Protein AF-A0A3B9N7H6-F1 (afdb_monomer)

Sequence (443 aa):
MNQEIIEIVDQIIQEKGKSVDLVIPILQAIQDKFNYLPEEALERVCETTDITPSRIYGVSTFYSQFRHKPVGEHIIKVCVGTACHVKGAMLVYDAFKRELEIEGNEDTDVNKLFTVEKIACLGCCTLAPVVQIDDTTYGHVTTEKISEIIEDFLENKDNPKSKQSSTLAVDVESQGEIRIGLGSCCVASGSSDVKNELENTLTKNHIHVNVKQVGCVGVCNQVPMLEIHKPNETPSYYTKINSDEVRSIVLKHFQPLNPFDKFKSRFNNFIEGFVYENIPNFAKKYAKDEVNTPISDFLEGQINIATEYRGEIKPSDIEEYKRLGGFQALKKCLNQMTPQNVIDEIKESGLKGRGGGGFLSGNKWQMVKDNQSDVKYIICNGDEGDPGAFMDRMLLESYPFRIIEGLIIAGYAVGASEGILYIRAEYPLAVTRIKEGIEICER

pLDDT: mean 87.27, std 14.23, range [27.84, 98.81]

Structure (mmCIF, N/CA/C/O backbone):
data_AF-A0A3B9N7H6-F1
#
_entry.id   AF-A0A3B9N7H6-F1
#
loop_
_atom_site.group_PDB
_atom_site.id
_atom_site.type_symbol
_atom_site.label_atom_id
_atom_site.label_alt_id
_atom_site.label_comp_id
_atom_site.label_asym_id
_atom_site.label_entity_id
_atom_site.label_seq_id
_atom_site.pdbx_PDB_ins_code
_atom_site.Cartn_x
_atom_site.Cartn_y
_atom_site.Cartn_z
_atom_site.occupancy
_atom_site.B_iso_or_equiv
_atom_site.auth_seq_id
_atom_site.auth_comp_id
_atom_site.auth_asym_id
_atom_site.auth_atom_id
_atom_site.pdbx_PDB_model_num
ATOM 1 N N . MET A 1 1 ? -27.323 -29.884 -7.225 1.00 60.38 1 MET A N 1
ATOM 2 C CA . MET A 1 1 ? -26.056 -29.281 -6.781 1.00 60.38 1 MET A CA 1
ATOM 3 C C . MET A 1 1 ? -24.915 -30.232 -7.077 1.00 60.38 1 MET A C 1
ATOM 5 O O . MET A 1 1 ? -25.044 -31.423 -6.804 1.00 60.38 1 MET A O 1
ATOM 9 N N . ASN A 1 2 ? -23.832 -29.716 -7.653 1.00 82.38 2 ASN A N 1
ATOM 10 C CA . ASN A 1 2 ? -22.575 -30.443 -7.793 1.00 82.38 2 ASN A CA 1
ATOM 11 C C . ASN A 1 2 ? -22.012 -30.764 -6.392 1.00 82.38 2 ASN A C 1
ATOM 13 O O . ASN A 1 2 ? -21.819 -29.853 -5.589 1.00 82.38 2 ASN A O 1
ATOM 17 N N . GLN A 1 3 ? -21.784 -32.046 -6.098 1.00 84.44 3 GLN A N 1
ATOM 18 C CA . GLN A 1 3 ? -21.335 -32.530 -4.786 1.00 84.44 3 GLN A CA 1
ATOM 19 C C . GLN A 1 3 ? -20.026 -31.855 -4.336 1.00 84.44 3 GLN A C 1
ATOM 21 O O . GLN A 1 3 ? -19.876 -31.521 -3.166 1.00 84.44 3 GLN A O 1
ATOM 26 N N . GLU A 1 4 ? -19.132 -31.570 -5.283 1.00 89.62 4 GLU A N 1
ATOM 27 C CA . GLU A 1 4 ? -17.858 -30.889 -5.037 1.00 89.62 4 GLU A CA 1
ATOM 28 C C . GLU A 1 4 ? -18.048 -29.444 -4.544 1.00 89.62 4 GLU A C 1
ATOM 30 O O . GLU A 1 4 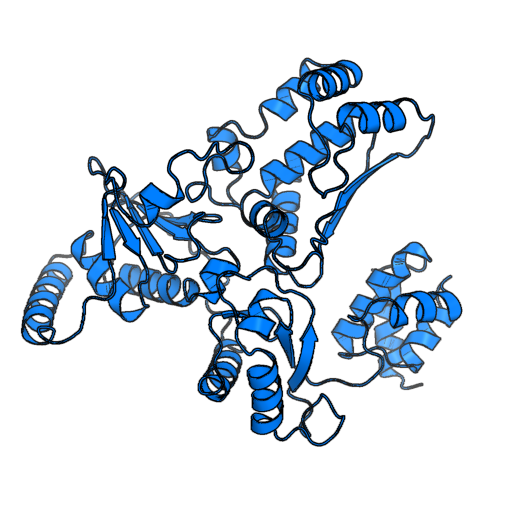? -17.369 -29.005 -3.618 1.00 89.62 4 GLU A O 1
ATOM 35 N N . ILE A 1 5 ? -19.018 -28.709 -5.107 1.00 90.38 5 ILE A N 1
ATOM 36 C CA . ILE A 1 5 ? -19.303 -27.324 -4.698 1.00 90.38 5 ILE A CA 1
ATOM 37 C C . ILE A 1 5 ? -19.814 -27.291 -3.257 1.00 90.38 5 ILE A C 1
ATOM 39 O O . ILE A 1 5 ? -19.378 -26.450 -2.473 1.00 90.38 5 ILE A O 1
ATOM 43 N N . ILE A 1 6 ? -20.708 -28.218 -2.899 1.00 91.19 6 ILE A N 1
ATOM 44 C CA . ILE A 1 6 ? -21.254 -28.315 -1.539 1.00 91.19 6 ILE A CA 1
ATOM 45 C C . ILE A 1 6 ? -20.127 -28.542 -0.529 1.00 91.19 6 ILE A C 1
ATOM 47 O O . ILE A 1 6 ? -20.058 -27.832 0.470 1.00 91.19 6 ILE A O 1
ATOM 51 N N . GLU A 1 7 ? -19.244 -29.508 -0.794 1.00 92.69 7 GLU A N 1
ATOM 52 C CA . GLU A 1 7 ? -18.157 -29.876 0.120 1.00 92.69 7 GLU A CA 1
ATOM 53 C C . GLU A 1 7 ? -17.189 -28.709 0.358 1.00 92.69 7 GLU A C 1
ATOM 55 O O . GLU A 1 7 ? -16.825 -28.428 1.502 1.00 92.69 7 GLU A O 1
ATOM 60 N N . ILE A 1 8 ? -16.836 -27.974 -0.701 1.00 93.94 8 ILE A N 1
ATOM 61 C CA . ILE A 1 8 ? -15.976 -26.787 -0.604 1.00 93.94 8 ILE A CA 1
ATOM 62 C C . ILE A 1 8 ? -16.654 -25.676 0.208 1.00 93.94 8 ILE A C 1
ATOM 64 O O . ILE A 1 8 ? -16.022 -25.071 1.076 1.00 93.94 8 ILE A O 1
ATOM 68 N N . VAL A 1 9 ? -17.933 -25.392 -0.053 1.00 94.44 9 VAL A N 1
ATOM 69 C CA . VAL A 1 9 ? -18.670 -24.333 0.656 1.00 94.44 9 VAL A CA 1
ATOM 70 C C . VAL A 1 9 ? -18.844 -24.680 2.133 1.00 94.44 9 VAL A C 1
ATOM 72 O O . VAL A 1 9 ? -18.623 -23.823 2.988 1.00 94.44 9 VAL A O 1
ATOM 75 N N . ASP A 1 10 ? -19.165 -25.933 2.453 1.00 94.38 10 ASP A N 1
ATOM 76 C CA . ASP A 1 10 ? -19.292 -26.394 3.836 1.00 94.38 10 ASP A CA 1
ATOM 77 C C . ASP A 1 10 ? -17.965 -26.258 4.598 1.00 94.38 10 ASP A C 1
ATOM 79 O O . ASP A 1 10 ? -17.963 -25.805 5.747 1.00 94.38 10 ASP A O 1
ATOM 83 N N . GLN A 1 11 ? -16.833 -26.562 3.951 1.00 95.00 11 GLN A N 1
ATOM 84 C CA . GLN A 1 11 ? -15.508 -26.338 4.530 1.00 95.00 11 GLN A CA 1
ATOM 85 C C . GLN A 1 11 ? -15.249 -24.845 4.793 1.00 95.00 11 GLN A C 1
ATOM 87 O O . GLN A 1 11 ? -14.832 -24.479 5.893 1.00 95.00 11 GLN A O 1
ATOM 92 N N . ILE A 1 12 ? -15.534 -23.969 3.823 1.00 94.69 12 ILE A N 1
ATOM 93 C CA . ILE A 1 12 ? -15.366 -22.514 3.979 1.00 94.69 12 ILE A CA 1
ATOM 94 C C . ILE A 1 12 ? -16.189 -21.997 5.164 1.00 94.69 12 ILE A C 1
ATOM 96 O O . ILE A 1 12 ? -15.695 -21.215 5.978 1.00 94.69 12 ILE A O 1
ATOM 100 N N . ILE A 1 13 ? -17.439 -22.440 5.289 1.00 94.44 13 ILE A N 1
ATOM 101 C CA . ILE A 1 13 ? -18.337 -22.027 6.371 1.00 94.44 13 ILE A CA 1
ATOM 102 C C . ILE A 1 13 ? -17.850 -22.557 7.722 1.00 94.44 13 ILE A C 1
ATOM 104 O O . ILE A 1 13 ? -17.944 -21.852 8.727 1.00 94.44 13 ILE A O 1
ATOM 108 N N . GLN A 1 14 ? -17.296 -23.771 7.763 1.00 93.75 14 GLN A N 1
ATOM 109 C CA . GLN A 1 14 ? -16.687 -24.320 8.973 1.00 93.75 14 GLN A CA 1
ATOM 110 C C . GLN A 1 14 ? -15.469 -23.501 9.425 1.00 93.75 14 GLN A C 1
ATOM 112 O O . GLN A 1 14 ? -15.289 -23.293 10.623 1.00 93.75 14 GLN A O 1
ATOM 117 N N . GLU A 1 15 ? -14.650 -23.028 8.486 1.00 92.94 15 GLU A N 1
ATOM 118 C CA . GLU A 1 15 ? -13.457 -22.227 8.775 1.00 92.94 15 GLU A CA 1
ATOM 119 C C . GLU A 1 15 ? -13.784 -20.779 9.163 1.00 92.94 15 GLU A C 1
ATOM 121 O O . GLU A 1 15 ? -13.138 -20.217 10.048 1.00 92.94 15 GLU A O 1
ATOM 126 N N . LYS A 1 16 ? -14.759 -20.150 8.495 1.00 91.62 16 LYS A N 1
ATOM 127 C CA . LYS A 1 16 ? -15.074 -18.724 8.680 1.00 91.62 16 LYS A CA 1
ATOM 128 C C . LYS A 1 16 ? -16.120 -18.473 9.758 1.00 91.62 16 LYS A C 1
ATOM 130 O O . LYS A 1 16 ? -15.989 -17.501 10.494 1.00 91.62 16 LYS A O 1
ATOM 135 N N . GLY A 1 17 ? -17.140 -19.323 9.848 1.00 92.25 17 GLY A N 1
ATOM 136 C CA . GLY A 1 17 ? -18.314 -19.127 10.694 1.00 92.25 17 GLY A CA 1
ATOM 137 C C . GLY A 1 17 ? -19.601 -18.908 9.894 1.00 92.25 17 GLY A C 1
ATOM 138 O O . GLY A 1 17 ? -19.629 -18.996 8.669 1.00 92.25 17 GLY A O 1
ATOM 139 N N . LYS A 1 18 ? -20.699 -18.657 10.618 1.00 93.44 18 LYS A N 1
ATOM 140 C CA . LYS A 1 18 ? -22.076 -18.663 10.080 1.00 93.44 18 LYS A CA 1
ATOM 141 C C . LYS A 1 18 ? -22.837 -17.347 10.247 1.00 93.44 18 LYS A C 1
ATOM 143 O O . LYS A 1 18 ? -23.994 -17.258 9.840 1.00 93.44 18 LYS A O 1
ATOM 148 N N . SER A 1 19 ? -22.228 -16.356 10.886 1.00 90.31 19 SER A N 1
ATOM 149 C CA . SER A 1 19 ? -22.898 -15.112 11.246 1.00 90.31 19 SER A CA 1
ATOM 150 C C . SER A 1 19 ? -22.985 -14.132 10.071 1.00 90.31 19 SER A C 1
ATOM 152 O O . SER A 1 19 ? -22.223 -14.192 9.105 1.00 90.31 19 SER A O 1
ATOM 154 N N . VAL A 1 20 ? -23.945 -13.208 10.149 1.00 88.31 20 VAL A N 1
ATOM 155 C CA . VAL A 1 20 ? -24.278 -12.282 9.051 1.00 88.31 20 VAL A CA 1
ATOM 156 C C . VAL A 1 20 ? -23.147 -11.300 8.728 1.00 88.31 20 VAL A C 1
ATOM 158 O O . VAL A 1 20 ? -22.979 -10.899 7.577 1.00 88.31 20 VAL A O 1
ATOM 161 N N . ASP A 1 21 ? -22.357 -10.922 9.727 1.00 87.69 21 ASP A N 1
ATOM 162 C CA . ASP A 1 21 ? -21.187 -10.048 9.602 1.00 87.69 21 ASP A CA 1
ATOM 163 C C . ASP A 1 21 ? -20.042 -10.676 8.785 1.00 87.69 21 ASP A C 1
ATOM 165 O O . ASP A 1 21 ? -19.190 -9.955 8.266 1.00 87.69 21 ASP A O 1
ATOM 169 N N . LEU A 1 22 ? -20.073 -11.996 8.570 1.00 91.19 22 LEU A N 1
ATOM 170 C CA . LEU A 1 22 ? -19.066 -12.740 7.811 1.00 91.19 22 LEU A CA 1
ATOM 171 C C . LEU A 1 22 ? -19.396 -12.893 6.321 1.00 91.19 22 LEU A C 1
ATOM 173 O O . LEU A 1 22 ? -18.665 -13.572 5.600 1.00 91.19 22 LEU A O 1
ATOM 177 N N . VAL A 1 23 ? -20.458 -12.245 5.830 1.00 94.00 23 VAL A N 1
ATOM 178 C CA . VAL A 1 23 ? -20.884 -12.362 4.426 1.00 94.00 23 VAL A CA 1
ATOM 179 C C . VAL A 1 23 ? -19.759 -12.027 3.439 1.00 94.00 23 VAL A C 1
ATOM 181 O O . VAL A 1 23 ? -19.502 -12.811 2.534 1.00 94.00 23 VAL A O 1
ATOM 184 N N . ILE A 1 24 ? -19.029 -10.921 3.625 1.00 92.38 24 ILE A N 1
ATOM 185 C CA . ILE A 1 24 ? -17.928 -10.539 2.722 1.00 92.38 24 ILE A CA 1
ATOM 186 C C . ILE A 1 24 ? -16.789 -11.581 2.759 1.00 92.38 24 ILE A C 1
ATOM 188 O O . ILE A 1 24 ? -16.443 -12.077 1.687 1.00 92.38 24 ILE A O 1
ATOM 192 N N . PRO A 1 25 ? -16.240 -11.969 3.933 1.00 91.94 25 PRO A N 1
ATOM 193 C CA . PRO A 1 25 ? -15.222 -13.019 4.019 1.00 91.94 25 PRO A CA 1
ATOM 194 C C . PRO A 1 25 ? -15.622 -14.358 3.388 1.00 91.94 25 PRO A C 1
ATOM 196 O O . PRO A 1 25 ? -14.785 -15.007 2.761 1.00 91.94 25 PRO A O 1
ATOM 199 N N . ILE A 1 26 ? -16.880 -14.782 3.549 1.00 94.88 26 ILE A N 1
ATOM 200 C CA . ILE A 1 26 ? -17.387 -16.033 2.966 1.00 94.88 26 ILE A CA 1
ATOM 201 C C . ILE A 1 26 ? -17.436 -15.921 1.441 1.00 94.88 26 ILE A C 1
ATOM 203 O O . ILE A 1 26 ? -16.927 -16.798 0.747 1.00 94.88 26 ILE A O 1
ATOM 207 N N . LEU A 1 27 ? -17.992 -14.827 0.910 1.00 95.25 27 LEU A N 1
ATOM 208 C CA . LEU A 1 27 ? -18.049 -14.599 -0.535 1.00 95.25 27 LEU A CA 1
ATOM 209 C C . LEU A 1 27 ? -16.648 -14.504 -1.153 1.00 95.25 27 LEU A C 1
ATOM 211 O O . LEU A 1 27 ? -16.423 -15.052 -2.227 1.00 95.25 27 LEU A O 1
ATOM 215 N N . GLN A 1 28 ? -15.695 -13.863 -0.470 1.00 93.25 28 GLN A N 1
ATOM 216 C CA . GLN A 1 28 ? -14.296 -13.825 -0.909 1.00 93.25 28 GLN A CA 1
ATOM 217 C C . GLN A 1 28 ? -13.704 -15.236 -0.989 1.00 93.25 28 GLN A C 1
ATOM 219 O O . GLN A 1 28 ? -13.191 -15.612 -2.034 1.00 93.25 28 GLN A O 1
ATOM 224 N N . ALA A 1 29 ? -13.869 -16.053 0.055 1.00 93.25 29 ALA A N 1
ATOM 225 C CA . ALA A 1 29 ? -13.341 -17.416 0.077 1.00 93.25 29 ALA A CA 1
ATOM 226 C C . ALA A 1 29 ? -13.957 -18.330 -0.999 1.00 93.25 29 ALA A C 1
ATOM 228 O O . ALA A 1 29 ? -13.253 -19.154 -1.578 1.00 93.25 29 ALA A O 1
ATOM 229 N N . ILE A 1 30 ? -15.255 -18.185 -1.292 1.00 94.31 30 ILE A N 1
ATOM 230 C CA . ILE A 1 30 ? -15.911 -18.910 -2.394 1.00 94.31 30 ILE A CA 1
ATOM 231 C C . ILE A 1 30 ? -15.313 -18.465 -3.730 1.00 94.31 30 ILE A C 1
ATOM 233 O O . ILE A 1 30 ? -14.925 -19.299 -4.548 1.00 94.31 30 ILE A O 1
ATOM 237 N N . GLN A 1 31 ? -15.194 -17.154 -3.938 1.00 93.12 31 GLN A N 1
ATOM 238 C CA . GLN A 1 31 ? -14.633 -16.605 -5.164 1.00 93.12 31 GLN A CA 1
ATOM 239 C C . GLN A 1 31 ? -13.167 -17.003 -5.372 1.00 93.12 31 GLN A C 1
ATOM 241 O O . GLN A 1 31 ? -12.792 -17.276 -6.505 1.00 93.12 31 GLN A O 1
ATOM 246 N N . ASP A 1 32 ? -12.361 -17.107 -4.318 1.00 89.75 32 ASP A N 1
ATOM 247 C CA . ASP A 1 32 ? -10.968 -17.567 -4.407 1.00 89.75 32 ASP A CA 1
ATOM 248 C C . ASP A 1 32 ? -10.862 -19.036 -4.858 1.00 89.75 32 ASP A C 1
ATOM 250 O O . ASP A 1 32 ? -9.847 -19.448 -5.415 1.00 89.75 32 ASP A O 1
ATOM 254 N N . LYS A 1 33 ? -11.899 -19.851 -4.614 1.00 90.31 33 LYS A N 1
ATOM 255 C CA . LYS A 1 33 ? -11.939 -21.264 -5.027 1.00 90.31 33 LYS A CA 1
ATOM 256 C C . LYS A 1 33 ? -12.474 -21.463 -6.434 1.00 90.31 33 LYS A C 1
ATOM 258 O O . LYS A 1 33 ? -11.968 -22.316 -7.155 1.00 90.31 33 LYS A O 1
ATOM 263 N N . PHE A 1 34 ? -13.505 -20.712 -6.807 1.00 89.31 34 PHE A N 1
ATOM 264 C CA . PHE A 1 34 ? -14.209 -20.918 -8.073 1.00 89.31 34 PHE A CA 1
ATOM 265 C C . PHE A 1 34 ? -13.893 -19.857 -9.129 1.00 89.31 34 PHE A C 1
ATOM 267 O O . PHE A 1 34 ? -14.366 -19.978 -10.252 1.00 89.31 34 PHE A O 1
ATOM 274 N N . ASN A 1 35 ? -13.136 -18.814 -8.788 1.00 87.00 35 ASN A N 1
ATOM 275 C CA . ASN A 1 35 ? -12.915 -17.585 -9.561 1.00 87.00 35 ASN A CA 1
ATOM 276 C C . ASN A 1 35 ? -14.169 -16.734 -9.823 1.00 87.00 35 ASN A C 1
ATOM 278 O O . ASN A 1 35 ? -14.053 -15.617 -10.324 1.00 87.00 35 ASN A O 1
ATOM 282 N N . TYR A 1 36 ? -15.352 -17.179 -9.407 1.00 92.25 36 TYR A N 1
ATOM 283 C CA . TYR A 1 36 ? -16.609 -16.430 -9.404 1.00 92.25 36 TYR A CA 1
ATOM 284 C C . TYR A 1 36 ? -17.490 -16.925 -8.247 1.00 92.25 36 TYR A C 1
ATOM 286 O O . TYR A 1 36 ? -17.049 -17.727 -7.427 1.00 92.25 36 TYR A O 1
ATOM 294 N N . LEU A 1 37 ? -18.727 -16.448 -8.162 1.00 94.38 37 LEU A N 1
ATOM 295 C CA . LEU A 1 37 ? -19.736 -16.890 -7.205 1.00 94.38 37 LEU A CA 1
ATOM 296 C C . LEU A 1 37 ? -20.780 -17.772 -7.914 1.00 94.38 37 LEU A C 1
ATOM 298 O O . LEU A 1 37 ? -21.737 -17.224 -8.475 1.00 94.38 37 LEU A O 1
ATOM 302 N N . PRO A 1 38 ? -20.625 -19.114 -7.912 1.00 94.38 38 PRO A N 1
ATOM 303 C CA . PRO A 1 38 ? -21.649 -20.020 -8.423 1.00 94.38 38 PRO A CA 1
ATOM 304 C C . PRO A 1 38 ? -22.964 -19.845 -7.662 1.00 94.38 38 PRO A C 1
ATOM 306 O O . PRO A 1 38 ? -22.962 -19.787 -6.434 1.00 94.38 38 PRO A O 1
ATOM 309 N N . GLU A 1 39 ? -24.090 -19.818 -8.375 1.00 93.06 39 GLU A N 1
ATOM 310 C CA . GLU A 1 39 ? -25.422 -19.684 -7.766 1.00 93.06 39 GLU A CA 1
ATOM 311 C C . GLU A 1 39 ? -25.671 -20.782 -6.721 1.00 93.06 39 GLU A C 1
ATOM 313 O O . GLU A 1 39 ? -26.061 -20.494 -5.594 1.00 93.06 39 GLU A O 1
ATOM 318 N N . GLU A 1 40 ? -25.285 -22.016 -7.042 1.00 93.19 40 GLU A N 1
ATOM 319 C CA . GLU A 1 40 ? -25.387 -23.186 -6.161 1.00 93.19 40 GLU A CA 1
ATOM 320 C C . GLU A 1 40 ? -24.562 -23.029 -4.871 1.00 93.19 40 GLU A C 1
ATOM 322 O O . GLU A 1 40 ? -24.962 -23.497 -3.805 1.00 93.19 40 GLU A O 1
ATOM 327 N N . ALA A 1 41 ? -23.412 -22.346 -4.944 1.00 94.44 41 ALA A N 1
ATOM 328 C CA . ALA A 1 41 ? -22.596 -22.056 -3.770 1.00 94.44 41 ALA A CA 1
ATOM 329 C C . ALA A 1 41 ? -23.281 -21.021 -2.863 1.00 94.44 41 ALA A C 1
ATOM 331 O O . ALA A 1 41 ? -23.276 -21.163 -1.641 1.00 94.44 41 ALA A O 1
ATOM 332 N N . LEU A 1 42 ? -23.908 -19.998 -3.453 1.00 94.75 42 LEU A N 1
ATOM 333 C CA . LEU A 1 42 ? -24.643 -18.963 -2.719 1.00 94.75 42 LEU A CA 1
ATOM 334 C C . LEU A 1 42 ? -25.916 -19.511 -2.064 1.00 94.75 42 LEU A C 1
ATOM 336 O O . LEU A 1 42 ? -26.222 -19.152 -0.924 1.00 94.75 42 LEU A O 1
ATOM 340 N N . GLU A 1 43 ? -26.629 -20.404 -2.753 1.00 94.31 43 GLU A N 1
ATOM 341 C CA . GLU A 1 43 ? -27.758 -21.148 -2.189 1.00 94.31 43 GLU A CA 1
ATOM 342 C C . GLU A 1 43 ? -27.311 -21.945 -0.964 1.00 94.31 43 GLU A C 1
ATOM 344 O O . GLU A 1 43 ? -27.909 -21.821 0.108 1.00 94.31 43 GLU A O 1
ATOM 349 N N . ARG A 1 44 ? -26.192 -22.675 -1.075 1.00 94.50 44 ARG A N 1
ATOM 350 C CA . ARG A 1 44 ? -25.658 -23.467 0.035 1.00 94.50 44 ARG A CA 1
ATOM 351 C C . ARG A 1 44 ? -25.284 -22.616 1.251 1.00 94.50 44 ARG A C 1
ATOM 353 O O . ARG A 1 44 ? -25.553 -23.026 2.383 1.00 94.50 44 ARG A O 1
ATOM 360 N N . VAL A 1 45 ? -24.715 -21.425 1.043 1.00 94.94 45 VAL A N 1
ATOM 361 C CA . VAL A 1 45 ? -24.458 -20.466 2.136 1.00 94.94 45 VAL A CA 1
ATOM 362 C C . VAL A 1 45 ? -25.764 -20.089 2.833 1.00 94.94 45 VAL A C 1
ATOM 364 O O . VAL A 1 45 ? -25.822 -20.107 4.062 1.00 94.94 45 VAL A O 1
ATOM 367 N N . CYS A 1 46 ? -26.828 -19.807 2.080 1.00 94.44 46 CYS A N 1
ATOM 368 C CA . CYS A 1 46 ? -28.123 -19.442 2.658 1.00 94.44 46 CYS A CA 1
ATOM 369 C C . CYS A 1 46 ? -28.775 -20.585 3.449 1.00 94.44 46 CYS A C 1
ATOM 371 O O . CYS A 1 46 ? -29.472 -20.335 4.427 1.00 94.44 46 CYS A O 1
ATOM 373 N N . GLU A 1 47 ? -28.563 -21.838 3.042 1.00 94.00 47 GLU A N 1
ATOM 374 C CA . GLU A 1 47 ? -29.110 -23.012 3.733 1.00 94.00 47 GLU A CA 1
ATOM 375 C C . GLU A 1 47 ? -28.415 -23.321 5.064 1.00 94.00 47 GLU A C 1
ATOM 377 O O . GLU A 1 47 ? -29.004 -23.949 5.945 1.00 94.00 47 GLU A O 1
ATOM 382 N N . THR A 1 48 ? -27.143 -22.945 5.203 1.00 92.75 48 THR A N 1
ATOM 383 C CA . THR A 1 48 ? -26.273 -23.445 6.282 1.00 92.75 48 THR A CA 1
ATOM 384 C C . THR A 1 48 ? -25.798 -22.373 7.259 1.00 92.75 48 THR A C 1
ATOM 386 O O . THR A 1 48 ? -25.177 -22.716 8.279 1.00 92.75 48 THR A O 1
ATOM 389 N N . THR A 1 49 ? -26.111 -21.107 6.976 1.00 93.88 49 THR A N 1
ATOM 390 C CA . THR A 1 49 ? -25.735 -19.924 7.760 1.00 93.88 49 THR A CA 1
ATOM 391 C C . THR A 1 49 ? -26.953 -19.058 8.086 1.00 93.88 49 THR A C 1
ATOM 393 O O . THR A 1 49 ? -28.045 -19.283 7.573 1.00 93.88 49 THR A O 1
ATOM 396 N N . ASP A 1 50 ? -26.757 -18.025 8.908 1.00 92.62 50 ASP A N 1
ATOM 397 C CA . ASP A 1 50 ? -27.798 -17.031 9.200 1.00 92.62 50 ASP A CA 1
ATOM 398 C C . ASP A 1 50 ? -27.931 -15.966 8.083 1.00 92.62 50 ASP A C 1
ATOM 400 O O . ASP A 1 50 ? -28.671 -14.985 8.219 1.00 92.62 50 ASP A O 1
ATOM 404 N N . ILE A 1 51 ? -27.193 -16.116 6.975 1.00 94.19 51 ILE A N 1
ATOM 405 C CA . ILE A 1 51 ? -27.141 -15.158 5.869 1.00 94.19 51 ILE A CA 1
ATOM 406 C C . ILE A 1 51 ? -28.286 -15.433 4.894 1.00 94.19 51 ILE A C 1
ATOM 408 O O . ILE A 1 51 ? -28.415 -16.511 4.329 1.00 94.19 51 ILE A O 1
ATOM 412 N N . THR A 1 52 ? -29.106 -14.417 4.640 1.00 94.94 52 THR A N 1
ATOM 413 C CA . THR A 1 52 ? -30.240 -14.527 3.718 1.00 94.94 52 THR A CA 1
ATOM 414 C C . THR A 1 52 ? -29.840 -14.255 2.263 1.00 94.94 52 THR A C 1
ATOM 416 O O . THR A 1 52 ? -28.904 -13.485 2.018 1.00 94.94 52 THR A O 1
ATOM 419 N N . PRO A 1 53 ? -30.609 -14.754 1.272 1.00 94.38 53 PRO A N 1
ATOM 420 C CA . PRO A 1 53 ? -30.361 -14.450 -0.138 1.00 94.38 53 PRO A CA 1
ATOM 421 C C . PRO A 1 53 ? -30.329 -12.944 -0.424 1.00 94.38 53 PRO A C 1
ATOM 423 O O . PRO A 1 53 ? -29.455 -12.461 -1.136 1.00 94.38 53 PRO A O 1
ATOM 426 N N . SER A 1 54 ? -31.231 -12.166 0.187 1.00 93.56 54 SER A N 1
ATOM 427 C CA . SER A 1 54 ? -31.262 -10.707 0.015 1.00 93.56 54 SER A CA 1
ATOM 428 C C . SER A 1 54 ? -29.999 -10.026 0.538 1.00 93.56 54 SER A C 1
ATOM 430 O O . SER A 1 54 ? -29.552 -9.041 -0.049 1.00 93.56 54 SER A O 1
ATOM 432 N N . ARG A 1 55 ? -29.401 -10.554 1.614 1.00 92.69 55 ARG A N 1
ATOM 433 C CA . ARG A 1 55 ? -28.125 -10.062 2.132 1.00 92.69 55 ARG A CA 1
ATOM 434 C C . ARG A 1 55 ? -26.979 -10.402 1.187 1.00 92.69 55 ARG A C 1
ATOM 436 O O . ARG A 1 55 ? -26.175 -9.514 0.927 1.00 92.69 55 ARG A O 1
ATOM 443 N N . ILE A 1 56 ? -26.923 -11.636 0.678 1.00 93.12 56 ILE A N 1
ATOM 444 C CA . ILE A 1 56 ? -25.912 -12.041 -0.308 1.00 93.12 56 ILE A CA 1
ATOM 445 C C . ILE A 1 56 ? -25.998 -11.139 -1.530 1.00 93.12 56 ILE A C 1
ATOM 447 O O . ILE A 1 56 ? -25.029 -10.443 -1.804 1.00 93.12 56 ILE A O 1
ATOM 451 N N . TYR A 1 57 ? -27.154 -11.076 -2.197 1.00 92.31 57 TYR A N 1
ATOM 452 C CA . TYR A 1 57 ? -27.321 -10.256 -3.398 1.00 92.31 57 TYR A CA 1
ATOM 453 C C . TYR A 1 57 ? -27.028 -8.782 -3.120 1.00 92.31 57 TYR A C 1
ATOM 455 O O . TYR A 1 57 ? -26.289 -8.159 -3.870 1.00 92.31 57 TYR A O 1
ATOM 463 N N . GLY A 1 58 ? -27.526 -8.229 -2.009 1.00 92.31 58 GLY A N 1
ATOM 464 C CA . GLY A 1 58 ? -27.266 -6.835 -1.648 1.00 92.31 58 GLY A CA 1
ATOM 465 C C . GLY A 1 58 ? -25.780 -6.505 -1.482 1.00 92.31 58 GLY A C 1
ATOM 466 O O . GLY A 1 58 ? -25.381 -5.382 -1.767 1.00 92.31 58 GLY A O 1
ATOM 467 N N . VAL A 1 59 ? -24.958 -7.466 -1.052 1.00 91.75 59 VAL A N 1
ATOM 468 C CA . VAL A 1 59 ? -23.501 -7.306 -0.931 1.00 91.75 59 VAL A CA 1
ATOM 469 C C . VAL A 1 59 ? -22.808 -7.608 -2.259 1.00 91.75 59 VAL A C 1
ATOM 471 O O . VAL A 1 59 ? -22.038 -6.786 -2.754 1.00 91.75 59 VAL A O 1
ATOM 474 N N . SER A 1 60 ? -23.087 -8.764 -2.857 1.00 92.81 60 SER A N 1
ATOM 475 C CA . SER A 1 60 ? -22.384 -9.268 -4.036 1.00 92.81 60 SER A CA 1
ATOM 476 C C . SER A 1 60 ? -22.634 -8.426 -5.285 1.00 92.81 60 SER A C 1
ATOM 478 O O . SER A 1 60 ? -21.739 -8.292 -6.107 1.00 92.81 60 SER A O 1
ATOM 480 N N . THR A 1 61 ? -23.804 -7.792 -5.418 1.00 90.19 61 THR A N 1
ATOM 481 C CA . THR A 1 61 ? -24.069 -6.877 -6.540 1.00 90.19 61 THR A CA 1
ATOM 482 C C . THR A 1 61 ? -23.635 -5.440 -6.262 1.00 90.19 61 THR A C 1
ATOM 484 O O . THR A 1 61 ? -23.585 -4.635 -7.188 1.00 90.19 61 THR A O 1
ATOM 487 N N . PHE A 1 62 ? -23.373 -5.083 -5.000 1.00 89.50 62 PHE A N 1
ATOM 488 C CA . PHE A 1 62 ? -22.915 -3.741 -4.629 1.00 89.50 62 PHE A CA 1
ATOM 489 C C . PHE A 1 62 ? -21.409 -3.577 -4.849 1.00 89.50 62 PHE A C 1
ATOM 491 O O . PHE A 1 62 ? -20.974 -2.564 -5.394 1.00 89.50 62 PHE A O 1
ATOM 498 N N . TYR A 1 63 ? -20.611 -4.572 -4.450 1.00 85.06 63 TYR A N 1
ATOM 499 C CA . TYR A 1 63 ? -19.168 -4.549 -4.670 1.00 85.06 63 TYR A CA 1
ATOM 500 C C . TYR A 1 63 ? -18.824 -5.125 -6.043 1.00 85.06 63 TYR A C 1
ATOM 502 O O . TYR A 1 63 ? -18.995 -6.317 -6.280 1.00 85.06 63 TYR A O 1
ATOM 510 N N . SER A 1 64 ? -18.240 -4.303 -6.916 1.00 81.25 64 SER A N 1
ATOM 511 C CA . SER A 1 64 ? -17.834 -4.706 -8.272 1.00 81.25 64 SER A CA 1
ATOM 512 C C . SER A 1 64 ? -16.811 -5.847 -8.312 1.00 81.25 64 SER A C 1
ATOM 514 O O . SER A 1 64 ? -16.661 -6.491 -9.341 1.00 81.25 64 SER A O 1
ATOM 516 N N . GLN A 1 65 ? -16.113 -6.108 -7.203 1.00 83.44 65 GLN A N 1
ATOM 517 C CA . GLN A 1 65 ? -15.136 -7.193 -7.091 1.00 83.44 65 GLN A CA 1
ATOM 518 C C . GLN A 1 65 ? -15.767 -8.595 -7.098 1.00 83.44 65 GLN A C 1
ATOM 520 O O . GLN A 1 65 ? -15.056 -9.573 -7.335 1.00 83.44 65 GLN A O 1
ATOM 525 N N . PHE A 1 66 ? -17.056 -8.710 -6.755 1.00 90.75 66 PHE A N 1
ATOM 526 C CA . PHE A 1 66 ? -17.751 -9.990 -6.695 1.00 90.75 66 PHE A CA 1
ATOM 527 C C . PHE A 1 66 ? -18.333 -10.332 -8.060 1.00 90.75 66 PHE A C 1
ATOM 529 O O . PHE A 1 66 ? -19.113 -9.584 -8.648 1.00 90.75 66 PHE A O 1
ATOM 536 N N . ARG A 1 67 ? -17.934 -11.492 -8.571 1.00 90.12 67 ARG A N 1
ATOM 537 C CA . ARG A 1 67 ? -18.204 -11.903 -9.943 1.00 90.12 67 ARG A CA 1
ATOM 538 C C . ARG A 1 67 ? -19.298 -12.950 -9.953 1.00 90.12 67 ARG A C 1
ATOM 540 O O . ARG A 1 67 ? -19.163 -14.006 -9.355 1.00 90.12 67 ARG A O 1
ATOM 547 N N . HIS A 1 68 ? -20.372 -12.670 -10.677 1.00 90.00 68 HIS A N 1
ATOM 548 C CA . HIS A 1 68 ? -21.492 -13.603 -10.852 1.00 90.00 68 HIS A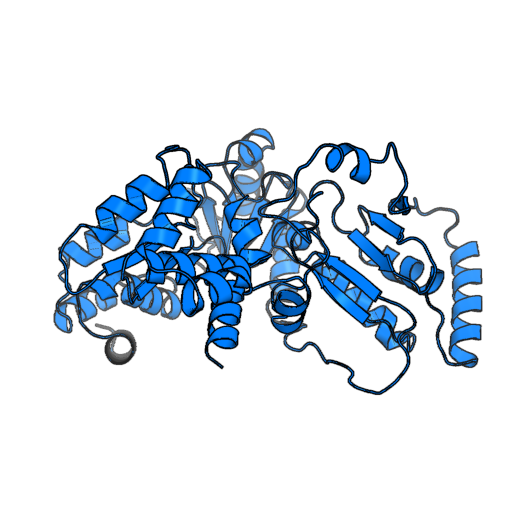 CA 1
ATOM 549 C C . HIS A 1 68 ? -21.397 -14.433 -12.136 1.00 90.00 68 HIS A C 1
ATOM 551 O O . HIS A 1 68 ? -22.247 -15.279 -12.396 1.00 90.00 68 HIS A O 1
ATOM 557 N N . LYS A 1 69 ? -20.373 -14.185 -12.954 1.00 89.00 69 LYS A N 1
ATOM 558 C CA . LYS A 1 69 ? -20.089 -14.938 -14.172 1.00 89.00 69 LYS A CA 1
ATOM 559 C C . LYS A 1 69 ? -18.701 -15.561 -14.067 1.00 89.00 69 LYS A C 1
ATOM 561 O O . LYS A 1 69 ? -17.833 -14.937 -13.453 1.00 89.00 69 LYS A O 1
ATOM 566 N N . PRO A 1 70 ? -18.480 -16.736 -14.676 1.00 87.44 70 PRO A N 1
ATOM 567 C CA . PRO A 1 70 ? -17.141 -17.282 -14.824 1.00 87.44 70 PRO A CA 1
ATOM 568 C C . PRO A 1 70 ? -16.227 -16.261 -15.502 1.00 87.44 70 PRO A C 1
ATOM 570 O O . PRO A 1 70 ? -16.607 -15.672 -16.514 1.00 87.44 70 PRO A O 1
ATOM 573 N N . VAL A 1 71 ? -15.041 -16.078 -14.940 1.00 89.94 71 VAL A N 1
ATOM 574 C CA . VAL A 1 71 ? -13.964 -15.263 -15.506 1.00 89.94 71 VAL A CA 1
ATOM 575 C C . VAL A 1 71 ? -12.756 -16.143 -15.791 1.00 89.94 71 VAL A C 1
ATOM 577 O O . VAL A 1 71 ? -12.742 -17.321 -15.419 1.00 89.94 71 VAL A O 1
ATOM 580 N N . GLY A 1 72 ? -11.778 -15.580 -16.488 1.00 88.75 72 GLY A N 1
ATOM 581 C CA . GLY A 1 72 ? -10.517 -16.235 -16.765 1.00 88.75 72 GLY A CA 1
ATOM 582 C C . GLY A 1 72 ? -9.708 -16.485 -15.495 1.00 88.75 72 GLY A C 1
ATOM 583 O O . GLY A 1 72 ? -10.007 -15.945 -14.428 1.00 88.75 72 GLY A O 1
ATOM 584 N N . GLU A 1 73 ? -8.681 -17.319 -15.620 1.00 88.81 73 GLU A N 1
ATOM 585 C CA . GLU A 1 73 ? -7.725 -17.594 -14.543 1.00 88.81 73 GLU A CA 1
ATOM 586 C C . GLU A 1 73 ? -7.030 -16.320 -14.029 1.00 88.81 73 GLU A C 1
ATOM 588 O O . GLU A 1 73 ? -6.732 -16.227 -12.840 1.00 88.81 73 GLU A O 1
ATOM 593 N N . HIS A 1 74 ? -6.842 -15.331 -14.905 1.00 91.31 74 HIS A N 1
ATOM 594 C CA . HIS A 1 74 ? -6.174 -14.061 -14.635 1.00 91.31 74 HIS A CA 1
ATOM 595 C C . HIS A 1 74 ? -7.054 -12.864 -14.953 1.00 91.31 74 HIS A C 1
ATOM 597 O O . HIS A 1 74 ? -7.785 -12.850 -15.947 1.00 91.31 74 HIS A O 1
ATOM 603 N N . ILE A 1 75 ? -6.932 -11.811 -14.148 1.00 91.31 75 ILE A N 1
ATOM 604 C CA . ILE A 1 75 ? -7.707 -10.584 -14.322 1.00 91.31 75 ILE A CA 1
ATOM 605 C C . ILE A 1 75 ? -6.775 -9.424 -14.658 1.00 91.31 75 ILE A C 1
ATOM 607 O O . ILE A 1 75 ? -5.949 -9.004 -13.850 1.00 91.31 75 ILE A O 1
ATOM 611 N N . ILE A 1 76 ? -6.970 -8.862 -15.847 1.00 95.00 76 ILE A N 1
ATOM 612 C CA . ILE A 1 76 ? -6.325 -7.652 -16.341 1.00 95.00 76 ILE A CA 1
ATOM 613 C C . ILE A 1 76 ? -7.219 -6.455 -16.017 1.00 95.00 76 ILE A C 1
ATOM 615 O O . ILE A 1 76 ? -8.259 -6.233 -16.634 1.00 95.00 76 ILE A O 1
ATOM 619 N N . LYS A 1 77 ? -6.785 -5.638 -15.066 1.00 94.44 77 LYS A N 1
ATOM 620 C CA . LYS A 1 77 ? -7.439 -4.400 -14.644 1.00 94.44 77 LYS A CA 1
ATOM 621 C C . LYS A 1 77 ? -6.790 -3.207 -15.323 1.00 94.44 77 LYS A C 1
ATOM 623 O O . LYS A 1 77 ? -5.674 -2.809 -14.984 1.00 94.44 77 LYS A O 1
ATOM 628 N N . VAL A 1 78 ? -7.506 -2.581 -16.248 1.00 95.88 78 VAL A N 1
ATOM 629 C CA . VAL A 1 78 ? -7.054 -1.363 -16.924 1.00 95.88 78 VAL A CA 1
ATOM 630 C C . VAL A 1 78 ? -7.581 -0.139 -16.181 1.00 95.88 78 VAL A C 1
ATOM 632 O O . VAL A 1 78 ? -8.791 0.079 -16.074 1.00 95.88 78 VAL A O 1
ATOM 635 N N . CYS A 1 79 ? -6.671 0.690 -15.664 1.00 94.00 79 CYS A N 1
ATOM 636 C CA . CYS A 1 79 ? -7.038 1.924 -14.979 1.00 94.00 79 CYS A CA 1
ATOM 637 C C . CYS A 1 79 ? -7.577 2.955 -15.975 1.00 94.00 79 CYS A C 1
ATOM 639 O O . CYS A 1 79 ? -6.854 3.416 -16.855 1.00 94.00 79 CYS A O 1
ATOM 641 N N . VAL A 1 80 ? -8.830 3.374 -15.796 1.00 94.12 80 VAL A N 1
ATOM 642 C CA . VAL A 1 80 ? -9.485 4.412 -16.612 1.00 94.12 80 VAL A CA 1
ATOM 643 C C . VAL A 1 80 ? -9.726 5.712 -15.841 1.00 94.12 80 VAL A C 1
ATOM 645 O O . VAL A 1 80 ? -10.472 6.580 -16.292 1.00 94.12 80 VAL A O 1
ATOM 648 N N . GLY A 1 81 ? -9.070 5.880 -14.691 1.00 90.75 81 GLY A N 1
ATOM 649 C CA . GLY A 1 81 ? -9.103 7.119 -13.914 1.00 90.75 81 GLY A CA 1
ATOM 650 C C . GLY A 1 81 ? -8.516 8.301 -14.670 1.00 90.75 81 GLY A C 1
ATOM 651 O O . GLY A 1 81 ? -7.771 8.124 -15.630 1.00 90.75 81 GLY A O 1
ATOM 652 N N . THR A 1 82 ? -8.796 9.521 -14.210 1.00 91.06 82 THR A N 1
ATOM 653 C CA . THR A 1 82 ? -8.537 10.775 -14.942 1.00 91.06 82 THR A CA 1
ATOM 654 C C . THR A 1 82 ? -7.150 10.854 -15.588 1.00 91.06 82 THR A C 1
ATOM 656 O O . THR A 1 82 ? -7.045 11.126 -16.781 1.00 91.06 82 THR A O 1
ATOM 659 N N . ALA A 1 83 ? -6.079 10.561 -14.839 1.00 90.81 83 ALA A N 1
ATOM 660 C CA . ALA A 1 83 ? -4.714 10.599 -15.370 1.00 90.81 83 ALA A CA 1
ATOM 661 C C . ALA A 1 83 ? -4.475 9.560 -16.484 1.00 90.81 83 ALA A C 1
ATOM 663 O O . ALA A 1 83 ? -3.853 9.871 -17.497 1.00 90.81 83 ALA A O 1
ATOM 664 N N . CYS A 1 84 ? -4.995 8.341 -16.316 1.00 92.75 84 CYS A N 1
ATOM 665 C CA . CYS A 1 84 ? -4.875 7.266 -17.301 1.00 92.75 84 CYS A CA 1
ATOM 666 C C . CYS A 1 84 ? -5.768 7.520 -18.520 1.00 92.75 84 CYS A C 1
ATOM 668 O O . CYS A 1 84 ? -5.322 7.340 -19.650 1.00 92.75 84 CYS A O 1
ATOM 670 N N . HIS A 1 85 ? -6.981 8.035 -18.311 1.00 93.50 85 HIS A N 1
ATOM 671 C CA . HIS A 1 85 ? -7.886 8.442 -19.380 1.00 93.50 85 HIS A CA 1
ATOM 672 C C . HIS A 1 85 ? -7.244 9.491 -20.296 1.00 93.50 85 HIS A C 1
ATOM 674 O O . HIS A 1 85 ? -7.181 9.289 -21.506 1.00 93.50 85 HIS A O 1
ATOM 680 N N . VAL A 1 86 ? -6.677 10.562 -19.723 1.00 92.94 86 VAL A N 1
ATOM 681 C CA . VAL A 1 86 ? -5.966 11.613 -20.479 1.00 92.94 86 VAL A CA 1
ATOM 682 C C . VAL A 1 86 ? -4.756 11.056 -21.241 1.00 92.94 86 VAL A C 1
ATOM 684 O O . VAL A 1 86 ? -4.391 11.577 -22.291 1.00 92.94 86 VAL A O 1
ATOM 687 N N . LYS A 1 87 ? -4.142 9.980 -20.737 1.00 92.56 87 LYS A N 1
ATOM 688 C CA . LYS A 1 87 ? -3.016 9.282 -21.372 1.00 92.56 87 LYS A CA 1
ATOM 689 C C . LYS A 1 87 ? -3.434 8.189 -22.365 1.00 92.56 87 LYS A C 1
ATOM 691 O O . LYS A 1 87 ? -2.564 7.494 -22.876 1.00 92.56 87 LYS A O 1
ATOM 696 N N . GLY A 1 88 ? -4.726 8.051 -22.667 1.00 94.69 88 GLY A N 1
ATOM 697 C CA . GLY A 1 88 ? -5.215 7.119 -23.685 1.00 94.69 88 GLY A CA 1
ATOM 698 C C . GLY A 1 88 ? -5.493 5.700 -23.184 1.00 94.69 88 GLY A C 1
ATOM 699 O O . GLY A 1 88 ? -5.480 4.773 -23.985 1.00 94.69 88 GLY A O 1
ATOM 700 N N . ALA A 1 89 ? -5.786 5.501 -21.895 1.00 95.56 89 ALA A N 1
ATOM 701 C CA . ALA A 1 89 ? -6.045 4.167 -21.334 1.00 95.56 89 ALA A CA 1
ATOM 702 C C . ALA A 1 89 ? -7.185 3.383 -22.010 1.00 95.56 89 ALA A C 1
ATOM 704 O O . ALA A 1 89 ? -7.175 2.158 -21.985 1.00 95.56 89 ALA A O 1
ATOM 705 N N . MET A 1 90 ? -8.141 4.061 -22.653 1.00 96.62 90 MET A N 1
ATOM 706 C CA . MET A 1 90 ? -9.171 3.379 -23.448 1.00 96.62 90 MET A CA 1
ATOM 707 C C . MET A 1 90 ? -8.574 2.634 -24.647 1.00 96.62 90 MET A C 1
ATOM 709 O O . MET A 1 90 ? -8.982 1.515 -24.923 1.00 96.62 90 MET A O 1
ATOM 713 N N . LEU A 1 91 ? -7.554 3.205 -25.297 1.00 96.50 91 LEU A N 1
ATOM 714 C CA . LEU A 1 91 ? -6.846 2.543 -26.396 1.00 96.50 91 LEU A CA 1
ATOM 715 C C . LEU A 1 91 ? -6.078 1.318 -25.898 1.00 96.50 91 LEU A C 1
ATOM 717 O O . LEU A 1 91 ? -6.023 0.308 -26.589 1.00 96.50 91 LEU A O 1
ATOM 721 N N . VAL A 1 92 ? -5.510 1.406 -24.691 1.00 96.62 92 VAL A N 1
ATOM 722 C CA . VAL A 1 92 ? -4.850 0.273 -24.030 1.00 96.62 92 VAL A CA 1
ATOM 723 C C . VAL A 1 92 ? -5.862 -0.840 -23.755 1.00 96.62 92 VAL A C 1
ATOM 725 O O . VAL A 1 92 ? -5.608 -1.980 -24.124 1.00 96.62 92 VAL A O 1
ATOM 728 N N . TYR A 1 93 ? -7.027 -0.516 -23.183 1.00 96.94 93 TYR A N 1
ATOM 729 C CA . TYR A 1 93 ? -8.105 -1.484 -22.948 1.00 96.94 93 TYR A CA 1
ATOM 730 C C . TYR A 1 93 ? -8.556 -2.178 -24.242 1.00 96.94 93 TYR A C 1
ATOM 732 O O . TYR A 1 93 ? -8.584 -3.406 -24.303 1.00 96.94 93 TYR A O 1
ATOM 740 N N . ASP A 1 94 ? -8.840 -1.406 -25.294 1.00 95.56 94 ASP A N 1
ATOM 741 C CA . ASP A 1 94 ? -9.276 -1.954 -26.584 1.00 95.56 94 ASP A CA 1
ATOM 742 C C . ASP A 1 94 ? -8.193 -2.836 -27.224 1.00 95.56 94 ASP A C 1
ATOM 744 O O . ASP A 1 94 ? -8.491 -3.856 -27.849 1.00 95.56 94 ASP A O 1
ATOM 748 N N . ALA A 1 95 ? -6.921 -2.470 -27.055 1.00 96.00 95 ALA A N 1
ATOM 749 C CA . ALA A 1 95 ? -5.811 -3.245 -27.581 1.00 96.00 95 ALA A CA 1
ATOM 750 C C . ALA A 1 95 ? -5.578 -4.552 -26.799 1.00 96.00 95 ALA A C 1
ATOM 752 O O . ALA A 1 95 ? -5.284 -5.554 -27.444 1.00 96.00 95 ALA A O 1
ATOM 753 N N . PHE A 1 96 ? -5.814 -4.596 -25.479 1.00 96.75 96 PHE A N 1
ATOM 754 C CA . PHE A 1 96 ? -5.837 -5.857 -24.717 1.00 96.75 96 PHE A CA 1
ATOM 755 C C . PHE A 1 96 ? -6.940 -6.791 -25.217 1.00 96.75 96 PHE A C 1
ATOM 757 O O . PHE A 1 96 ? -6.678 -7.967 -25.457 1.00 96.75 96 PHE A O 1
ATOM 764 N N . LYS A 1 97 ? -8.159 -6.274 -25.434 1.00 95.94 97 LYS A N 1
ATOM 765 C CA . LYS A 1 97 ? -9.255 -7.087 -25.987 1.00 95.94 97 LYS A CA 1
ATOM 766 C C . LYS A 1 97 ? -8.905 -7.665 -27.355 1.00 95.94 97 LYS A C 1
ATOM 768 O O . LYS A 1 97 ? -9.224 -8.816 -27.623 1.00 95.94 97 LYS A O 1
ATOM 773 N N . ARG A 1 98 ? -8.256 -6.875 -28.214 1.00 94.88 98 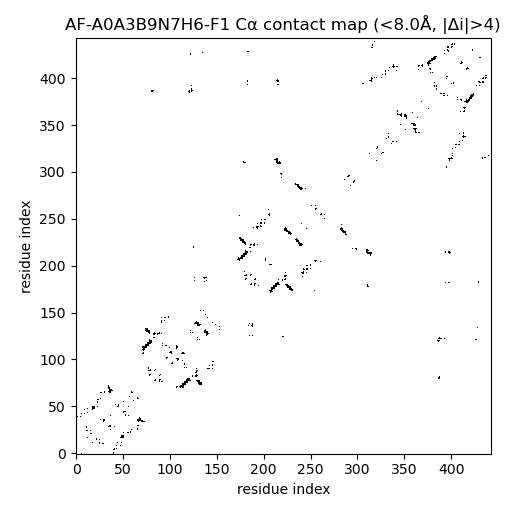ARG A N 1
ATOM 774 C CA . ARG A 1 98 ? -7.836 -7.323 -29.546 1.00 94.88 98 ARG A CA 1
ATOM 775 C C . ARG A 1 98 ? -6.740 -8.384 -29.481 1.00 94.88 98 ARG A C 1
ATOM 777 O O . ARG A 1 98 ? -6.832 -9.351 -30.223 1.00 94.88 98 ARG A O 1
ATOM 784 N N . GLU A 1 99 ? -5.736 -8.194 -28.628 1.00 94.44 99 GLU A N 1
ATOM 785 C CA . GLU A 1 99 ? -4.631 -9.149 -28.466 1.00 94.44 99 GLU A CA 1
ATOM 786 C C . GLU A 1 99 ? -5.122 -10.504 -27.944 1.00 94.44 99 GLU A C 1
ATOM 788 O O . GLU A 1 99 ? -4.666 -11.548 -28.389 1.00 94.44 99 GLU A O 1
ATOM 793 N N . LEU A 1 100 ? -6.099 -10.481 -27.035 1.00 94.94 100 LEU A N 1
ATOM 794 C CA . LEU A 1 100 ? -6.695 -11.675 -26.433 1.00 94.94 100 LEU A CA 1
ATOM 795 C C . LEU A 1 100 ? -7.881 -12.242 -27.231 1.00 94.94 100 LEU A C 1
ATOM 797 O O . LEU A 1 100 ? -8.578 -13.125 -26.736 1.00 94.94 100 LEU A O 1
ATOM 801 N N . GLU A 1 101 ? -8.146 -11.716 -28.431 1.00 94.69 101 GLU A N 1
ATOM 802 C CA . GLU A 1 101 ? -9.250 -12.140 -29.305 1.00 94.69 101 GLU A CA 1
ATOM 803 C C . GLU A 1 101 ? -10.633 -12.132 -28.607 1.00 94.69 101 GLU A C 1
ATOM 805 O O . GLU A 1 101 ? -11.504 -12.961 -28.873 1.00 94.69 101 GLU A O 1
ATOM 810 N N . ILE A 1 102 ? -10.862 -11.173 -27.700 1.00 93.62 102 ILE A N 1
ATOM 811 C CA . ILE A 1 102 ? -12.119 -11.033 -26.952 1.00 93.62 102 ILE A CA 1
ATOM 812 C C . ILE A 1 102 ? -13.140 -10.268 -27.801 1.00 93.62 102 ILE A C 1
ATOM 814 O O . ILE A 1 102 ? -13.046 -9.048 -27.981 1.00 93.62 102 ILE A O 1
ATOM 818 N N . GLU A 1 103 ? -14.157 -10.975 -28.291 1.00 87.12 103 GLU A N 1
ATOM 819 C CA . GLU A 1 103 ? -15.175 -10.419 -29.183 1.00 87.12 103 GLU A CA 1
ATOM 820 C C . GLU A 1 103 ? -16.376 -9.785 -28.456 1.00 87.12 103 GLU A C 1
ATOM 822 O O . GLU A 1 103 ? -16.815 -10.200 -27.382 1.00 87.12 103 GLU A O 1
ATOM 827 N N . GLY A 1 104 ? -16.969 -8.774 -29.098 1.00 85.56 104 GLY A N 1
ATOM 828 C CA . GLY A 1 104 ? -18.235 -8.177 -28.674 1.00 85.56 104 GLY A CA 1
ATOM 829 C C . GLY A 1 104 ? -18.217 -7.603 -27.252 1.00 85.56 104 GLY A C 1
ATOM 830 O O . GLY A 1 104 ? -17.324 -6.838 -26.873 1.00 85.56 104 GLY A O 1
ATOM 831 N N . ASN A 1 105 ? -19.255 -7.952 -26.486 1.00 83.88 105 ASN A N 1
ATOM 832 C CA . ASN A 1 105 ? -19.470 -7.500 -25.108 1.00 83.88 105 ASN A CA 1
ATOM 833 C C . ASN A 1 105 ? -18.934 -8.486 -24.061 1.00 83.88 105 ASN A C 1
ATOM 835 O O . ASN A 1 105 ? -19.230 -8.318 -22.881 1.00 83.88 105 ASN A O 1
ATOM 839 N N . GLU A 1 106 ? -18.199 -9.516 -24.479 1.00 88.62 106 GLU A N 1
ATOM 840 C CA . GLU A 1 106 ? -17.512 -10.389 -23.534 1.00 88.62 106 GLU A CA 1
ATOM 841 C C . GLU A 1 106 ? -16.285 -9.677 -22.969 1.00 88.62 106 GLU A C 1
ATOM 843 O O . GLU A 1 106 ? -15.689 -8.814 -23.620 1.00 88.62 106 GLU A O 1
ATOM 848 N N . ASP A 1 107 ? -15.915 -10.052 -21.751 1.00 90.94 107 ASP A N 1
ATOM 849 C CA . ASP A 1 107 ? -14.730 -9.534 -21.064 1.00 90.94 107 ASP A CA 1
ATOM 850 C C . ASP A 1 107 ? -13.659 -10.617 -20.882 1.00 90.94 107 ASP A C 1
ATOM 852 O O . ASP A 1 107 ? -12.559 -10.304 -20.448 1.00 90.94 107 ASP A O 1
ATOM 856 N N . THR A 1 108 ? -13.962 -11.879 -21.202 1.00 92.56 108 THR A N 1
ATOM 857 C CA . THR A 1 108 ? -13.078 -13.039 -20.996 1.00 92.56 108 THR A CA 1
ATOM 858 C C . THR A 1 108 ? -12.741 -13.698 -22.325 1.00 92.56 108 THR A C 1
ATOM 860 O O . THR A 1 108 ? -13.616 -13.817 -23.184 1.00 92.56 108 THR A O 1
ATOM 863 N N . ASP A 1 109 ? -11.493 -14.127 -22.492 1.00 92.69 109 ASP A N 1
ATOM 864 C CA . ASP A 1 109 ? -11.048 -14.833 -23.693 1.00 92.69 109 ASP A CA 1
ATOM 865 C C . ASP A 1 109 ? -11.649 -16.246 -23.802 1.00 92.69 109 ASP A C 1
ATOM 867 O O . ASP A 1 109 ? -12.136 -16.838 -22.832 1.00 92.69 109 ASP A O 1
ATOM 871 N N . VAL A 1 110 ? -11.599 -16.816 -25.007 1.00 89.19 110 VAL A N 1
ATOM 872 C CA . VAL A 1 110 ? -12.205 -18.123 -25.317 1.00 89.19 110 VAL A CA 1
ATOM 873 C C . VAL A 1 110 ? -11.595 -19.258 -24.485 1.00 89.19 110 VAL A C 1
ATOM 875 O O . VAL A 1 110 ? -12.302 -20.211 -24.144 1.00 89.19 110 VAL A O 1
ATOM 878 N N . ASN A 1 111 ? -10.314 -19.156 -24.114 1.00 88.31 111 ASN A N 1
ATOM 879 C CA . ASN A 1 111 ? -9.632 -20.176 -23.317 1.00 88.31 111 ASN A CA 1
ATOM 880 C C . ASN A 1 111 ? -9.877 -20.019 -21.812 1.00 88.31 111 ASN A C 1
ATOM 882 O O . ASN A 1 111 ? -9.434 -20.873 -21.045 1.00 88.31 111 ASN A O 1
ATOM 886 N N . LYS A 1 112 ? -10.594 -18.969 -21.381 1.00 89.06 112 LYS A N 1
ATOM 887 C CA . LYS A 1 112 ? -10.783 -18.607 -19.968 1.00 89.06 112 LYS A CA 1
ATOM 888 C C . LYS A 1 112 ? -9.454 -18.468 -19.224 1.00 89.06 112 LYS A C 1
ATOM 890 O O . LYS A 1 112 ? -9.342 -18.852 -18.061 1.00 89.06 112 LYS A O 1
ATOM 895 N N . LEU A 1 113 ? -8.454 -17.912 -19.894 1.00 91.62 113 LEU A N 1
ATOM 896 C CA . LEU A 1 113 ? -7.167 -17.594 -19.301 1.00 91.62 113 LEU A CA 1
ATOM 897 C C . LEU A 1 113 ? -7.150 -16.164 -18.756 1.00 91.62 113 LEU A C 1
ATOM 899 O O . LEU A 1 113 ? -6.672 -15.952 -17.650 1.00 91.62 113 LEU A O 1
ATOM 903 N N . PHE A 1 114 ? -7.717 -15.200 -19.481 1.00 94.50 114 PHE A N 1
ATOM 904 C CA . PHE A 1 114 ? -7.696 -13.782 -19.141 1.00 94.50 114 PHE A CA 1
ATOM 905 C C . PHE A 1 114 ? -9.084 -13.144 -19.205 1.00 94.50 114 PHE A C 1
ATOM 907 O O . PHE A 1 114 ? -9.848 -13.339 -20.150 1.00 94.50 114 PHE A O 1
ATOM 914 N N . THR A 1 115 ? -9.370 -12.288 -18.227 1.00 94.38 115 THR A N 1
ATOM 915 C CA . THR A 1 115 ? -10.493 -11.347 -18.240 1.00 94.38 115 THR A CA 1
ATOM 916 C C . THR A 1 115 ? -9.975 -9.919 -18.205 1.00 94.38 115 THR A C 1
ATOM 918 O O . THR A 1 115 ? -9.142 -9.596 -17.367 1.00 94.38 115 THR A O 1
ATOM 921 N N . VAL A 1 116 ? -10.478 -9.045 -19.077 1.00 95.31 116 VAL A N 1
ATOM 922 C CA . VAL A 1 116 ? -10.075 -7.636 -19.155 1.00 95.31 116 VAL A CA 1
ATOM 923 C C . VAL A 1 116 ? -11.191 -6.740 -18.633 1.00 95.31 116 VAL A C 1
ATOM 925 O O . VAL A 1 116 ? -12.245 -6.610 -19.253 1.00 95.31 116 VAL A O 1
ATOM 928 N N . GLU A 1 117 ? -10.941 -6.049 -17.524 1.00 93.38 117 GLU A N 1
ATOM 929 C CA . GLU A 1 117 ? -11.893 -5.133 -16.899 1.00 93.38 117 GLU A CA 1
ATOM 930 C C . GLU A 1 117 ? -11.353 -3.704 -16.785 1.00 93.38 117 GLU A C 1
ATOM 932 O O . GLU A 1 117 ? -10.148 -3.447 -16.736 1.00 93.38 117 GLU A O 1
ATOM 937 N N . LYS A 1 118 ? -12.273 -2.739 -16.736 1.00 93.81 118 LYS A N 1
ATOM 938 C CA . LYS A 1 118 ? -11.952 -1.332 -16.476 1.00 93.81 118 LYS A CA 1
ATOM 939 C C . LYS A 1 118 ? -12.147 -1.039 -15.001 1.00 93.81 118 LYS A C 1
ATOM 941 O O . LYS A 1 118 ? -13.204 -1.335 -14.452 1.00 93.81 118 LYS A O 1
ATOM 946 N N . ILE A 1 119 ? -11.186 -0.348 -14.403 1.00 91.00 119 ILE A N 1
ATOM 947 C CA . ILE A 1 119 ? -11.271 0.090 -13.008 1.00 91.00 119 ILE A CA 1
ATOM 948 C C . ILE A 1 119 ? -11.051 1.594 -12.875 1.00 91.00 119 ILE A C 1
ATOM 950 O O . ILE A 1 119 ? -10.356 2.220 -13.678 1.00 91.00 119 ILE A O 1
ATOM 954 N N . ALA A 1 120 ? -11.629 2.190 -11.834 1.00 88.75 120 ALA A N 1
ATOM 955 C CA . ALA A 1 120 ? -11.592 3.636 -11.652 1.00 88.75 120 ALA A CA 1
ATOM 956 C C . ALA A 1 120 ? -10.183 4.168 -11.345 1.00 88.75 120 ALA A C 1
ATOM 958 O O . ALA A 1 120 ? -9.767 5.154 -11.941 1.00 88.75 120 ALA A O 1
ATOM 959 N N . CYS A 1 121 ? -9.434 3.558 -10.421 1.00 89.81 121 CYS A N 1
ATOM 960 C CA . CYS A 1 121 ? -8.103 4.042 -10.047 1.00 89.81 121 CYS A CA 1
ATOM 961 C C . CYS A 1 121 ? -7.267 2.946 -9.372 1.00 89.81 121 CYS A C 1
ATOM 963 O O . CYS A 1 121 ? -7.763 2.297 -8.456 1.00 89.81 121 CYS A O 1
ATOM 965 N N . LEU A 1 122 ? -5.994 2.815 -9.777 1.00 8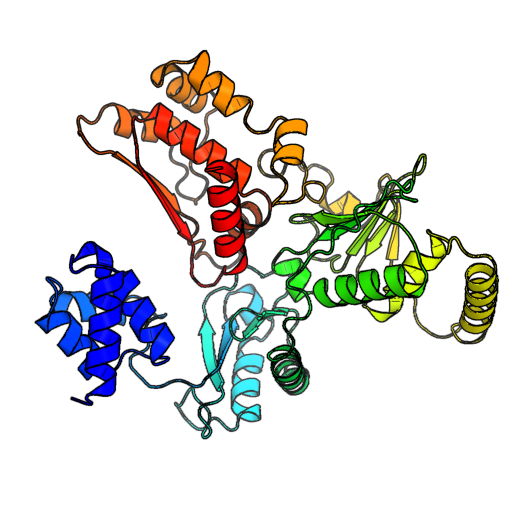7.62 122 LEU A N 1
ATOM 966 C CA . LEU A 1 122 ? -4.963 1.969 -9.136 1.00 87.62 122 LEU A CA 1
ATOM 967 C C . LEU A 1 122 ? -4.043 2.735 -8.166 1.00 87.62 122 LEU A C 1
ATOM 969 O O . LEU A 1 122 ? -3.072 2.184 -7.656 1.00 87.62 122 LEU A O 1
ATOM 973 N N . GLY A 1 123 ? -4.252 4.040 -7.974 1.00 84.00 123 GLY A N 1
ATOM 974 C CA . GLY A 1 123 ? -3.397 4.852 -7.097 1.00 84.00 123 GLY A CA 1
ATOM 975 C C . GLY A 1 123 ? -1.939 4.973 -7.573 1.00 84.00 123 GLY A C 1
ATOM 976 O O . GLY A 1 123 ? -1.034 5.163 -6.765 1.00 84.00 123 GLY A O 1
ATOM 977 N N . CYS A 1 124 ? -1.674 4.843 -8.878 1.00 82.81 124 CYS A N 1
ATOM 978 C CA . CYS A 1 124 ? -0.330 4.932 -9.475 1.00 82.81 124 CYS A CA 1
ATOM 979 C C . CYS A 1 124 ? -0.258 6.007 -10.574 1.00 82.81 124 CYS A C 1
ATOM 981 O O . CYS A 1 124 ? 0.370 5.830 -11.614 1.00 82.81 124 CYS A O 1
ATOM 983 N N . CYS A 1 125 ? -0.938 7.139 -10.373 1.00 84.56 125 CYS A N 1
ATOM 984 C CA . CYS A 1 125 ? -1.204 8.118 -11.432 1.00 84.56 125 CYS A CA 1
ATOM 985 C C . CYS A 1 125 ? 0.043 8.743 -12.080 1.00 84.56 125 CYS A C 1
ATOM 987 O O . CYS A 1 125 ? -0.038 9.181 -13.226 1.00 84.56 125 CYS A O 1
ATOM 989 N N . THR A 1 126 ? 1.197 8.753 -11.406 1.00 82.00 126 THR A N 1
ATOM 990 C CA . THR A 1 126 ? 2.466 9.217 -11.996 1.00 82.00 126 THR A CA 1
ATOM 991 C C . THR A 1 126 ? 2.969 8.319 -13.127 1.00 82.00 126 THR A C 1
ATOM 993 O O . THR A 1 126 ? 3.777 8.764 -13.936 1.00 82.00 126 THR A O 1
ATOM 996 N N . LEU A 1 127 ? 2.482 7.077 -13.195 1.00 83.31 127 LEU A N 1
ATOM 997 C CA . LEU A 1 127 ? 2.891 6.056 -14.158 1.00 83.31 127 LEU A CA 1
ATOM 998 C C . LEU A 1 127 ? 1.838 5.813 -15.243 1.00 83.31 127 LEU A C 1
ATOM 1000 O O . LEU A 1 127 ? 1.900 4.819 -15.945 1.00 83.31 127 LEU A O 1
ATOM 1004 N N . ALA A 1 128 ? 0.845 6.689 -15.378 1.00 86.75 128 ALA A N 1
ATOM 1005 C CA . ALA A 1 128 ? -0.242 6.511 -16.335 1.00 86.75 128 ALA A CA 1
ATOM 1006 C C . ALA A 1 128 ? 0.235 6.366 -17.809 1.00 86.75 128 ALA A C 1
ATOM 1008 O O . ALA A 1 128 ? 1.133 7.118 -18.216 1.00 86.75 128 ALA A O 1
ATOM 1009 N N . PRO A 1 129 ? -0.416 5.508 -18.633 1.00 94.12 129 PRO A N 1
ATOM 1010 C CA . PRO A 1 129 ? -1.470 4.543 -18.276 1.00 94.12 129 PRO A CA 1
ATOM 1011 C C . PRO A 1 129 ? -0.952 3.374 -17.429 1.00 94.12 129 PRO A C 1
ATOM 1013 O O . PRO A 1 129 ? 0.177 2.926 -17.614 1.00 94.12 129 PRO A O 1
ATOM 1016 N N . VAL A 1 130 ? -1.792 2.889 -16.510 1.00 90.94 130 VAL A N 1
ATOM 1017 C CA . VAL A 1 130 ? -1.451 1.795 -15.585 1.00 90.94 130 VAL A CA 1
ATOM 1018 C C . VAL A 1 130 ? -2.399 0.621 -15.793 1.00 90.94 130 VAL A C 1
ATOM 1020 O O . VAL A 1 130 ? -3.615 0.815 -15.887 1.00 90.94 130 VAL A O 1
ATOM 1023 N N . VAL A 1 131 ? -1.837 -0.582 -15.817 1.00 93.81 131 VAL A N 1
ATOM 1024 C CA . VAL A 1 131 ? -2.566 -1.853 -15.863 1.00 93.81 131 VAL A CA 1
ATOM 1025 C C . VAL A 1 131 ? -2.099 -2.723 -14.707 1.00 93.81 131 VAL A C 1
ATOM 1027 O O . VAL A 1 131 ? -0.932 -2.678 -14.336 1.00 93.81 131 VAL A O 1
ATOM 1030 N N . GLN A 1 132 ? -3.000 -3.496 -14.119 1.00 91.56 132 GLN A N 1
ATOM 1031 C CA . GLN A 1 132 ? -2.661 -4.512 -13.130 1.00 91.56 132 GLN A CA 1
ATOM 1032 C C . GLN A 1 132 ? -3.135 -5.871 -13.645 1.00 91.56 132 GLN A C 1
ATOM 1034 O O . GLN A 1 132 ? -4.292 -5.984 -14.027 1.00 91.56 132 GLN A O 1
ATOM 1039 N N . ILE A 1 133 ? -2.259 -6.873 -13.671 1.00 91.81 133 ILE A N 1
ATOM 1040 C CA . ILE A 1 133 ? -2.620 -8.269 -13.939 1.00 91.81 133 ILE A CA 1
ATOM 1041 C C . ILE A 1 133 ? -2.463 -9.025 -12.624 1.00 91.81 133 ILE A C 1
ATOM 1043 O O . ILE A 1 133 ? -1.354 -9.117 -12.096 1.00 91.81 133 ILE A O 1
ATOM 1047 N N . ASP A 1 134 ? -3.579 -9.492 -12.070 1.00 87.75 134 ASP A N 1
ATOM 1048 C CA . ASP A 1 134 ? -3.680 -10.023 -10.708 1.00 87.75 134 ASP A CA 1
ATOM 1049 C C . ASP A 1 134 ? -3.052 -9.072 -9.669 1.00 87.75 134 ASP A C 1
ATOM 1051 O O . ASP A 1 134 ? -3.593 -7.992 -9.417 1.00 87.75 134 ASP A O 1
ATOM 1055 N N . ASP A 1 135 ? -1.907 -9.434 -9.086 1.00 82.44 135 ASP A N 1
ATOM 1056 C CA . ASP A 1 135 ? -1.180 -8.613 -8.109 1.00 82.44 135 ASP A CA 1
ATOM 1057 C C . ASP A 1 135 ? -0.068 -7.752 -8.744 1.00 82.44 135 ASP A C 1
ATOM 1059 O O . ASP A 1 135 ? 0.476 -6.848 -8.099 1.00 82.44 135 ASP A O 1
ATOM 1063 N N . THR A 1 136 ? 0.270 -7.988 -10.014 1.00 83.62 136 THR A N 1
ATOM 1064 C CA . THR A 1 136 ? 1.390 -7.334 -10.703 1.00 83.62 136 THR A CA 1
ATOM 1065 C C . THR A 1 136 ? 0.932 -6.049 -11.376 1.00 83.62 136 THR A C 1
ATOM 1067 O O . THR A 1 136 ? -0.004 -6.044 -12.169 1.00 83.62 136 THR A O 1
ATOM 1070 N N . THR A 1 137 ? 1.596 -4.931 -11.076 1.00 86.12 137 THR A N 1
ATOM 1071 C CA . THR A 1 137 ? 1.249 -3.616 -11.637 1.00 86.12 137 THR A CA 1
ATOM 1072 C C . THR A 1 137 ? 2.266 -3.187 -12.686 1.00 86.12 137 THR A C 1
ATOM 1074 O O . THR A 1 137 ? 3.457 -3.139 -12.398 1.00 86.12 137 THR A O 1
ATOM 1077 N N . TYR A 1 138 ? 1.781 -2.785 -13.857 1.00 86.56 138 TYR A N 1
ATOM 1078 C CA . TYR A 1 138 ? 2.551 -2.296 -14.995 1.00 86.56 138 TYR A CA 1
ATOM 1079 C C . TYR A 1 138 ? 2.276 -0.806 -15.224 1.00 86.56 138 TYR A C 1
ATOM 1081 O O . TYR A 1 138 ? 1.126 -0.384 -15.386 1.00 86.56 138 TYR A O 1
ATOM 1089 N N . GLY A 1 139 ? 3.333 0.007 -15.222 1.00 86.81 139 GLY A N 1
ATOM 1090 C CA . GLY A 1 139 ? 3.281 1.438 -15.519 1.00 86.81 139 GLY A CA 1
ATOM 1091 C C . GLY A 1 139 ? 3.678 1.767 -16.960 1.00 86.81 139 GLY A C 1
ATOM 1092 O O . GLY A 1 139 ? 4.309 0.975 -17.651 1.00 86.81 139 GLY A O 1
ATOM 1093 N N . HIS A 1 140 ? 3.337 2.977 -17.405 1.00 88.44 140 HIS A N 1
ATOM 1094 C CA . HIS A 1 140 ? 3.659 3.522 -18.727 1.00 88.44 140 HIS A CA 1
ATOM 1095 C C . HIS A 1 140 ? 3.239 2.600 -19.879 1.00 88.44 140 HIS A C 1
ATOM 1097 O O . HIS A 1 140 ? 3.946 2.480 -20.884 1.00 88.44 140 HIS A O 1
ATOM 1103 N N . VAL A 1 141 ? 2.086 1.949 -19.717 1.00 89.88 141 VAL A N 1
ATOM 1104 C CA . VAL A 1 141 ? 1.576 0.972 -20.676 1.00 89.88 141 VAL A CA 1
ATOM 1105 C C . VAL A 1 141 ? 1.142 1.687 -21.948 1.00 89.88 141 VAL A C 1
ATOM 1107 O O . VAL A 1 141 ? 0.373 2.651 -21.907 1.00 89.88 141 VAL A O 1
ATOM 1110 N N . THR A 1 142 ? 1.632 1.198 -23.081 1.00 93.19 142 THR A N 1
ATOM 1111 C CA . THR A 1 142 ? 1.243 1.653 -24.416 1.00 93.19 142 THR A CA 1
ATOM 1112 C C . THR A 1 142 ? 0.674 0.487 -25.212 1.00 93.19 142 THR A C 1
ATOM 1114 O O . THR A 1 142 ? 0.840 -0.673 -24.839 1.00 93.19 142 THR A O 1
ATOM 1117 N N . THR A 1 143 ? -0.009 0.789 -26.314 1.00 93.31 143 THR A N 1
ATOM 1118 C CA . THR A 1 143 ? -0.639 -0.220 -27.173 1.00 93.31 143 THR A CA 1
ATOM 1119 C C . THR A 1 143 ? 0.350 -1.211 -27.782 1.00 93.31 143 THR A C 1
ATOM 1121 O O . THR A 1 143 ? -0.037 -2.327 -28.097 1.00 93.31 143 THR A O 1
ATOM 1124 N N . GLU A 1 144 ? 1.618 -0.825 -27.930 1.00 91.25 144 GLU A N 1
ATOM 1125 C CA . GLU A 1 144 ? 2.671 -1.650 -28.534 1.00 91.25 144 GLU A CA 1
ATOM 1126 C C . GLU A 1 144 ? 3.289 -2.645 -27.544 1.00 91.25 144 GLU A C 1
ATOM 1128 O O . GLU A 1 144 ? 3.887 -3.625 -27.968 1.00 91.25 144 GLU A O 1
ATOM 1133 N N . LYS A 1 145 ? 3.158 -2.393 -26.236 1.00 88.81 145 LYS A N 1
ATOM 1134 C CA . LYS A 1 145 ? 3.776 -3.201 -25.172 1.00 88.81 145 LYS A CA 1
ATOM 1135 C C . LYS A 1 145 ? 2.880 -4.324 -24.653 1.00 88.81 145 LYS A C 1
ATOM 1137 O O . LYS A 1 145 ? 3.245 -5.010 -23.710 1.00 88.81 145 LYS A O 1
ATOM 1142 N N . ILE A 1 146 ? 1.678 -4.480 -25.201 1.00 91.69 146 ILE A N 1
ATOM 1143 C CA . ILE A 1 146 ? 0.668 -5.377 -24.629 1.00 91.69 146 ILE A CA 1
ATOM 1144 C C . ILE A 1 146 ? 1.104 -6.840 -24.705 1.00 91.69 146 ILE A C 1
ATOM 1146 O O . ILE A 1 146 ? 1.041 -7.524 -23.688 1.00 91.69 146 ILE A O 1
ATOM 1150 N N . SER A 1 147 ? 1.594 -7.292 -25.862 1.00 91.75 147 SER A N 1
ATOM 1151 C CA . SER A 1 147 ? 2.090 -8.664 -26.030 1.00 91.75 147 SER A CA 1
ATOM 1152 C C . SER A 1 147 ? 3.256 -8.948 -25.077 1.00 91.75 147 SER A C 1
ATOM 1154 O O . SER A 1 147 ? 3.224 -9.940 -24.360 1.00 91.75 147 SER A O 1
ATOM 1156 N N . GLU A 1 148 ? 4.212 -8.015 -24.972 1.00 89.38 148 GLU A N 1
ATOM 1157 C CA . GLU A 1 148 ? 5.347 -8.096 -24.036 1.00 89.38 148 GLU A CA 1
ATOM 1158 C C . GLU A 1 148 ? 4.879 -8.210 -22.577 1.00 89.38 148 GLU A C 1
ATOM 1160 O O . GLU A 1 148 ? 5.392 -9.033 -21.832 1.00 89.38 148 GLU A O 1
ATOM 1165 N N . ILE A 1 149 ? 3.875 -7.427 -22.167 1.00 89.88 149 ILE A N 1
ATOM 1166 C CA . ILE A 1 149 ? 3.330 -7.466 -20.800 1.00 89.88 149 ILE A CA 1
ATOM 1167 C C . ILE A 1 149 ? 2.653 -8.810 -20.500 1.00 89.88 149 ILE A C 1
ATOM 1169 O O . ILE A 1 149 ? 2.783 -9.325 -19.391 1.00 89.88 149 ILE A O 1
ATOM 1173 N N . ILE A 1 150 ? 1.909 -9.374 -21.457 1.00 91.94 150 ILE A N 1
ATOM 1174 C CA . ILE A 1 150 ? 1.245 -10.674 -21.279 1.00 91.94 150 ILE A CA 1
ATOM 1175 C C . ILE A 1 150 ? 2.291 -11.791 -21.181 1.00 91.94 150 ILE A C 1
ATOM 1177 O O . ILE A 1 150 ? 2.193 -12.638 -20.294 1.00 91.94 150 ILE A O 1
ATOM 1181 N N . GLU A 1 151 ? 3.294 -11.779 -22.062 1.00 90.00 151 GLU A N 1
ATOM 1182 C CA . GLU A 1 151 ? 4.408 -12.733 -22.041 1.00 90.00 151 GLU A CA 1
ATOM 1183 C C . GLU A 1 151 ? 5.190 -12.644 -20.725 1.00 90.00 151 GLU A C 1
ATOM 1185 O O . GLU A 1 151 ? 5.348 -13.655 -20.042 1.00 90.00 151 GLU A O 1
ATOM 1190 N N . ASP A 1 152 ? 5.581 -11.434 -20.312 1.00 86.00 152 ASP A N 1
ATOM 1191 C CA . ASP A 1 152 ? 6.271 -11.179 -19.044 1.00 86.00 152 ASP A CA 1
ATOM 1192 C C . ASP A 1 152 ? 5.482 -11.714 -17.841 1.00 86.00 152 ASP A C 1
ATOM 1194 O O . ASP A 1 152 ? 6.040 -12.386 -16.967 1.00 86.00 152 ASP A O 1
ATOM 1198 N N . PHE A 1 153 ? 4.171 -11.462 -17.801 1.00 88.50 153 PHE A N 1
ATOM 1199 C CA . PHE A 1 153 ? 3.319 -11.959 -16.728 1.00 88.50 153 PHE A CA 1
ATOM 1200 C C . PHE A 1 153 ? 3.310 -13.493 -16.679 1.00 88.50 153 PHE A C 1
ATOM 1202 O O . PHE A 1 153 ? 3.484 -14.078 -15.607 1.00 88.50 153 PHE A O 1
ATOM 1209 N N . LEU A 1 154 ? 3.139 -14.154 -17.827 1.00 88.56 154 LEU A N 1
ATOM 1210 C CA . LEU A 1 154 ? 3.094 -15.614 -17.911 1.00 88.56 154 LEU A CA 1
ATOM 1211 C C . LEU A 1 154 ? 4.444 -16.258 -17.556 1.00 88.56 154 LEU A C 1
ATOM 1213 O O . LEU A 1 154 ? 4.465 -17.265 -16.849 1.00 88.56 154 LEU A O 1
ATOM 1217 N N . GLU A 1 155 ? 5.566 -15.670 -17.977 1.00 84.62 155 GLU A N 1
ATOM 1218 C CA . GLU A 1 155 ? 6.910 -16.173 -17.659 1.00 84.62 155 GLU A CA 1
ATOM 1219 C C . GLU A 1 155 ? 7.252 -16.053 -16.166 1.00 84.62 155 GLU A C 1
ATOM 1221 O O . GLU A 1 155 ? 7.898 -16.936 -15.587 1.00 84.62 155 GLU A O 1
ATOM 1226 N N . ASN A 1 156 ? 6.808 -14.970 -15.523 1.00 74.44 156 ASN A N 1
ATOM 1227 C CA . ASN A 1 156 ? 7.101 -14.703 -14.116 1.00 74.44 156 ASN A CA 1
ATOM 1228 C C . ASN A 1 156 ? 6.087 -15.325 -13.141 1.00 74.44 156 ASN A C 1
ATOM 1230 O O . ASN A 1 156 ? 6.409 -15.493 -11.963 1.00 74.44 156 ASN A O 1
ATOM 1234 N N . LYS A 1 157 ? 4.902 -15.739 -13.608 1.00 65.88 157 LYS A N 1
ATOM 1235 C CA . LYS A 1 157 ? 3.869 -16.405 -12.792 1.00 65.88 157 LYS A CA 1
ATOM 1236 C C . LYS A 1 157 ? 4.377 -17.693 -12.126 1.00 65.88 157 LYS A C 1
ATOM 1238 O O . LYS A 1 157 ? 4.155 -17.899 -10.932 1.00 65.88 157 LYS A O 1
ATOM 1243 N N . ASP A 1 158 ? 5.105 -18.528 -12.870 1.00 48.75 158 ASP A N 1
ATOM 1244 C CA . ASP A 1 158 ? 5.622 -19.824 -12.393 1.00 48.75 158 ASP A CA 1
ATOM 1245 C C . ASP A 1 158 ? 6.970 -19.716 -11.658 1.00 48.75 158 ASP A C 1
ATOM 1247 O O . ASP A 1 158 ? 7.473 -20.684 -11.081 1.00 48.75 158 ASP A O 1
ATOM 1251 N N . ASN A 1 159 ? 7.562 -18.521 -11.640 1.00 43.53 159 ASN A N 1
ATOM 1252 C CA . ASN A 1 159 ? 8.787 -18.213 -10.920 1.00 43.53 159 ASN A CA 1
ATOM 1253 C C . ASN A 1 159 ? 8.509 -17.100 -9.904 1.00 43.53 159 ASN A C 1
ATOM 1255 O O . ASN A 1 159 ? 8.883 -15.950 -10.137 1.00 43.53 159 ASN A O 1
ATOM 1259 N N . PRO A 1 160 ? 7.980 -17.419 -8.706 1.00 38.84 160 PRO A N 1
ATOM 1260 C CA . PRO A 1 160 ? 8.056 -16.519 -7.563 1.00 38.84 160 PRO A CA 1
ATOM 1261 C C . PRO A 1 160 ? 9.522 -16.426 -7.090 1.00 38.84 160 PRO A C 1
ATOM 1263 O O . PRO A 1 160 ? 9.874 -16.814 -5.972 1.00 38.84 160 PRO A O 1
ATOM 1266 N N . LYS A 1 161 ? 10.424 -15.937 -7.950 1.00 35.47 161 LYS A N 1
ATOM 1267 C CA . LYS A 1 161 ? 11.827 -15.655 -7.653 1.00 35.47 161 LYS A CA 1
ATOM 1268 C C . LYS A 1 161 ? 11.887 -14.415 -6.768 1.00 35.47 161 LYS A C 1
ATOM 1270 O O . LYS A 1 161 ? 12.152 -13.307 -7.213 1.00 35.47 161 LYS A O 1
ATOM 1275 N N . SER A 1 162 ? 11.581 -14.634 -5.491 1.00 32.31 162 SER A N 1
ATOM 1276 C CA . SER A 1 162 ? 12.272 -14.094 -4.309 1.00 32.31 162 SER A CA 1
ATOM 1277 C C . SER A 1 162 ? 11.397 -14.150 -3.047 1.00 32.31 162 SER A C 1
ATOM 1279 O O . SER A 1 162 ? 11.420 -13.245 -2.218 1.00 32.31 162 SER A O 1
ATOM 1281 N N . LYS A 1 163 ? 10.694 -15.265 -2.794 1.00 28.34 163 LYS A N 1
ATOM 1282 C CA . LYS A 1 163 ? 10.391 -15.649 -1.401 1.00 28.34 163 LYS A CA 1
ATOM 1283 C C . LYS A 1 163 ? 11.624 -16.296 -0.775 1.00 28.34 163 LYS A C 1
ATOM 1285 O O . LYS A 1 163 ? 11.702 -17.511 -0.669 1.00 28.34 163 LYS A O 1
ATOM 1290 N N . GLN A 1 164 ? 12.588 -15.454 -0.414 1.00 27.84 164 GLN A N 1
ATOM 1291 C CA . GLN A 1 164 ? 13.493 -15.580 0.733 1.00 27.84 164 GLN A CA 1
ATOM 1292 C C . GLN A 1 164 ? 14.593 -14.532 0.566 1.00 27.84 164 GLN A C 1
ATOM 1294 O O . GLN A 1 164 ? 15.504 -14.671 -0.244 1.00 27.84 164 GLN A O 1
ATOM 1299 N N . SER A 1 165 ? 14.512 -13.479 1.377 1.00 29.83 165 SER A N 1
ATOM 1300 C CA . SER A 1 165 ? 15.707 -12.759 1.791 1.00 29.83 165 SER A CA 1
ATOM 1301 C C . SER A 1 165 ? 16.602 -13.783 2.485 1.00 29.83 165 SER A C 1
ATOM 1303 O O . SER A 1 165 ? 16.362 -14.152 3.632 1.00 29.83 165 SER A O 1
ATOM 1305 N N . SER A 1 166 ? 17.612 -14.286 1.779 1.00 28.78 166 SER A N 1
ATOM 1306 C C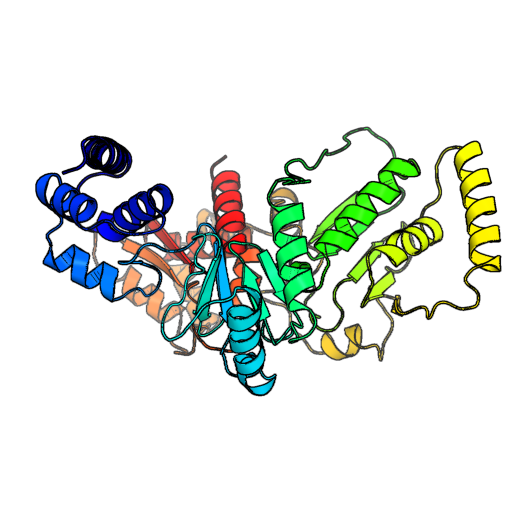A . SER A 1 166 ? 18.780 -14.822 2.452 1.00 28.78 166 SER A CA 1
ATOM 1307 C C . SER A 1 166 ? 19.483 -13.621 3.071 1.00 28.78 166 SER A C 1
ATOM 1309 O O . SER A 1 166 ? 20.277 -12.938 2.422 1.00 28.78 166 SER A O 1
ATOM 1311 N N . THR A 1 167 ? 19.157 -13.317 4.323 1.00 30.05 167 THR A N 1
ATOM 1312 C CA . THR A 1 167 ? 20.097 -12.648 5.211 1.00 30.05 167 THR A CA 1
ATOM 1313 C C . THR A 1 167 ? 21.349 -13.515 5.223 1.00 30.05 167 THR A C 1
ATOM 1315 O O . THR A 1 167 ? 21.418 -14.532 5.909 1.00 30.05 167 THR A O 1
ATOM 1318 N N . LEU A 1 168 ? 22.338 -13.143 4.411 1.00 32.62 168 LEU A N 1
ATOM 1319 C CA . LEU A 1 168 ? 23.705 -13.606 4.592 1.00 32.62 168 LEU A CA 1
ATOM 1320 C C . LEU A 1 168 ? 24.191 -12.995 5.907 1.00 32.62 168 LEU A C 1
ATOM 1322 O O . LEU A 1 168 ? 24.805 -11.935 5.938 1.00 32.62 168 LEU A O 1
ATOM 1326 N N . ALA A 1 169 ? 23.838 -13.650 7.008 1.00 31.86 169 ALA A N 1
ATOM 1327 C CA . ALA A 1 169 ? 24.478 -13.455 8.287 1.00 31.86 169 ALA A 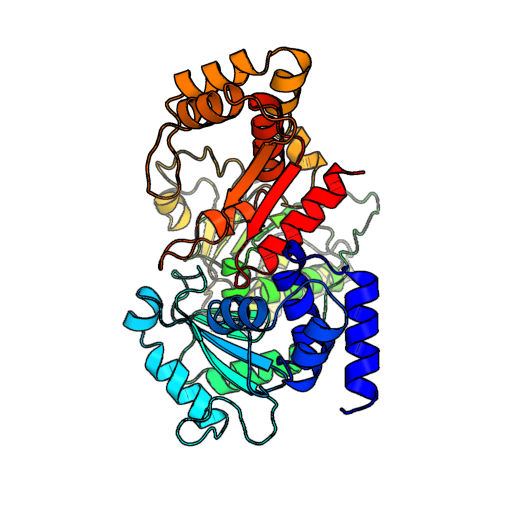CA 1
ATOM 1328 C C . ALA A 1 169 ? 25.838 -14.151 8.221 1.00 31.86 169 ALA A C 1
ATOM 1330 O O . ALA A 1 169 ? 25.911 -15.367 8.363 1.00 31.86 169 ALA A O 1
ATOM 1331 N N . VAL A 1 170 ? 26.897 -13.376 7.990 1.00 33.62 170 VAL A N 1
ATOM 1332 C CA . VAL A 1 170 ? 28.253 -13.683 8.457 1.00 33.62 170 VAL A CA 1
ATOM 1333 C C . VAL A 1 170 ? 28.941 -12.352 8.754 1.00 33.62 170 VAL A C 1
ATOM 1335 O O . VAL A 1 170 ? 28.833 -11.426 7.952 1.00 33.62 170 VAL A O 1
ATOM 1338 N N . ASP A 1 171 ? 29.630 -12.288 9.895 1.00 38.06 171 ASP A N 1
ATOM 1339 C CA . ASP A 1 171 ? 30.507 -11.223 10.403 1.00 38.06 171 ASP A CA 1
ATOM 1340 C C . ASP A 1 171 ? 31.608 -10.797 9.404 1.00 38.06 171 ASP A C 1
ATOM 1342 O O . ASP A 1 171 ? 32.802 -11.017 9.614 1.00 38.06 171 ASP A O 1
ATOM 1346 N N . VAL A 1 172 ? 31.215 -10.191 8.287 1.00 51.31 172 VAL A N 1
ATOM 1347 C CA . VAL A 1 172 ? 32.103 -9.550 7.317 1.00 51.31 172 VAL A CA 1
ATOM 1348 C C . VAL A 1 172 ? 31.687 -8.090 7.230 1.00 51.31 172 VAL A C 1
ATOM 1350 O O . VAL A 1 172 ? 30.520 -7.775 7.002 1.00 51.31 172 VAL A O 1
ATOM 1353 N N . GLU A 1 173 ? 32.645 -7.194 7.441 1.00 63.81 173 GLU A N 1
ATOM 1354 C CA . GLU A 1 173 ? 32.434 -5.751 7.388 1.00 63.81 173 GLU A CA 1
ATOM 1355 C C . GLU A 1 173 ? 31.871 -5.364 6.008 1.00 63.81 173 GLU A C 1
ATOM 1357 O O . GLU A 1 173 ? 32.515 -5.556 4.973 1.00 63.81 173 GLU A O 1
ATOM 1362 N N . SER A 1 174 ? 30.620 -4.894 5.987 1.00 77.44 174 SER A N 1
ATOM 1363 C CA . SER A 1 174 ? 29.937 -4.502 4.754 1.00 77.44 174 SER A CA 1
ATOM 1364 C C . SER A 1 174 ? 30.685 -3.350 4.085 1.00 77.44 174 SER A C 1
ATOM 1366 O O . SER A 1 174 ? 31.014 -2.362 4.740 1.00 77.44 174 SER A O 1
ATOM 1368 N N . GLN A 1 175 ? 30.895 -3.421 2.768 1.00 83.12 175 GLN A N 1
ATOM 1369 C CA . GLN A 1 175 ? 31.552 -2.337 2.023 1.00 83.12 175 GLN A CA 1
ATOM 1370 C C . GLN A 1 175 ? 30.684 -1.064 1.945 1.00 83.12 175 GLN A C 1
ATOM 1372 O O . GLN A 1 175 ? 31.183 0.007 1.599 1.00 83.12 175 GLN A O 1
ATOM 1377 N N . GLY A 1 176 ? 29.385 -1.172 2.243 1.00 90.31 176 GLY A N 1
ATOM 1378 C CA . GLY A 1 176 ? 28.431 -0.063 2.247 1.00 90.31 176 GLY A CA 1
ATOM 1379 C C . GLY A 1 176 ? 26.977 -0.522 2.364 1.00 90.31 176 GLY A C 1
ATOM 1380 O O . GLY A 1 176 ? 26.693 -1.645 2.782 1.00 90.31 176 GLY A O 1
ATOM 1381 N N . GLU A 1 177 ? 26.050 0.347 1.976 1.00 93.81 177 GLU A N 1
ATOM 1382 C CA . GLU A 1 177 ? 24.616 0.064 1.893 1.00 93.81 177 GLU A CA 1
ATOM 1383 C C . GLU A 1 177 ? 24.065 0.558 0.548 1.00 93.81 177 GLU A C 1
ATOM 1385 O O . GLU A 1 177 ? 24.422 1.635 0.076 1.00 93.81 177 GLU A O 1
ATOM 1390 N N . ILE A 1 178 ? 23.194 -0.227 -0.079 1.00 94.88 178 ILE A N 1
ATOM 1391 C CA . ILE A 1 178 ? 22.445 0.154 -1.277 1.00 94.88 178 ILE A CA 1
ATOM 1392 C C . ILE A 1 178 ? 20.969 0.142 -0.916 1.00 94.88 178 ILE A C 1
ATOM 1394 O O . ILE A 1 178 ? 20.448 -0.890 -0.494 1.00 94.88 178 ILE A O 1
ATOM 1398 N N . ARG A 1 179 ? 20.287 1.272 -1.101 1.00 95.50 179 ARG A N 1
ATOM 1399 C CA . ARG A 1 179 ? 18.845 1.379 -0.869 1.00 95.50 179 ARG A CA 1
ATOM 1400 C C . ARG A 1 179 ? 18.086 1.343 -2.180 1.00 95.50 179 ARG A C 1
ATOM 1402 O O . ARG A 1 179 ? 18.481 1.986 -3.154 1.00 95.50 179 ARG A O 1
ATOM 1409 N N . ILE A 1 180 ? 16.971 0.625 -2.168 1.00 94.94 180 ILE A N 1
ATOM 1410 C CA . ILE A 1 180 ? 16.043 0.527 -3.291 1.00 94.94 180 ILE A CA 1
ATOM 1411 C C . ILE A 1 180 ? 14.600 0.577 -2.793 1.00 94.94 180 ILE A C 1
ATOM 1413 O O . ILE A 1 180 ? 14.229 -0.116 -1.844 1.00 94.94 180 ILE A O 1
ATOM 1417 N N . GLY A 1 181 ? 13.784 1.418 -3.430 1.00 92.56 181 GLY A N 1
ATOM 1418 C CA . GLY A 1 181 ? 12.355 1.510 -3.148 1.00 92.56 181 GLY A CA 1
ATOM 1419 C C . GLY A 1 181 ? 11.585 0.385 -3.832 1.00 92.56 181 GLY A C 1
ATOM 1420 O O . GLY A 1 181 ? 11.718 0.192 -5.039 1.00 92.56 181 GLY A O 1
ATOM 1421 N N . LEU A 1 182 ? 10.748 -0.319 -3.068 1.00 89.12 182 LEU A N 1
ATOM 1422 C CA . LEU A 1 182 ? 9.896 -1.417 -3.556 1.00 89.12 182 LEU A CA 1
ATOM 1423 C C . LEU A 1 182 ? 8.431 -1.225 -3.138 1.00 89.12 182 LEU A C 1
ATOM 1425 O O . LEU A 1 182 ? 7.747 -2.175 -2.769 1.00 89.12 182 LEU A O 1
ATOM 1429 N N . GLY A 1 183 ? 7.953 0.021 -3.095 1.00 87.25 183 GLY A N 1
ATOM 1430 C CA . GLY A 1 183 ? 6.507 0.288 -3.079 1.00 87.25 183 GLY A CA 1
ATOM 1431 C C . GLY A 1 183 ? 5.895 0.050 -4.462 1.00 87.25 183 GLY A C 1
ATOM 1432 O O . GLY A 1 183 ? 6.633 0.013 -5.450 1.00 87.25 183 GLY A O 1
ATOM 1433 N N . SER A 1 184 ? 4.568 -0.038 -4.565 1.00 86.31 184 SER A N 1
ATOM 1434 C CA . SER A 1 184 ? 3.891 -0.454 -5.807 1.00 86.31 184 SER A CA 1
ATOM 1435 C C . SER A 1 184 ? 4.238 0.437 -7.008 1.00 86.31 184 SER A C 1
ATOM 1437 O O . SER A 1 184 ? 4.495 -0.078 -8.088 1.00 86.31 184 SER A O 1
ATOM 1439 N N . CYS A 1 185 ? 4.389 1.759 -6.825 1.00 84.38 185 CYS A N 1
ATOM 1440 C CA . CYS A 1 185 ? 4.882 2.647 -7.895 1.00 84.38 185 CYS A CA 1
ATOM 1441 C C . CYS A 1 185 ? 6.312 2.317 -8.347 1.00 84.38 185 CYS A C 1
ATOM 1443 O O . CYS A 1 185 ? 6.635 2.420 -9.524 1.00 84.38 185 CYS A O 1
ATOM 1445 N N . CYS A 1 186 ? 7.200 1.982 -7.412 1.00 85.31 186 CYS A N 1
ATOM 1446 C CA . CYS A 1 186 ? 8.589 1.686 -7.753 1.00 85.31 186 CYS A CA 1
ATOM 1447 C C . CYS A 1 186 ? 8.661 0.371 -8.535 1.00 85.31 186 CYS A C 1
ATOM 1449 O O . CYS A 1 186 ? 9.292 0.313 -9.585 1.00 85.31 186 CYS A O 1
ATOM 1451 N N . VAL A 1 187 ? 7.946 -0.652 -8.054 1.00 85.31 187 VAL A N 1
ATOM 1452 C CA . VAL A 1 187 ? 7.811 -1.949 -8.729 1.00 85.31 187 VAL A CA 1
ATOM 1453 C C . VAL A 1 187 ? 7.233 -1.770 -10.130 1.00 85.31 187 VAL A C 1
ATOM 1455 O O . VAL A 1 187 ? 7.859 -2.206 -11.087 1.00 85.31 187 VAL A O 1
ATOM 1458 N N . ALA A 1 188 ? 6.138 -1.019 -10.268 1.00 82.81 188 ALA A N 1
ATOM 1459 C CA . ALA A 1 188 ? 5.504 -0.750 -11.559 1.00 82.81 188 ALA A CA 1
ATOM 1460 C C . ALA A 1 188 ? 6.369 0.054 -12.543 1.00 82.81 188 ALA A C 1
ATOM 1462 O O . ALA A 1 188 ? 6.038 0.137 -13.723 1.00 82.81 188 ALA A O 1
ATOM 1463 N N . SER A 1 189 ? 7.457 0.663 -12.066 1.00 83.94 189 SER A N 1
ATOM 1464 C CA . SER A 1 189 ? 8.440 1.350 -12.909 1.00 83.94 189 SER A CA 1
ATOM 1465 C C . SER A 1 189 ? 9.629 0.459 -13.292 1.00 83.94 189 SER A C 1
ATOM 1467 O O . SER A 1 189 ? 10.486 0.925 -14.032 1.00 83.94 189 SER A O 1
ATOM 1469 N N . GLY A 1 190 ? 9.715 -0.777 -12.778 1.00 86.06 190 GLY A N 1
ATOM 1470 C CA . GLY A 1 190 ? 10.821 -1.714 -13.024 1.00 86.06 190 GLY A CA 1
ATOM 1471 C C . GLY A 1 190 ? 11.814 -1.882 -11.862 1.00 86.06 190 GLY A C 1
ATOM 1472 O O . GLY A 1 190 ? 12.874 -2.480 -12.033 1.00 86.06 190 GLY A O 1
ATOM 1473 N N . SER A 1 191 ? 11.526 -1.376 -10.650 1.00 89.00 191 SER A N 1
ATOM 1474 C CA . SER A 1 191 ? 12.456 -1.541 -9.512 1.00 89.00 191 SER A CA 1
ATOM 1475 C C . SER A 1 191 ? 12.671 -3.003 -9.098 1.00 89.00 191 SER A C 1
ATOM 1477 O O . SER A 1 191 ? 13.696 -3.310 -8.489 1.00 89.00 191 SER A O 1
ATOM 1479 N N . SER A 1 192 ? 11.734 -3.905 -9.402 1.00 87.94 192 SER A N 1
ATOM 1480 C CA . SER A 1 192 ? 11.897 -5.338 -9.125 1.00 87.94 192 SER A CA 1
ATOM 1481 C C . SER A 1 192 ? 13.023 -5.953 -9.957 1.00 87.94 192 SER A C 1
ATOM 1483 O O . SER A 1 192 ? 13.864 -6.664 -9.411 1.00 87.94 192 SER A O 1
ATOM 1485 N N . ASP A 1 193 ? 13.116 -5.608 -11.239 1.00 87.56 193 ASP A N 1
ATOM 1486 C CA . ASP A 1 193 ? 14.156 -6.131 -12.133 1.00 87.56 193 ASP A CA 1
ATOM 1487 C C . ASP A 1 193 ? 15.526 -5.577 -11.757 1.00 87.56 193 ASP A C 1
ATOM 1489 O O . ASP A 1 193 ? 16.513 -6.309 -11.674 1.00 87.56 193 ASP A O 1
ATOM 1493 N N . VAL A 1 194 ? 15.565 -4.289 -11.406 1.00 91.81 194 VAL A N 1
ATOM 1494 C CA . VAL A 1 194 ? 16.753 -3.630 -10.853 1.00 91.81 194 VAL A CA 1
ATOM 1495 C C . VAL A 1 194 ? 17.234 -4.334 -9.584 1.00 91.81 194 VAL A C 1
ATOM 1497 O O . VAL A 1 194 ? 18.432 -4.570 -9.433 1.00 91.81 194 VAL A O 1
ATOM 1500 N N . LYS A 1 195 ? 16.325 -4.689 -8.668 1.00 93.75 195 LYS A N 1
ATOM 1501 C CA . LYS A 1 195 ? 16.661 -5.441 -7.451 1.00 93.75 195 LYS A CA 1
ATOM 1502 C C . LYS A 1 195 ? 17.230 -6.819 -7.787 1.00 93.75 195 LYS A C 1
ATOM 1504 O O . LYS A 1 195 ? 18.239 -7.214 -7.206 1.00 93.75 195 LYS A O 1
ATOM 1509 N N . ASN A 1 196 ? 16.586 -7.547 -8.694 1.00 89.50 196 ASN A N 1
ATOM 1510 C CA . ASN A 1 196 ? 17.003 -8.894 -9.066 1.00 89.50 196 ASN A CA 1
ATOM 1511 C C . ASN A 1 196 ? 18.402 -8.874 -9.695 1.00 89.50 196 ASN A C 1
ATOM 1513 O O . ASN A 1 196 ? 19.269 -9.655 -9.299 1.00 89.50 196 ASN A O 1
ATOM 1517 N N . GLU A 1 197 ? 18.668 -7.939 -10.610 1.00 91.25 197 GLU A N 1
ATOM 1518 C CA . GLU A 1 197 ? 19.999 -7.800 -11.202 1.00 91.25 197 GLU A CA 1
ATOM 1519 C C . GLU A 1 197 ? 21.040 -7.286 -10.197 1.00 91.25 197 GLU A C 1
ATOM 1521 O 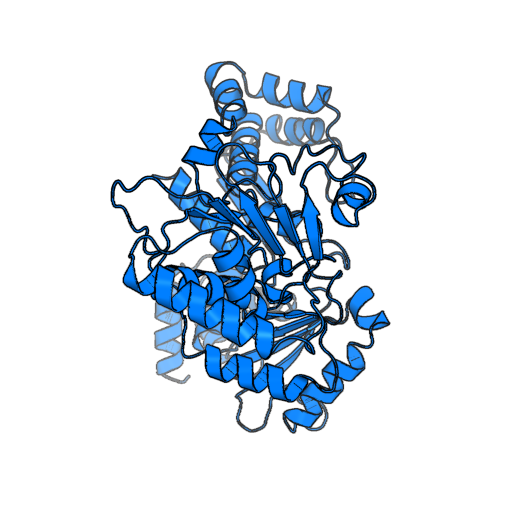O . GLU A 1 197 ? 22.199 -7.707 -10.239 1.00 91.25 197 GLU A O 1
ATOM 1526 N N . LEU A 1 198 ? 20.633 -6.456 -9.231 1.00 92.38 198 LEU A N 1
ATOM 1527 C CA . LEU A 1 198 ? 21.483 -6.042 -8.115 1.00 92.38 198 LEU A CA 1
ATOM 1528 C C . LEU A 1 198 ? 21.923 -7.253 -7.281 1.00 92.38 198 LEU A C 1
ATOM 1530 O O . LEU A 1 198 ? 23.120 -7.458 -7.085 1.00 92.38 198 LEU A O 1
ATOM 1534 N N . GLU A 1 199 ? 20.983 -8.081 -6.826 1.00 91.38 199 GLU A N 1
ATOM 1535 C CA . GLU A 1 199 ? 21.267 -9.287 -6.036 1.00 91.38 199 GLU A CA 1
ATOM 1536 C C . GLU A 1 199 ? 22.118 -10.297 -6.828 1.00 91.38 199 GLU A C 1
ATOM 1538 O O . GLU A 1 199 ? 23.099 -10.840 -6.301 1.00 91.38 199 GLU A O 1
ATOM 1543 N N . ASN A 1 200 ? 21.819 -10.486 -8.118 1.00 87.19 200 ASN A N 1
ATOM 1544 C CA . ASN A 1 200 ? 22.614 -11.315 -9.025 1.00 87.19 200 ASN A CA 1
ATOM 1545 C C . ASN A 1 200 ? 24.047 -10.796 -9.166 1.00 87.19 200 ASN A C 1
ATOM 1547 O O . ASN A 1 200 ? 25.000 -11.576 -9.087 1.00 87.19 200 ASN A O 1
ATOM 1551 N N . THR A 1 201 ? 24.215 -9.489 -9.371 1.00 86.69 201 THR A N 1
ATOM 1552 C CA . THR A 1 201 ? 25.528 -8.856 -9.513 1.00 86.69 201 THR A CA 1
ATOM 1553 C C . THR A 1 201 ? 26.344 -9.008 -8.235 1.00 86.69 201 THR A C 1
ATOM 1555 O O . THR A 1 201 ? 27.509 -9.405 -8.309 1.00 86.69 201 THR A O 1
ATOM 1558 N N . LEU A 1 202 ? 25.754 -8.736 -7.069 1.00 89.06 202 LEU A N 1
ATOM 1559 C CA . LEU A 1 202 ? 26.442 -8.862 -5.783 1.00 89.06 202 LEU A CA 1
ATOM 1560 C C . LEU A 1 202 ? 26.897 -10.305 -5.533 1.00 89.06 202 LEU A C 1
ATOM 1562 O O . LEU A 1 202 ? 28.057 -10.535 -5.186 1.00 89.06 202 LEU A O 1
ATOM 1566 N N . THR A 1 203 ? 26.023 -11.276 -5.811 1.00 87.12 203 THR A N 1
ATOM 1567 C CA . THR A 1 203 ? 26.311 -12.705 -5.633 1.00 87.12 203 THR A CA 1
ATOM 1568 C C . THR A 1 203 ? 27.398 -13.192 -6.594 1.00 87.12 203 THR A C 1
ATOM 1570 O O . THR A 1 203 ? 28.381 -13.788 -6.156 1.00 87.12 203 THR A O 1
ATOM 1573 N N . LYS A 1 204 ? 27.274 -12.903 -7.899 1.00 84.44 204 LYS A N 1
ATOM 1574 C CA . LYS A 1 204 ? 28.229 -13.346 -8.938 1.00 84.44 204 LYS A CA 1
ATOM 1575 C C . LYS A 1 204 ? 29.631 -12.770 -8.757 1.00 84.44 204 LYS A C 1
ATOM 1577 O O . LYS A 1 204 ? 30.597 -13.388 -9.189 1.00 84.44 204 LYS A O 1
ATOM 1582 N N . ASN A 1 205 ? 29.737 -11.576 -8.178 1.00 82.62 205 ASN A N 1
ATOM 1583 C CA . ASN A 1 205 ? 31.010 -10.883 -7.990 1.00 82.62 205 ASN A CA 1
ATOM 1584 C C . ASN A 1 205 ? 31.539 -10.985 -6.551 1.00 82.62 205 ASN A C 1
ATOM 1586 O O . ASN A 1 205 ? 32.549 -10.355 -6.242 1.00 82.62 205 ASN A O 1
ATOM 1590 N N . HIS A 1 206 ? 30.873 -11.751 -5.676 1.00 85.19 206 HIS A N 1
ATOM 1591 C CA . HIS A 1 206 ? 31.237 -11.899 -4.263 1.00 85.19 206 HIS A CA 1
ATOM 1592 C C . HIS A 1 206 ? 31.437 -10.541 -3.560 1.00 85.19 206 HIS A C 1
ATOM 1594 O O . HIS A 1 206 ? 32.440 -10.298 -2.881 1.00 85.19 206 HIS A O 1
ATOM 1600 N N . ILE A 1 207 ? 30.493 -9.622 -3.783 1.00 85.31 207 ILE A N 1
ATOM 1601 C CA . ILE A 1 207 ? 30.487 -8.282 -3.195 1.00 85.31 207 ILE A CA 1
ATOM 1602 C C . ILE A 1 207 ? 29.564 -8.286 -1.977 1.00 85.31 207 ILE A C 1
ATOM 1604 O O . ILE A 1 207 ? 28.376 -8.577 -2.085 1.00 85.31 207 ILE A O 1
ATOM 1608 N N . HIS A 1 208 ? 30.115 -7.920 -0.821 1.00 87.25 208 HIS A N 1
ATOM 1609 C CA . HIS A 1 208 ? 29.378 -7.835 0.439 1.00 87.25 208 HIS A CA 1
ATOM 1610 C C . HIS A 1 208 ? 28.932 -6.396 0.700 1.00 87.25 208 HIS A C 1
ATOM 1612 O O . HIS A 1 208 ? 29.741 -5.543 1.068 1.00 87.25 208 HIS A O 1
ATOM 1618 N N . VAL A 1 209 ? 27.643 -6.139 0.482 1.00 88.94 209 VAL A N 1
ATOM 1619 C CA . VAL A 1 209 ? 26.982 -4.844 0.677 1.00 88.94 209 VAL A CA 1
ATOM 1620 C C . VAL A 1 209 ? 25.596 -5.081 1.274 1.00 88.94 209 VAL A C 1
ATOM 1622 O O . VAL A 1 209 ? 24.910 -6.025 0.881 1.00 88.94 209 VAL A O 1
ATOM 1625 N N . ASN A 1 210 ? 25.165 -4.220 2.199 1.00 90.94 210 ASN A N 1
ATOM 1626 C CA . ASN A 1 210 ? 23.811 -4.280 2.744 1.00 90.94 210 ASN A CA 1
ATOM 1627 C C . ASN A 1 210 ? 22.805 -3.781 1.698 1.00 90.94 210 ASN A C 1
ATOM 1629 O O . ASN A 1 210 ? 22.819 -2.601 1.356 1.00 90.94 210 ASN A O 1
ATOM 1633 N N . VAL A 1 211 ? 21.926 -4.647 1.193 1.00 92.31 211 VAL A N 1
ATOM 1634 C CA . VAL A 1 211 ? 20.830 -4.227 0.309 1.00 92.31 211 VAL A CA 1
ATOM 1635 C C . VAL A 1 211 ? 19.591 -3.973 1.149 1.00 92.31 211 VAL A C 1
ATOM 1637 O O . VAL A 1 211 ? 18.972 -4.898 1.680 1.00 92.31 211 VAL A O 1
ATOM 1640 N N . LYS A 1 212 ? 19.209 -2.704 1.253 1.00 93.81 212 LYS A N 1
ATOM 1641 C CA . LYS A 1 212 ? 18.073 -2.275 2.053 1.00 93.81 212 LYS A CA 1
ATOM 1642 C C . LYS A 1 212 ? 16.876 -1.938 1.175 1.00 93.81 212 LYS A C 1
ATOM 1644 O O . LYS A 1 212 ? 16.898 -1.014 0.365 1.00 93.81 212 LYS A O 1
ATOM 1649 N N . GLN A 1 213 ? 15.798 -2.677 1.394 1.00 93.75 213 GLN A N 1
ATOM 1650 C CA . GLN A 1 213 ? 14.510 -2.431 0.760 1.00 93.75 213 GLN A CA 1
ATOM 1651 C C . GLN A 1 213 ? 13.760 -1.375 1.567 1.00 93.75 213 GLN A C 1
ATOM 1653 O O . GLN A 1 213 ? 13.283 -1.653 2.667 1.00 93.75 213 GLN A O 1
ATOM 1658 N N . VAL A 1 214 ? 13.705 -0.159 1.042 1.00 93.62 214 VAL A N 1
ATOM 1659 C CA . VAL A 1 214 ? 13.082 0.978 1.723 1.00 93.62 214 VAL A CA 1
ATOM 1660 C C . VAL A 1 214 ? 11.643 1.178 1.255 1.00 93.62 214 VAL A C 1
ATOM 1662 O O . VAL A 1 214 ? 11.209 0.636 0.231 1.00 93.62 214 VAL A O 1
ATOM 1665 N N . GLY A 1 215 ? 10.888 1.959 2.027 1.00 90.00 215 GLY A N 1
ATOM 1666 C CA . GLY A 1 215 ? 9.560 2.426 1.638 1.00 90.00 215 GLY A CA 1
ATOM 1667 C C . GLY A 1 215 ? 9.582 3.371 0.427 1.00 90.00 215 GLY A C 1
ATOM 1668 O O . GLY A 1 215 ? 10.522 3.412 -0.368 1.00 90.00 215 GLY A O 1
ATOM 1669 N N . CYS A 1 216 ? 8.526 4.166 0.277 1.00 89.75 216 CYS A N 1
ATOM 1670 C CA . CYS A 1 216 ? 8.431 5.153 -0.791 1.00 89.75 216 CYS A CA 1
ATOM 1671 C C . CYS A 1 216 ? 9.610 6.139 -0.760 1.00 89.75 216 CYS A C 1
ATOM 1673 O O . CYS A 1 216 ? 9.907 6.744 0.270 1.00 89.75 216 CYS A O 1
ATOM 1675 N N . VAL A 1 217 ? 10.240 6.340 -1.919 1.00 90.12 217 VAL A N 1
ATOM 1676 C CA . VAL A 1 217 ? 11.351 7.287 -2.115 1.00 90.12 217 VAL A CA 1
ATOM 1677 C C . VAL A 1 217 ? 10.883 8.716 -2.402 1.00 90.12 217 VAL A C 1
ATOM 1679 O O . VAL A 1 217 ? 11.702 9.628 -2.472 1.00 90.12 217 VAL A O 1
ATOM 1682 N N . GLY A 1 218 ? 9.576 8.942 -2.569 1.00 86.19 218 GLY A N 1
ATOM 1683 C CA . GLY A 1 218 ? 8.944 10.259 -2.734 1.00 86.19 218 GLY A CA 1
ATOM 1684 C C . GLY A 1 218 ? 9.007 10.880 -4.128 1.00 86.19 218 GLY A C 1
ATOM 1685 O O . GLY A 1 218 ? 8.189 11.733 -4.434 1.00 86.19 218 GLY A O 1
ATOM 1686 N N . VAL A 1 219 ? 9.920 10.440 -4.992 1.00 87.94 219 VAL A N 1
ATOM 1687 C CA . VAL A 1 219 ? 10.167 11.022 -6.326 1.00 87.94 219 VAL A CA 1
ATOM 1688 C C . VAL A 1 219 ? 9.837 10.014 -7.429 1.00 87.94 219 VAL A C 1
ATOM 1690 O O . VAL A 1 219 ? 10.709 9.491 -8.120 1.00 87.94 219 VAL A O 1
ATOM 1693 N N . CYS A 1 220 ? 8.544 9.709 -7.583 1.00 86.50 220 CYS A N 1
ATOM 1694 C CA . CYS A 1 220 ? 8.056 8.658 -8.491 1.00 86.50 220 CYS A CA 1
ATOM 1695 C C . CYS A 1 220 ? 8.379 8.903 -9.979 1.00 86.50 220 CYS A C 1
ATOM 1697 O O . CYS A 1 220 ? 8.290 7.994 -10.787 1.00 86.50 220 CYS A O 1
ATOM 1699 N N . ASN A 1 221 ? 8.752 10.119 -10.371 1.00 85.38 221 ASN A N 1
ATOM 1700 C CA . ASN A 1 221 ? 9.181 10.433 -11.737 1.00 85.38 221 ASN A CA 1
ATOM 1701 C C . ASN A 1 221 ? 10.667 10.117 -12.004 1.00 85.38 221 ASN A C 1
ATOM 1703 O O . ASN A 1 221 ? 11.122 10.290 -13.136 1.00 85.38 221 ASN A O 1
ATOM 1707 N N . GLN A 1 222 ? 11.424 9.727 -10.974 1.00 88.81 222 GLN A N 1
ATOM 1708 C CA . GLN A 1 222 ? 12.849 9.388 -11.050 1.00 88.81 222 GLN A CA 1
ATOM 1709 C C . GLN A 1 222 ? 13.134 7.903 -10.774 1.00 88.81 222 GLN A C 1
ATOM 1711 O O . GLN A 1 222 ? 14.296 7.500 -10.815 1.00 88.81 222 GLN A O 1
ATOM 1716 N N . VAL A 1 223 ? 12.109 7.098 -10.474 1.00 89.06 223 VAL A N 1
ATOM 1717 C CA . VAL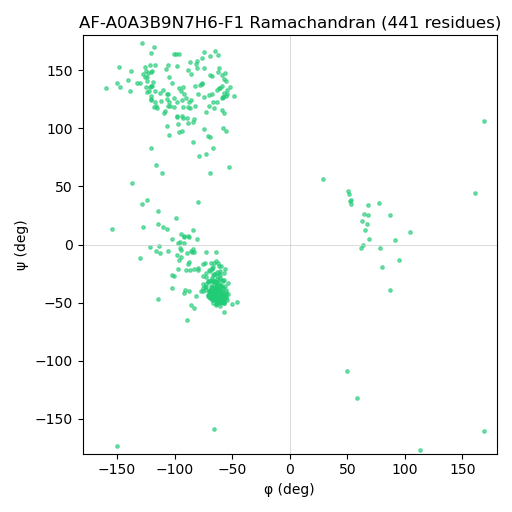 A 1 223 ? 12.254 5.644 -10.294 1.00 89.06 223 VAL A CA 1
ATOM 1718 C C . VAL A 1 223 ? 12.268 4.922 -11.657 1.00 89.06 223 VAL A C 1
ATOM 1720 O O . VAL A 1 223 ? 11.720 5.474 -12.613 1.00 89.06 223 VAL A O 1
ATOM 1723 N N . PRO A 1 224 ? 12.865 3.718 -11.770 1.00 91.06 224 PRO A N 1
ATOM 1724 C CA . PRO A 1 224 ? 13.641 2.994 -10.756 1.00 91.06 224 PRO A CA 1
ATOM 1725 C C . PRO A 1 224 ? 14.899 3.745 -10.320 1.00 91.06 224 PRO A C 1
ATOM 1727 O O . PRO A 1 224 ? 15.483 4.503 -11.096 1.00 91.06 224 PRO A O 1
ATOM 1730 N N . MET A 1 225 ? 15.297 3.576 -9.056 1.00 91.50 225 MET A N 1
ATOM 1731 C CA . MET A 1 225 ? 16.471 4.263 -8.517 1.00 91.50 225 MET A CA 1
ATOM 1732 C C . MET A 1 225 ? 17.218 3.467 -7.452 1.00 91.50 225 MET A C 1
ATOM 1734 O O . MET A 1 225 ? 16.611 2.690 -6.713 1.00 91.50 225 MET A O 1
ATOM 1738 N N . LEU A 1 226 ? 18.519 3.742 -7.343 1.00 93.62 226 LEU A N 1
ATOM 1739 C CA . LEU A 1 226 ? 19.393 3.265 -6.271 1.00 93.62 226 LEU A CA 1
ATOM 1740 C C . LEU A 1 226 ? 20.006 4.451 -5.524 1.00 93.62 226 LEU A C 1
ATOM 1742 O O . LEU A 1 226 ? 20.501 5.393 -6.145 1.00 93.62 226 LEU A O 1
ATOM 1746 N N . GLU A 1 227 ? 20.033 4.372 -4.196 1.00 93.31 227 GLU A N 1
ATOM 1747 C CA . GLU A 1 227 ? 20.853 5.242 -3.345 1.00 93.31 227 GLU A CA 1
ATOM 1748 C C . GLU A 1 227 ? 22.038 4.428 -2.818 1.00 93.31 227 GLU A C 1
ATOM 1750 O O . GLU A 1 227 ? 21.862 3.407 -2.152 1.00 93.31 227 GLU A O 1
ATOM 1755 N N . ILE A 1 228 ? 23.255 4.858 -3.151 1.00 92.00 228 ILE A N 1
ATOM 1756 C CA . ILE A 1 228 ? 24.498 4.189 -2.766 1.00 92.00 228 ILE A CA 1
ATOM 1757 C C . ILE A 1 228 ? 25.112 4.925 -1.578 1.00 92.00 228 ILE A C 1
ATOM 1759 O O . ILE A 1 228 ? 25.511 6.084 -1.707 1.00 92.00 228 ILE A O 1
ATOM 1763 N N . HIS A 1 229 ? 25.244 4.234 -0.450 1.00 92.00 229 HIS A N 1
ATOM 1764 C CA . HIS A 1 229 ? 25.938 4.691 0.747 1.00 92.00 229 HIS A CA 1
ATOM 1765 C C . HIS A 1 229 ? 27.267 3.956 0.891 1.00 92.00 229 HIS A C 1
ATOM 1767 O O . HIS A 1 229 ? 27.311 2.726 0.962 1.00 92.00 229 HIS A O 1
ATOM 1773 N N . LYS A 1 230 ? 28.356 4.715 1.000 1.00 88.75 230 LYS A N 1
ATOM 1774 C CA . LYS A 1 230 ? 29.674 4.191 1.361 1.00 88.75 230 LYS A CA 1
ATOM 1775 C C . LYS A 1 230 ? 30.166 4.855 2.645 1.00 88.75 230 LYS A C 1
ATOM 1777 O O . LYS A 1 230 ? 29.824 6.015 2.887 1.00 88.75 230 LYS A O 1
ATOM 1782 N N . PRO A 1 231 ? 30.965 4.154 3.467 1.00 83.56 231 PRO A N 1
ATOM 1783 C CA . PRO A 1 231 ? 31.575 4.759 4.642 1.00 83.56 231 PRO A CA 1
ATOM 1784 C C . PRO A 1 231 ? 32.364 6.019 4.262 1.00 83.56 231 PRO A C 1
ATOM 1786 O O . PRO A 1 231 ? 33.198 5.978 3.361 1.00 83.56 231 PRO A O 1
ATOM 1789 N N . ASN A 1 232 ? 32.119 7.122 4.972 1.00 81.56 232 ASN A N 1
ATOM 1790 C CA . ASN A 1 232 ? 32.807 8.410 4.800 1.00 81.56 232 ASN A CA 1
ATOM 1791 C C . ASN A 1 232 ? 32.621 9.103 3.432 1.00 81.56 232 ASN A C 1
ATOM 1793 O O . ASN A 1 232 ? 33.412 9.979 3.087 1.00 81.56 232 ASN A O 1
ATOM 1797 N N . GLU A 1 233 ? 31.582 8.758 2.665 1.00 86.06 233 GLU A N 1
ATOM 1798 C CA . GLU A 1 233 ? 31.243 9.437 1.409 1.00 86.06 233 GLU A CA 1
ATOM 1799 C C . GLU A 1 233 ? 29.800 9.957 1.408 1.00 86.06 233 GLU A C 1
ATOM 1801 O O . GLU A 1 233 ? 28.904 9.355 2.005 1.00 86.06 233 GLU A O 1
ATOM 1806 N N . THR A 1 234 ? 29.558 11.059 0.692 1.00 83.62 234 THR A N 1
ATOM 1807 C CA . THR A 1 234 ? 28.196 11.545 0.434 1.00 83.62 234 THR A CA 1
ATOM 1808 C C . THR A 1 234 ? 27.427 10.510 -0.397 1.00 83.62 234 THR A C 1
ATOM 1810 O O . THR A 1 234 ? 27.953 10.040 -1.415 1.00 83.62 234 THR A O 1
ATOM 1813 N N . PRO A 1 235 ? 26.178 10.165 -0.022 1.00 89.12 235 PRO A N 1
ATOM 1814 C CA . PRO A 1 235 ? 25.390 9.210 -0.786 1.00 89.12 235 PRO A CA 1
ATOM 1815 C C . PRO A 1 235 ? 25.187 9.660 -2.236 1.00 89.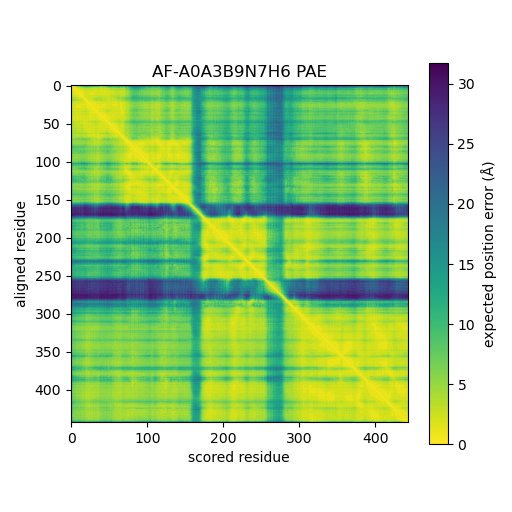12 235 PRO A C 1
ATOM 1817 O O . PRO A 1 235 ? 25.080 10.853 -2.532 1.00 89.12 235 PRO A O 1
ATOM 1820 N N . SER A 1 236 ? 25.151 8.695 -3.151 1.00 88.12 236 SER A N 1
ATOM 1821 C CA . SER A 1 236 ? 24.917 8.941 -4.578 1.00 88.12 236 SER A CA 1
ATOM 1822 C C . SER A 1 236 ? 23.576 8.362 -5.012 1.00 88.12 236 SER A C 1
ATOM 1824 O O . SER A 1 236 ? 23.328 7.178 -4.793 1.00 88.12 236 SER A O 1
ATOM 1826 N N . TYR A 1 237 ? 22.763 9.161 -5.695 1.00 88.81 237 TYR A N 1
ATOM 1827 C CA . TYR A 1 237 ? 21.533 8.719 -6.345 1.00 88.81 237 TYR A CA 1
ATOM 1828 C C . TYR A 1 237 ? 21.795 8.338 -7.797 1.00 88.81 237 TYR A C 1
ATOM 1830 O O . TYR A 1 237 ? 22.450 9.078 -8.529 1.00 88.81 237 TYR A O 1
ATOM 1838 N N . TYR A 1 238 ? 21.237 7.210 -8.218 1.00 90.06 238 TYR A N 1
ATOM 1839 C CA . TYR A 1 238 ? 21.141 6.785 -9.609 1.00 90.06 238 TYR A CA 1
ATOM 1840 C C . TYR A 1 238 ? 19.670 6.681 -9.966 1.00 90.06 238 TYR A C 1
ATOM 1842 O O . TYR A 1 238 ? 18.951 5.915 -9.333 1.00 90.06 238 TYR A O 1
ATOM 1850 N N . THR A 1 239 ? 19.219 7.467 -10.938 1.00 90.19 239 THR A N 1
ATOM 1851 C CA . THR A 1 239 ? 17.793 7.607 -11.283 1.00 90.19 239 THR A CA 1
ATOM 1852 C C . THR A 1 239 ? 17.498 7.134 -12.693 1.00 90.19 239 THR A C 1
ATOM 1854 O O . THR A 1 239 ? 18.381 7.205 -13.552 1.00 90.19 239 THR A O 1
ATOM 1857 N N . LYS A 1 240 ? 16.245 6.714 -12.919 1.00 87.94 240 LYS A N 1
ATOM 1858 C CA . LYS A 1 240 ? 15.742 6.202 -14.203 1.00 87.94 240 LYS A CA 1
ATOM 1859 C C . LYS A 1 240 ? 16.631 5.101 -14.774 1.00 87.94 240 LYS A C 1
ATOM 1861 O O . LYS A 1 240 ? 16.978 5.132 -15.950 1.00 87.94 240 LYS A O 1
ATOM 1866 N N . ILE A 1 241 ? 17.049 4.198 -13.895 1.00 88.56 241 ILE A N 1
ATOM 1867 C CA . ILE A 1 241 ? 17.955 3.110 -14.249 1.00 88.56 241 ILE A CA 1
ATOM 1868 C C . ILE A 1 241 ? 17.176 1.917 -14.789 1.00 88.56 241 ILE A C 1
ATOM 1870 O O . ILE A 1 241 ? 16.087 1.611 -14.296 1.00 88.56 241 ILE A O 1
ATOM 1874 N N . ASN A 1 242 ? 17.794 1.205 -15.721 1.00 87.31 242 ASN A N 1
ATOM 1875 C CA . ASN A 1 242 ? 17.336 -0.101 -16.179 1.00 87.31 242 ASN A CA 1
ATOM 1876 C C . ASN A 1 242 ? 18.160 -1.220 -15.517 1.00 87.31 242 ASN A C 1
ATOM 1878 O O . ASN A 1 242 ? 19.248 -0.975 -14.986 1.00 87.31 242 ASN A O 1
ATOM 1882 N N . SER A 1 243 ? 17.667 -2.462 -15.563 1.00 87.75 243 SER A N 1
ATOM 1883 C CA . SER A 1 243 ? 18.361 -3.643 -15.017 1.00 87.75 243 SER A CA 1
ATOM 1884 C C . SER A 1 243 ? 19.787 -3.790 -15.564 1.00 87.75 243 SER A C 1
ATOM 1886 O O . SER A 1 243 ? 20.719 -4.008 -14.794 1.00 87.75 243 SER A O 1
ATOM 1888 N N . ASP A 1 244 ? 19.984 -3.572 -16.865 1.00 84.88 244 ASP A N 1
ATOM 1889 C CA . ASP A 1 244 ? 21.280 -3.750 -17.538 1.00 84.88 244 ASP A CA 1
ATOM 1890 C C . ASP A 1 244 ? 22.371 -2.795 -17.025 1.00 84.88 244 ASP A C 1
ATOM 1892 O O . ASP A 1 244 ? 23.563 -3.110 -17.048 1.00 84.88 244 ASP A O 1
ATOM 1896 N N . GLU A 1 245 ? 21.980 -1.626 -16.508 1.00 84.62 245 GLU A N 1
ATOM 1897 C CA . GLU A 1 245 ? 22.912 -0.621 -15.991 1.00 84.62 245 GLU A CA 1
ATOM 1898 C C . GLU A 1 245 ? 23.397 -0.959 -14.572 1.00 84.62 245 GLU A C 1
ATOM 1900 O O . GLU A 1 245 ? 24.477 -0.515 -14.163 1.00 84.62 245 GLU A O 1
ATOM 1905 N N . VAL A 1 246 ? 22.644 -1.775 -13.824 1.00 89.19 246 VAL A N 1
ATOM 1906 C CA . VAL A 1 246 ? 22.892 -2.072 -12.403 1.00 89.19 246 VAL A CA 1
ATOM 1907 C C . VAL A 1 246 ? 24.288 -2.631 -12.182 1.00 89.19 246 VAL A C 1
ATOM 1909 O O . VAL A 1 246 ? 25.002 -2.178 -11.282 1.00 89.19 246 VAL A O 1
ATOM 1912 N N . ARG A 1 247 ? 24.720 -3.567 -13.031 1.00 87.31 247 ARG A N 1
ATOM 1913 C CA . ARG A 1 247 ? 26.040 -4.186 -12.908 1.00 87.31 247 ARG A CA 1
ATOM 1914 C C . ARG A 1 247 ? 27.161 -3.149 -12.958 1.00 87.31 247 ARG A C 1
ATOM 1916 O O . ARG A 1 247 ? 28.049 -3.158 -12.102 1.00 87.31 247 ARG A O 1
ATOM 1923 N N . SER A 1 248 ? 27.107 -2.241 -13.930 1.00 84.62 248 SER A N 1
ATOM 1924 C CA . SER A 1 248 ? 28.119 -1.192 -14.093 1.00 84.62 248 SER A CA 1
ATOM 1925 C C . SER A 1 248 ? 28.124 -0.214 -12.910 1.00 84.62 248 SER A C 1
ATOM 1927 O O . SER A 1 248 ? 29.189 0.174 -12.424 1.00 84.62 248 SER A O 1
ATOM 1929 N N . ILE A 1 249 ? 26.940 0.127 -12.383 1.00 87.25 249 ILE A N 1
ATOM 1930 C CA . ILE A 1 249 ? 26.777 1.004 -11.218 1.00 87.25 249 ILE A CA 1
ATOM 1931 C C . ILE A 1 249 ? 27.408 0.364 -9.980 1.00 87.25 249 ILE A C 1
ATOM 1933 O O . ILE A 1 249 ? 28.200 1.012 -9.293 1.00 87.25 249 ILE A O 1
ATOM 1937 N N . VAL A 1 250 ? 27.108 -0.908 -9.708 1.00 88.81 250 VAL A N 1
ATOM 1938 C CA . VAL A 1 250 ? 27.638 -1.630 -8.542 1.00 88.81 250 VAL A CA 1
ATOM 1939 C C . VAL A 1 250 ? 29.158 -1.747 -8.620 1.00 88.81 250 VAL A C 1
ATOM 1941 O O . VAL A 1 250 ? 29.843 -1.365 -7.671 1.00 88.81 250 VAL A O 1
ATOM 1944 N N . LEU A 1 251 ? 29.701 -2.199 -9.757 1.00 86.06 251 LEU A N 1
ATOM 1945 C CA . LEU A 1 251 ? 31.145 -2.404 -9.935 1.00 86.06 251 LEU A CA 1
ATOM 1946 C C . LEU A 1 251 ? 31.955 -1.097 -9.924 1.00 86.06 251 LEU A C 1
ATOM 1948 O O . LEU A 1 251 ? 33.158 -1.116 -9.650 1.00 86.06 251 LEU A O 1
ATOM 1952 N N . LYS A 1 252 ? 31.311 0.048 -10.183 1.00 84.81 252 LYS A N 1
ATOM 1953 C CA . LYS A 1 252 ? 31.920 1.377 -10.037 1.00 84.81 252 LYS A CA 1
ATOM 1954 C C . LYS A 1 252 ? 32.149 1.764 -8.573 1.00 84.81 252 LYS A C 1
ATOM 1956 O O . LYS A 1 252 ? 33.090 2.504 -8.291 1.00 84.81 252 LYS A O 1
ATOM 1961 N N . HIS A 1 253 ? 31.304 1.296 -7.653 1.00 85.75 253 HIS A N 1
ATOM 1962 C CA . HIS A 1 253 ? 31.358 1.674 -6.233 1.00 85.75 253 HIS A CA 1
ATOM 1963 C C . HIS A 1 253 ? 31.990 0.621 -5.340 1.00 85.75 253 HIS A C 1
ATOM 1965 O O . HIS A 1 253 ? 32.719 0.974 -4.416 1.00 85.75 253 HIS A O 1
ATOM 1971 N N . PHE A 1 254 ? 31.727 -0.649 -5.622 1.00 87.44 254 PHE A N 1
ATOM 1972 C CA . PHE A 1 254 ? 32.122 -1.769 -4.785 1.00 87.44 254 PHE A CA 1
ATOM 1973 C C . PHE A 1 254 ? 32.994 -2.725 -5.587 1.00 87.44 254 PHE A C 1
ATOM 1975 O O . PHE A 1 254 ? 32.716 -3.024 -6.748 1.00 87.44 254 PHE A O 1
ATOM 1982 N N . GLN A 1 255 ? 34.080 -3.187 -4.974 1.00 79.56 255 GLN A N 1
ATOM 1983 C CA . GLN A 1 255 ? 35.032 -4.073 -5.636 1.00 79.56 255 GLN A CA 1
ATOM 1984 C C . GLN A 1 255 ? 34.850 -5.510 -5.128 1.00 79.56 255 GLN A C 1
ATOM 1986 O O . GLN A 1 255 ? 34.604 -5.711 -3.934 1.00 79.56 255 GLN A O 1
ATOM 1991 N N . PRO A 1 256 ? 35.027 -6.523 -5.996 1.00 75.00 256 PRO A N 1
ATOM 1992 C CA . PRO A 1 256 ? 35.123 -7.913 -5.560 1.00 75.00 256 PRO A CA 1
ATOM 1993 C C . PRO A 1 256 ? 36.240 -8.067 -4.522 1.00 75.00 256 PRO A C 1
ATOM 1995 O O . PRO A 1 256 ? 37.307 -7.467 -4.675 1.00 75.00 256 PRO A O 1
ATOM 1998 N N . LEU A 1 257 ? 36.044 -8.873 -3.476 1.00 66.75 257 LEU A N 1
ATOM 1999 C CA . LEU A 1 257 ? 37.096 -9.091 -2.472 1.00 66.75 257 LEU A CA 1
ATOM 2000 C C . LEU A 1 257 ? 38.264 -9.931 -3.029 1.00 66.75 257 LEU A C 1
ATOM 2002 O O . LEU A 1 257 ? 39.425 -9.679 -2.691 1.00 66.75 257 LEU A O 1
ATOM 2006 N N . ASN A 1 258 ? 37.984 -10.859 -3.947 1.00 67.31 258 ASN A N 1
ATOM 2007 C CA . ASN A 1 258 ? 38.960 -11.811 -4.479 1.00 67.31 258 ASN A CA 1
ATOM 2008 C C . ASN A 1 258 ? 39.899 -11.197 -5.542 1.00 67.31 258 ASN A C 1
ATOM 2010 O O . ASN A 1 258 ? 39.431 -10.521 -6.460 1.00 67.31 258 ASN A O 1
ATOM 2014 N N . PRO A 1 259 ? 41.219 -11.487 -5.518 1.00 59.47 259 PRO A N 1
ATOM 2015 C CA . PRO A 1 259 ? 42.179 -10.978 -6.509 1.00 59.47 259 PRO A CA 1
ATOM 2016 C C . PRO A 1 259 ? 41.878 -11.382 -7.962 1.00 59.47 259 PRO A C 1
ATOM 2018 O O . PRO A 1 259 ? 42.100 -10.591 -8.879 1.00 59.47 259 PRO A O 1
ATOM 2021 N N . PHE A 1 260 ? 41.357 -12.595 -8.177 1.00 63.06 260 PHE A N 1
ATOM 2022 C CA . PHE A 1 260 ? 40.997 -13.098 -9.506 1.00 63.06 260 PHE A CA 1
ATOM 2023 C C . PHE A 1 260 ? 39.770 -12.367 -10.073 1.00 63.06 260 PHE A C 1
ATOM 2025 O O . PHE A 1 260 ? 39.791 -11.915 -11.218 1.00 63.06 260 PHE A O 1
ATOM 2032 N N . ASP A 1 261 ? 38.751 -12.146 -9.240 1.00 59.75 261 ASP A N 1
ATOM 2033 C CA . ASP A 1 261 ? 37.552 -11.389 -9.610 1.00 59.75 261 ASP A CA 1
ATOM 2034 C C . ASP A 1 261 ? 37.854 -9.894 -9.784 1.00 59.75 261 ASP A C 1
ATOM 2036 O O . ASP A 1 261 ? 37.298 -9.259 -10.677 1.00 59.75 261 ASP A O 1
ATOM 2040 N N . LYS A 1 262 ? 38.816 -9.333 -9.033 1.00 60.03 262 LYS A N 1
ATOM 2041 C CA . LYS A 1 262 ? 39.355 -7.981 -9.279 1.00 60.03 262 LYS A CA 1
ATOM 2042 C C . LYS A 1 262 ? 40.011 -7.866 -10.655 1.00 60.03 262 LYS A C 1
ATOM 2044 O O . LYS A 1 262 ? 39.793 -6.873 -11.348 1.00 60.03 262 LYS A O 1
ATOM 2049 N N . PHE A 1 263 ? 40.810 -8.855 -11.063 1.00 61.50 263 PHE A N 1
ATOM 2050 C CA . PHE A 1 263 ? 41.447 -8.864 -12.385 1.00 61.50 263 PHE A CA 1
ATOM 2051 C C . PHE A 1 263 ? 40.411 -9.020 -13.504 1.00 61.50 263 PHE A C 1
ATOM 2053 O O . PHE A 1 263 ? 40.431 -8.255 -14.466 1.00 61.50 263 PHE A O 1
ATOM 2060 N N . LYS A 1 264 ? 39.458 -9.945 -13.345 1.00 63.00 264 LYS A N 1
ATOM 2061 C CA . LYS A 1 264 ? 38.367 -10.173 -14.299 1.00 63.00 264 LYS A CA 1
ATOM 2062 C C . LYS A 1 264 ? 37.431 -8.970 -14.411 1.00 63.00 264 LYS A C 1
ATOM 2064 O O . LYS A 1 264 ? 37.070 -8.604 -15.519 1.00 63.00 264 LYS A O 1
ATOM 2069 N N . SER A 1 265 ? 37.083 -8.326 -13.297 1.00 59.19 265 SER A N 1
ATOM 2070 C CA . SER A 1 265 ? 36.281 -7.097 -13.276 1.00 59.19 265 SER A CA 1
ATOM 2071 C C . SER A 1 265 ? 37.021 -5.939 -13.943 1.00 59.19 265 SER A C 1
ATOM 2073 O O . SER A 1 265 ? 36.452 -5.264 -14.787 1.00 59.19 265 SER A O 1
ATOM 2075 N N . ARG A 1 266 ? 38.325 -5.757 -13.684 1.00 61.28 266 ARG A N 1
ATOM 2076 C CA . ARG A 1 266 ? 39.134 -4.750 -14.395 1.00 61.28 266 ARG A CA 1
ATOM 2077 C C . ARG A 1 266 ? 39.250 -5.024 -15.893 1.00 61.28 266 ARG A C 1
ATOM 2079 O O . ARG A 1 266 ? 39.171 -4.083 -16.673 1.00 61.28 266 ARG A O 1
ATOM 2086 N N . PHE A 1 267 ? 39.425 -6.281 -16.292 1.00 61.88 267 PHE A N 1
ATOM 2087 C CA . PHE A 1 267 ? 39.486 -6.671 -17.700 1.00 61.88 267 PHE A CA 1
ATOM 2088 C C . PHE A 1 267 ? 38.126 -6.512 -18.392 1.00 61.88 267 PHE A C 1
ATOM 2090 O O . PHE A 1 267 ? 38.062 -5.958 -19.483 1.00 61.88 267 PHE A O 1
ATOM 2097 N N . ASN A 1 268 ? 37.034 -6.906 -17.729 1.00 59.72 268 ASN A N 1
ATOM 2098 C CA . ASN A 1 268 ? 35.674 -6.687 -18.214 1.00 59.72 268 ASN A CA 1
ATOM 2099 C C . ASN A 1 268 ? 35.341 -5.201 -18.292 1.00 59.72 268 ASN A C 1
ATOM 2101 O O . ASN A 1 268 ? 34.843 -4.794 -19.319 1.00 59.72 268 ASN A O 1
ATOM 2105 N N . ASN A 1 269 ? 35.678 -4.379 -17.296 1.00 58.34 269 ASN A N 1
ATOM 2106 C CA . ASN A 1 269 ? 35.470 -2.927 -17.347 1.00 58.34 269 ASN A CA 1
ATOM 2107 C C . ASN A 1 269 ? 36.318 -2.267 -18.447 1.00 58.34 269 ASN A C 1
ATOM 2109 O O . ASN A 1 269 ? 35.910 -1.263 -19.019 1.00 58.34 269 ASN A O 1
ATOM 2113 N N . PHE A 1 270 ? 37.499 -2.816 -18.747 1.00 59.34 270 PHE A N 1
ATOM 2114 C CA . PHE A 1 270 ? 38.344 -2.352 -19.848 1.00 59.34 270 PHE A CA 1
ATOM 2115 C C . PHE A 1 270 ? 37.749 -2.720 -21.214 1.00 59.34 270 PHE A C 1
ATOM 2117 O O . PHE A 1 270 ? 37.709 -1.874 -22.099 1.00 59.34 270 PHE A O 1
ATOM 2124 N N . ILE A 1 271 ? 37.240 -3.947 -21.380 1.00 55.19 271 ILE A N 1
ATOM 2125 C CA . ILE A 1 271 ? 36.543 -4.368 -22.604 1.00 55.19 271 ILE A CA 1
ATOM 2126 C C . ILE A 1 271 ? 35.184 -3.675 -22.740 1.00 55.19 271 ILE A C 1
ATOM 2128 O O . ILE A 1 271 ? 34.862 -3.203 -23.821 1.00 55.19 271 ILE A O 1
ATOM 2132 N N . GLU A 1 272 ? 34.411 -3.550 -21.663 1.00 52.75 272 GLU A N 1
ATOM 2133 C CA . GLU A 1 272 ? 33.158 -2.793 -21.625 1.00 52.75 272 GLU A CA 1
ATOM 2134 C C . GLU A 1 272 ? 33.440 -1.327 -21.971 1.00 52.75 272 GLU A C 1
ATOM 2136 O O . GLU A 1 272 ? 32.786 -0.792 -22.850 1.00 52.75 272 GLU A O 1
ATOM 2141 N N . GLY A 1 273 ? 34.494 -0.708 -21.433 1.00 51.59 273 GLY A N 1
ATOM 2142 C CA . GLY A 1 273 ? 34.919 0.639 -21.832 1.00 51.59 273 GLY A CA 1
ATOM 2143 C C . GLY A 1 273 ? 35.317 0.775 -23.310 1.00 51.59 273 GLY A C 1
ATOM 2144 O O . GLY A 1 273 ? 35.182 1.857 -23.866 1.00 51.59 273 GLY A O 1
ATOM 2145 N N . PHE A 1 274 ? 35.764 -0.308 -23.955 1.00 52.78 274 PHE A N 1
ATOM 2146 C CA . PHE A 1 274 ? 36.134 -0.331 -25.377 1.00 52.78 274 PHE A CA 1
ATOM 2147 C C . PHE A 1 274 ? 34.958 -0.690 -26.308 1.00 52.78 274 PHE A C 1
ATOM 2149 O O . PHE A 1 274 ? 34.996 -0.388 -27.497 1.00 52.78 274 PHE A O 1
ATOM 2156 N N . VAL A 1 275 ? 33.918 -1.350 -25.784 1.00 47.31 275 VAL A N 1
ATOM 2157 C CA . VAL A 1 275 ? 32.736 -1.823 -26.534 1.00 47.31 275 VAL A CA 1
ATOM 2158 C C . VAL A 1 275 ? 31.514 -0.912 -26.319 1.00 47.31 275 VAL A C 1
ATOM 2160 O O . VAL A 1 275 ? 30.674 -0.799 -27.208 1.00 47.31 275 VAL A O 1
ATOM 2163 N N . TYR A 1 276 ? 31.427 -0.206 -25.187 1.00 45.28 276 TYR A N 1
ATOM 2164 C CA . TYR A 1 276 ? 30.300 0.652 -24.786 1.00 45.28 276 TYR A CA 1
ATOM 2165 C C . TYR A 1 276 ? 30.516 2.152 -25.068 1.00 45.28 276 TYR A C 1
ATOM 2167 O O . TYR A 1 276 ? 29.835 2.987 -24.478 1.00 45.28 276 TYR A O 1
ATOM 2175 N N . GLU A 1 277 ? 31.390 2.544 -26.002 1.00 40.03 277 GLU A N 1
ATOM 2176 C CA . GLU A 1 277 ? 31.467 3.955 -26.440 1.00 40.03 277 GLU A CA 1
ATOM 2177 C C . GLU A 1 277 ? 30.173 4.458 -27.128 1.00 40.03 277 GLU A C 1
ATOM 2179 O O . GLU A 1 277 ? 30.047 5.653 -27.379 1.00 40.03 277 GLU A O 1
ATOM 2184 N N . ASN A 1 278 ? 29.183 3.589 -27.392 1.00 38.34 278 ASN A N 1
ATOM 2185 C CA . ASN A 1 278 ? 27.968 3.932 -28.146 1.00 38.34 278 ASN A CA 1
ATOM 2186 C C . ASN A 1 278 ? 26.621 3.581 -27.477 1.00 38.34 278 ASN A C 1
ATOM 2188 O O . ASN A 1 278 ? 25.598 3.620 -28.160 1.00 38.34 278 ASN A O 1
ATOM 2192 N N . ILE A 1 279 ? 26.563 3.277 -26.173 1.00 41.88 279 ILE A N 1
ATOM 2193 C CA . ILE A 1 279 ? 25.266 3.161 -25.471 1.00 41.88 279 ILE A CA 1
ATOM 2194 C C . ILE A 1 279 ? 25.009 4.450 -24.679 1.00 41.88 279 ILE A C 1
ATOM 2196 O O . ILE A 1 279 ? 25.874 4.855 -23.899 1.00 41.88 279 ILE A O 1
ATOM 2200 N N . PRO A 1 280 ? 23.858 5.128 -24.856 1.00 44.09 280 PRO A N 1
ATOM 2201 C CA . PRO A 1 280 ? 23.526 6.287 -24.042 1.00 44.09 280 PRO A CA 1
ATOM 2202 C C . PRO A 1 280 ? 23.487 5.881 -22.567 1.00 44.09 280 PRO A C 1
ATOM 2204 O O . PRO A 1 280 ? 22.773 4.956 -22.194 1.00 44.09 280 PRO A O 1
ATOM 2207 N N . ASN A 1 281 ? 24.240 6.588 -21.728 1.00 52.28 281 ASN A N 1
ATOM 2208 C CA . ASN A 1 281 ? 24.135 6.470 -20.277 1.00 52.28 281 ASN A CA 1
ATOM 2209 C C . ASN A 1 281 ? 22.797 7.123 -19.873 1.00 52.28 281 ASN A C 1
ATOM 2211 O O . ASN A 1 281 ? 22.718 8.351 -19.763 1.00 52.28 281 ASN A O 1
ATOM 2215 N N . PHE A 1 282 ? 21.721 6.338 -19.768 1.00 56.00 282 PHE A N 1
ATOM 2216 C CA . PHE A 1 282 ? 20.400 6.848 -19.381 1.00 56.00 282 PHE A CA 1
ATOM 2217 C C . PHE A 1 282 ? 20.352 7.136 -17.878 1.00 56.00 282 PHE A C 1
ATOM 2219 O O . PHE A 1 282 ? 19.746 8.133 -17.466 1.00 56.00 282 PHE A O 1
ATOM 2226 N N . ALA A 1 283 ? 21.066 6.334 -17.081 1.00 59.81 283 ALA A N 1
ATOM 2227 C CA . ALA A 1 283 ? 21.231 6.532 -15.653 1.00 59.81 283 ALA A CA 1
ATOM 2228 C C . ALA A 1 283 ? 21.877 7.890 -15.334 1.00 59.81 283 ALA A C 1
ATOM 2230 O O . ALA A 1 283 ? 23.052 8.150 -15.621 1.00 59.81 283 ALA A O 1
ATOM 2231 N N . LYS A 1 284 ? 21.121 8.757 -14.653 1.00 74.12 284 LYS A N 1
ATOM 2232 C CA . LYS A 1 284 ? 21.648 10.029 -14.143 1.00 74.12 284 LYS A CA 1
ATOM 2233 C C . LYS A 1 284 ? 22.118 9.861 -12.709 1.00 74.12 284 LYS A C 1
ATOM 2235 O O . LYS A 1 284 ? 21.338 9.445 -11.847 1.00 74.12 284 LYS A O 1
ATOM 2240 N N . LYS A 1 285 ? 23.390 10.199 -12.477 1.00 80.44 285 LYS A N 1
ATOM 2241 C CA . LYS A 1 285 ? 24.009 10.225 -11.152 1.00 80.44 285 LYS A CA 1
ATOM 2242 C C . LYS A 1 285 ? 23.886 11.622 -10.546 1.00 80.44 285 LYS A C 1
ATOM 2244 O O . LYS A 1 285 ? 24.329 12.576 -11.177 1.00 80.44 285 LYS A O 1
ATOM 2249 N N . TYR A 1 286 ? 23.396 11.696 -9.316 1.00 77.88 286 TYR A N 1
ATOM 2250 C CA . TYR A 1 286 ? 23.362 12.913 -8.502 1.00 77.88 286 TYR A CA 1
ATOM 2251 C C . TYR A 1 286 ? 24.007 12.653 -7.139 1.00 77.88 286 TYR A C 1
ATOM 2253 O O . TYR A 1 286 ? 23.914 11.539 -6.615 1.00 77.88 286 TYR A O 1
ATOM 2261 N N . ALA A 1 287 ? 24.671 13.645 -6.551 1.00 68.94 287 ALA A N 1
ATOM 2262 C CA . ALA A 1 287 ? 25.048 13.567 -5.137 1.00 68.94 287 ALA A CA 1
ATOM 2263 C C . ALA A 1 287 ? 23.847 13.930 -4.246 1.00 68.94 287 ALA A C 1
ATOM 2265 O O . ALA A 1 287 ? 22.983 14.701 -4.656 1.00 68.94 287 ALA A O 1
ATOM 2266 N N . LYS A 1 288 ? 23.778 13.394 -3.019 1.00 74.94 288 LYS A N 1
ATOM 2267 C CA . LYS A 1 288 ? 22.659 13.678 -2.102 1.00 74.94 288 LYS A CA 1
ATOM 2268 C C . LYS A 1 288 ? 22.515 15.159 -1.746 1.00 74.94 288 LYS A C 1
ATOM 2270 O O . LYS A 1 288 ? 21.395 15.643 -1.637 1.00 74.94 288 LYS A O 1
ATOM 2275 N N . ASP A 1 289 ? 23.639 15.857 -1.628 1.00 80.25 289 ASP A N 1
ATOM 2276 C CA . ASP A 1 289 ? 23.688 17.281 -1.279 1.00 80.25 289 ASP A CA 1
ATOM 2277 C C . ASP A 1 289 ? 23.689 18.195 -2.523 1.00 80.25 289 ASP A C 1
ATOM 2279 O O . ASP A 1 289 ? 23.904 19.402 -2.420 1.00 80.25 289 ASP A O 1
ATOM 2283 N N . GLU A 1 290 ? 23.499 17.630 -3.721 1.00 79.25 290 GLU A N 1
ATOM 2284 C CA . GLU A 1 290 ? 23.461 18.389 -4.969 1.00 79.25 290 GLU A CA 1
ATOM 2285 C C . GLU A 1 290 ? 22.142 19.163 -5.094 1.00 79.25 290 GLU A C 1
ATOM 2287 O O . GLU A 1 290 ? 21.053 18.598 -4.988 1.00 79.25 290 GLU A O 1
ATOM 2292 N N . VAL A 1 291 ? 22.250 20.468 -5.341 1.00 77.62 291 VAL A N 1
ATOM 2293 C CA . VAL A 1 291 ? 21.118 21.395 -5.503 1.00 77.62 291 VAL A CA 1
ATOM 2294 C C . VAL A 1 291 ? 20.842 21.611 -6.994 1.00 77.62 291 VAL A C 1
ATOM 2296 O O . VAL A 1 291 ? 21.770 21.545 -7.801 1.00 77.62 291 VAL A O 1
ATOM 2299 N N . ASN A 1 292 ? 19.603 21.949 -7.364 1.00 81.06 292 ASN A N 1
ATOM 2300 C CA . ASN A 1 292 ? 19.142 22.091 -8.756 1.00 81.06 292 ASN A CA 1
ATOM 2301 C C . ASN A 1 292 ? 19.098 20.757 -9.521 1.00 81.06 292 ASN A C 1
ATOM 2303 O O . ASN A 1 292 ? 19.389 20.684 -10.719 1.00 81.06 292 ASN A O 1
ATOM 2307 N N . THR A 1 293 ? 18.769 19.676 -8.814 1.00 83.69 293 THR A N 1
ATOM 2308 C CA . THR A 1 293 ? 18.519 18.351 -9.382 1.00 83.69 293 THR A CA 1
ATOM 2309 C C . THR A 1 293 ? 17.020 18.049 -9.364 1.00 83.69 293 THR A C 1
ATOM 2311 O O . THR A 1 293 ? 16.310 18.504 -8.470 1.00 83.69 293 THR A O 1
ATOM 2314 N N . PRO A 1 294 ? 16.507 17.178 -10.253 1.00 82.94 294 PRO A N 1
ATOM 2315 C CA . PRO A 1 294 ? 15.102 16.765 -10.202 1.00 82.94 294 PRO A CA 1
ATOM 2316 C C . PRO A 1 294 ? 14.663 16.156 -8.858 1.00 82.94 294 PRO A C 1
ATOM 2318 O O . PRO A 1 294 ? 13.467 16.094 -8.586 1.00 82.94 294 PRO A O 1
ATOM 2321 N N . ILE A 1 295 ? 15.613 15.669 -8.049 1.00 84.94 295 ILE A N 1
ATOM 2322 C CA . ILE A 1 295 ? 15.366 15.144 -6.704 1.00 84.94 295 ILE A CA 1
ATOM 2323 C C . ILE A 1 295 ? 15.310 16.295 -5.697 1.00 84.94 295 ILE A C 1
ATOM 2325 O O . ILE A 1 295 ? 14.315 16.415 -4.984 1.00 84.94 295 ILE A O 1
ATOM 2329 N N . SER A 1 296 ? 16.351 17.135 -5.641 1.00 85.31 296 SER A N 1
ATOM 2330 C CA . SER A 1 296 ? 16.409 18.263 -4.704 1.00 85.31 296 SER A CA 1
ATOM 2331 C C . SER A 1 296 ? 15.247 19.214 -4.934 1.00 85.31 296 SER A C 1
ATOM 2333 O O . SER A 1 296 ? 14.553 19.532 -3.984 1.00 85.31 296 SER A O 1
ATOM 2335 N N . ASP A 1 297 ? 14.953 19.559 -6.186 1.00 88.19 297 ASP A N 1
ATOM 2336 C CA . ASP A 1 297 ? 13.931 20.550 -6.541 1.00 88.19 297 ASP A CA 1
ATOM 2337 C C . ASP A 1 297 ? 12.524 20.059 -6.196 1.00 88.19 297 ASP A C 1
ATOM 2339 O O . ASP A 1 297 ? 11.627 20.847 -5.907 1.00 88.19 297 ASP A O 1
ATOM 2343 N N . PHE A 1 298 ? 12.317 18.739 -6.223 1.00 88.38 298 PHE A N 1
ATOM 2344 C CA . PHE A 1 298 ? 11.053 18.142 -5.814 1.00 88.38 298 PHE A CA 1
ATOM 2345 C C . PHE A 1 298 ? 10.914 18.088 -4.290 1.00 88.38 298 PHE A C 1
ATOM 2347 O O . PHE A 1 298 ? 9.818 18.282 -3.767 1.00 88.38 298 PHE A O 1
ATOM 2354 N N . LEU A 1 299 ? 11.999 17.772 -3.579 1.00 86.69 299 LEU A N 1
ATOM 2355 C CA . LEU A 1 299 ? 11.993 17.568 -2.128 1.00 86.69 299 LEU A CA 1
ATOM 2356 C C . LEU A 1 299 ? 12.176 18.865 -1.332 1.00 86.69 299 LEU A C 1
ATOM 2358 O O . LEU A 1 299 ? 11.803 18.918 -0.158 1.00 86.69 299 LEU A O 1
ATOM 2362 N N . GLU A 1 300 ? 12.746 19.894 -1.947 1.00 88.12 300 GLU A N 1
ATOM 2363 C CA . GLU A 1 300 ? 12.991 21.187 -1.328 1.00 88.12 300 GLU A CA 1
ATOM 2364 C C . GLU A 1 300 ? 11.672 21.832 -0.876 1.00 88.12 300 GLU A C 1
ATOM 2366 O O . GLU A 1 300 ? 10.654 21.810 -1.567 1.00 88.12 300 GLU A O 1
ATOM 2371 N N . GLY A 1 301 ? 11.674 22.372 0.344 1.00 87.81 301 GLY A N 1
ATOM 2372 C CA . GLY A 1 301 ? 10.502 23.011 0.947 1.00 87.81 301 GLY A CA 1
ATOM 2373 C C . GLY A 1 301 ? 9.449 22.056 1.526 1.00 87.81 301 GLY A C 1
ATOM 2374 O O . GLY A 1 301 ? 8.484 22.530 2.129 1.00 87.81 301 GLY A O 1
ATOM 2375 N N . GLN A 1 302 ? 9.610 20.733 1.407 1.00 91.12 302 GLN A N 1
ATOM 2376 C CA . GLN A 1 302 ? 8.692 19.776 2.033 1.00 91.12 302 GLN A CA 1
ATOM 2377 C C . GLN A 1 302 ? 8.931 19.645 3.545 1.00 91.12 302 GLN A C 1
ATOM 2379 O O . GLN A 1 302 ? 10.065 19.529 4.007 1.00 91.12 302 GLN A O 1
ATOM 2384 N N . ILE A 1 303 ? 7.844 19.568 4.322 1.00 92.69 303 ILE A N 1
ATOM 2385 C CA . ILE A 1 303 ? 7.882 19.234 5.752 1.00 92.69 303 ILE A CA 1
ATOM 2386 C C . ILE A 1 303 ? 7.359 17.806 5.924 1.00 92.69 303 ILE A C 1
ATOM 2388 O O . ILE A 1 303 ? 6.155 17.548 5.882 1.00 92.69 303 ILE A O 1
ATOM 2392 N N . ASN A 1 304 ? 8.282 16.866 6.112 1.00 91.44 304 ASN A N 1
ATOM 2393 C CA . ASN A 1 304 ? 7.973 15.444 6.227 1.00 91.44 304 ASN A CA 1
ATOM 2394 C C . ASN A 1 304 ? 7.577 15.079 7.663 1.00 91.44 304 ASN A C 1
ATOM 2396 O O . ASN A 1 304 ? 8.426 14.689 8.453 1.00 91.44 304 ASN A O 1
ATOM 2400 N N . ILE A 1 305 ? 6.286 15.196 7.993 1.00 92.56 305 ILE A N 1
ATOM 2401 C CA . ILE A 1 305 ? 5.749 14.760 9.296 1.00 92.56 305 ILE A CA 1
ATOM 2402 C C . ILE A 1 305 ? 5.313 13.291 9.214 1.00 92.56 305 ILE A C 1
ATOM 2404 O O . ILE A 1 305 ? 5.904 12.412 9.828 1.00 92.56 305 ILE A O 1
ATOM 2408 N N . ALA A 1 306 ? 4.301 12.995 8.392 1.00 93.38 306 ALA A N 1
ATOM 2409 C CA . ALA A 1 306 ? 3.792 11.629 8.222 1.00 93.38 306 ALA A CA 1
ATOM 2410 C C . ALA A 1 306 ? 4.735 10.725 7.409 1.00 93.38 306 ALA A C 1
ATOM 2412 O O . ALA A 1 306 ? 4.586 9.506 7.429 1.00 93.38 306 ALA A O 1
ATOM 2413 N N . THR A 1 307 ? 5.692 11.325 6.702 1.00 93.88 307 THR A N 1
ATOM 2414 C CA . THR A 1 307 ? 6.670 10.691 5.807 1.00 93.88 307 THR A CA 1
ATOM 2415 C C . THR A 1 307 ? 8.100 10.838 6.317 1.00 93.88 307 THR A C 1
ATOM 2417 O O . THR A 1 307 ? 9.053 10.678 5.557 1.00 93.88 307 THR A O 1
ATOM 2420 N N . GLU A 1 308 ? 8.287 11.152 7.599 1.00 93.12 308 GLU A N 1
ATOM 2421 C CA . GLU A 1 308 ? 9.618 11.162 8.205 1.00 93.12 308 GLU A CA 1
ATOM 2422 C C . GLU A 1 308 ? 10.330 9.823 7.925 1.00 93.12 308 GLU A C 1
ATOM 2424 O O . GLU A 1 308 ? 9.697 8.760 7.999 1.00 93.12 308 GLU A O 1
ATOM 2429 N N . TYR A 1 309 ? 11.613 9.892 7.550 1.00 93.12 309 TYR A N 1
ATOM 2430 C CA . TYR A 1 309 ? 12.446 8.772 7.072 1.00 93.12 309 TYR A CA 1
ATOM 2431 C C . TYR A 1 309 ? 12.050 8.176 5.704 1.00 93.12 309 TYR A C 1
ATOM 2433 O O . TYR A 1 309 ? 12.334 7.014 5.404 1.00 93.12 309 TYR A O 1
ATOM 2441 N N . ARG A 1 310 ? 11.389 8.966 4.846 1.00 92.00 310 ARG A N 1
ATOM 2442 C CA . ARG A 1 310 ? 11.130 8.659 3.422 1.00 92.00 310 ARG A CA 1
ATOM 2443 C C . ARG A 1 310 ? 12.388 8.199 2.691 1.00 92.00 310 ARG A C 1
ATOM 2445 O O . ARG A 1 310 ? 13.387 8.908 2.680 1.00 92.00 310 ARG A O 1
ATOM 2452 N N . GLY A 1 311 ? 12.299 7.052 2.019 1.00 89.44 311 GLY A N 1
ATOM 2453 C CA . GLY A 1 311 ? 13.425 6.443 1.307 1.00 89.44 311 GLY A CA 1
ATOM 2454 C C . GLY A 1 311 ? 14.534 5.918 2.222 1.00 89.44 311 GLY A C 1
ATOM 2455 O O . GLY A 1 311 ? 15.554 5.460 1.723 1.00 89.44 311 GLY A O 1
ATOM 2456 N N . GLU A 1 312 ? 14.349 5.958 3.544 1.00 91.81 312 GLU A N 1
ATOM 2457 C CA . GLU A 1 312 ? 15.352 5.509 4.507 1.00 91.81 312 GLU A CA 1
ATOM 2458 C C . GLU A 1 312 ? 14.877 4.288 5.286 1.00 91.81 312 GLU A C 1
ATOM 2460 O O . GLU A 1 312 ? 15.631 3.328 5.394 1.00 91.81 312 GLU A O 1
ATOM 2465 N N . ILE A 1 313 ? 13.646 4.291 5.803 1.00 93.31 313 ILE A N 1
ATOM 2466 C CA . ILE A 1 313 ? 13.142 3.207 6.654 1.00 93.31 313 ILE A CA 1
ATOM 2467 C C . ILE A 1 313 ? 12.771 1.954 5.850 1.00 93.31 313 ILE A C 1
ATOM 2469 O O . ILE A 1 313 ? 12.145 2.041 4.786 1.00 93.31 313 ILE A O 1
ATOM 2473 N N . LYS A 1 314 ? 13.128 0.778 6.379 1.00 95.06 314 LYS A N 1
ATOM 2474 C CA . LYS A 1 314 ? 12.626 -0.514 5.904 1.00 95.06 314 LYS A CA 1
ATOM 2475 C C . LYS A 1 314 ? 11.250 -0.797 6.534 1.00 95.06 314 LYS A C 1
ATOM 2477 O O . LYS A 1 314 ? 11.176 -0.922 7.755 1.00 95.06 314 LYS A O 1
ATOM 2482 N N . PRO A 1 315 ? 10.169 -0.956 5.743 1.00 95.25 315 PRO A N 1
ATOM 2483 C CA . PRO A 1 315 ? 8.809 -1.061 6.284 1.00 95.25 315 PRO A CA 1
ATOM 2484 C C . PRO A 1 315 ? 8.585 -2.213 7.274 1.00 95.25 315 PRO A C 1
ATOM 2486 O O . PRO A 1 315 ? 7.778 -2.063 8.183 1.00 95.25 315 PRO A O 1
ATOM 2489 N N . SER A 1 316 ? 9.296 -3.335 7.117 1.00 94.56 316 SER A N 1
ATOM 2490 C CA . SER A 1 316 ? 9.167 -4.527 7.971 1.00 94.56 316 SER A CA 1
ATOM 2491 C C . SER A 1 316 ? 10.182 -4.613 9.119 1.00 94.56 316 SER A C 1
ATOM 2493 O O . SER A 1 316 ? 10.179 -5.587 9.866 1.00 94.56 316 SER A O 1
ATOM 2495 N N . ASP A 1 317 ? 11.060 -3.618 9.296 1.00 95.75 317 ASP A N 1
ATOM 2496 C CA . ASP A 1 317 ? 12.062 -3.623 10.371 1.00 95.75 317 ASP A CA 1
ATOM 2497 C C . ASP A 1 317 ? 11.575 -2.834 11.597 1.00 95.75 317 ASP A C 1
ATOM 2499 O O . ASP A 1 317 ? 11.694 -1.608 11.679 1.00 95.75 317 ASP A O 1
ATOM 2503 N N . ILE A 1 318 ? 11.024 -3.557 12.575 1.00 96.56 318 ILE A N 1
ATOM 2504 C CA . ILE A 1 318 ? 10.531 -2.959 13.821 1.00 96.56 318 ILE A CA 1
ATOM 2505 C C . ILE A 1 318 ? 11.656 -2.372 14.684 1.00 96.56 318 ILE A C 1
ATOM 2507 O O . ILE A 1 318 ? 11.449 -1.375 15.378 1.00 96.56 318 ILE A O 1
ATOM 2511 N N . GLU A 1 319 ? 12.855 -2.955 14.649 1.00 96.81 319 GLU A N 1
ATOM 2512 C CA . GLU A 1 319 ? 13.978 -2.485 15.460 1.00 96.81 319 GLU A CA 1
ATOM 2513 C C . GLU A 1 319 ? 14.541 -1.184 14.897 1.00 96.81 319 GLU A C 1
ATOM 2515 O O . GLU A 1 319 ? 14.889 -0.276 15.651 1.00 96.81 319 GLU A O 1
ATOM 2520 N N . GLU A 1 320 ? 14.570 -1.048 13.573 1.00 96.00 320 GLU A N 1
ATOM 2521 C CA . GLU A 1 320 ? 14.812 0.238 12.936 1.00 96.00 320 GLU A CA 1
ATOM 2522 C C . GLU A 1 320 ? 13.756 1.275 13.313 1.00 96.00 320 GLU A C 1
ATOM 2524 O O . GLU A 1 320 ? 14.124 2.378 13.723 1.00 96.00 320 GLU A O 1
ATOM 2529 N N . TYR A 1 321 ? 12.468 0.924 13.243 1.00 97.44 321 TYR A N 1
ATOM 2530 C CA . TYR A 1 321 ? 11.398 1.839 13.635 1.00 97.44 321 TYR A CA 1
ATOM 2531 C C . TYR A 1 321 ? 11.590 2.345 15.074 1.00 97.44 321 TYR A C 1
ATOM 2533 O O . TYR A 1 321 ? 11.551 3.551 15.309 1.00 97.44 321 TYR A O 1
ATOM 2541 N N . LYS A 1 322 ? 11.909 1.454 16.025 1.00 97.06 322 LYS A N 1
ATOM 2542 C CA . LYS A 1 322 ? 12.219 1.811 17.424 1.00 97.06 322 LYS A CA 1
ATOM 2543 C C . LYS A 1 322 ? 13.457 2.704 17.556 1.00 97.06 322 LYS A C 1
ATOM 2545 O O . LYS A 1 322 ? 13.417 3.682 18.304 1.00 97.06 322 LYS A O 1
ATOM 2550 N N . ARG A 1 323 ? 14.556 2.396 16.849 1.00 97.19 323 ARG A N 1
ATOM 2551 C CA . ARG A 1 323 ? 15.788 3.219 16.866 1.00 97.19 323 ARG A CA 1
ATOM 2552 C C . ARG A 1 323 ? 15.530 4.645 16.385 1.00 97.19 323 ARG A C 1
ATOM 2554 O O . ARG A 1 323 ? 16.133 5.574 16.911 1.00 97.19 323 ARG A O 1
ATOM 2561 N N . LEU A 1 324 ? 14.621 4.804 15.427 1.00 95.50 324 LEU A N 1
ATOM 2562 C CA . LEU A 1 324 ? 14.192 6.090 14.879 1.00 95.50 324 LEU A CA 1
ATOM 2563 C C . LEU A 1 324 ? 13.087 6.773 15.708 1.00 95.50 324 LEU A C 1
ATOM 2565 O O . LEU A 1 324 ? 12.482 7.738 15.261 1.00 95.50 324 LEU A O 1
ATOM 2569 N N . GLY A 1 325 ? 12.812 6.293 16.923 1.00 96.06 325 GLY A N 1
ATOM 2570 C CA . GLY A 1 325 ? 11.853 6.914 17.840 1.00 96.06 325 GLY A CA 1
ATOM 2571 C C . GLY A 1 325 ? 10.416 6.400 17.739 1.00 96.06 325 GLY A C 1
ATOM 2572 O O . GLY A 1 325 ? 9.546 6.879 18.466 1.00 96.06 325 GLY A O 1
ATOM 2573 N N . GLY A 1 326 ? 10.161 5.390 16.911 1.00 97.00 326 GLY A N 1
ATOM 2574 C CA . GLY A 1 326 ? 8.886 4.681 16.870 1.00 97.00 326 GLY A CA 1
ATOM 2575 C C . GLY A 1 326 ? 8.494 4.087 18.227 1.00 97.00 326 GLY A C 1
ATOM 2576 O O . GLY A 1 326 ? 9.347 3.699 19.030 1.00 97.00 326 GLY A O 1
ATOM 2577 N N . PHE A 1 327 ? 7.190 4.038 18.503 1.00 97.88 327 PHE A N 1
ATOM 2578 C CA . PHE A 1 327 ? 6.582 3.625 19.776 1.00 97.88 327 PHE A CA 1
ATOM 2579 C C . PHE A 1 327 ? 6.898 4.503 20.993 1.00 97.88 327 PHE A C 1
ATOM 2581 O O . PHE A 1 327 ? 6.382 4.239 22.085 1.00 97.88 327 PHE A O 1
ATOM 2588 N N . GLN A 1 328 ? 7.691 5.572 20.858 1.00 97.94 328 GLN A N 1
ATOM 2589 C CA . GLN A 1 328 ? 7.915 6.503 21.966 1.00 97.94 328 GLN A CA 1
ATOM 2590 C C . GLN A 1 328 ? 6.636 7.261 22.333 1.00 97.94 328 GLN A C 1
ATOM 2592 O O . GLN A 1 328 ? 6.345 7.424 23.523 1.00 97.94 328 GLN A O 1
ATOM 2597 N N . ALA A 1 329 ? 5.845 7.677 21.337 1.00 97.19 329 ALA A N 1
ATOM 2598 C CA . ALA A 1 329 ? 4.574 8.356 21.570 1.00 97.19 329 ALA A CA 1
ATOM 2599 C C . ALA A 1 329 ? 3.573 7.412 22.243 1.00 97.19 329 ALA A C 1
ATOM 2601 O O . ALA A 1 329 ? 2.966 7.783 23.249 1.00 97.19 329 ALA A O 1
ATOM 2602 N N . LEU A 1 330 ? 3.475 6.166 21.770 1.00 98.06 330 LEU A N 1
ATOM 2603 C CA . LEU A 1 330 ? 2.657 5.144 22.422 1.00 98.06 330 LEU A CA 1
ATOM 2604 C C . LEU A 1 330 ? 3.088 4.902 23.874 1.00 98.06 330 LEU A C 1
ATOM 2606 O O . LEU A 1 330 ? 2.254 4.912 24.780 1.00 98.06 330 LEU A O 1
ATOM 2610 N N . LYS A 1 331 ? 4.394 4.764 24.127 1.00 98.25 331 LYS A N 1
ATOM 2611 C CA . LYS A 1 331 ? 4.936 4.575 25.480 1.00 98.25 331 LYS A CA 1
ATOM 2612 C C . LYS A 1 331 ? 4.609 5.750 26.406 1.00 98.25 331 LYS A C 1
ATOM 2614 O O . LYS A 1 331 ? 4.294 5.518 27.574 1.00 98.25 331 LYS A O 1
ATOM 2619 N N . LYS A 1 332 ? 4.675 6.993 25.911 1.00 98.38 332 LYS A N 1
ATOM 2620 C CA . LYS A 1 332 ? 4.246 8.195 26.651 1.00 98.38 332 LYS A CA 1
ATOM 2621 C C . LYS A 1 332 ? 2.748 8.127 26.959 1.00 98.38 332 LYS A C 1
ATOM 2623 O O . LYS A 1 332 ? 2.368 8.303 28.114 1.00 98.38 332 LYS A O 1
ATOM 2628 N N . CYS A 1 333 ? 1.921 7.819 25.959 1.00 98.31 333 CYS A N 1
ATOM 2629 C CA . CYS A 1 333 ? 0.469 7.741 26.113 1.00 98.31 333 CYS A CA 1
ATOM 2630 C C . CYS A 1 333 ? 0.059 6.716 27.179 1.00 98.31 333 CYS A C 1
ATOM 2632 O O . CYS A 1 333 ? -0.738 7.042 28.049 1.00 98.31 333 CYS A O 1
ATOM 2634 N N . LEU A 1 334 ? 0.639 5.513 27.153 1.00 97.25 334 LEU A N 1
ATOM 2635 C CA . LEU A 1 334 ? 0.268 4.430 28.070 1.00 97.25 334 LEU A CA 1
ATOM 2636 C C . LEU A 1 334 ? 0.797 4.621 29.497 1.00 97.25 334 LEU A C 1
ATOM 2638 O O . LEU A 1 334 ? 0.114 4.271 30.454 1.00 97.25 334 LEU A O 1
ATOM 2642 N N . ASN A 1 335 ? 2.010 5.160 29.658 1.00 97.94 335 ASN A N 1
ATOM 2643 C CA . ASN A 1 335 ? 2.662 5.211 30.972 1.00 97.94 335 ASN A CA 1
ATOM 2644 C C . ASN A 1 335 ? 2.493 6.545 31.705 1.00 97.94 335 ASN A C 1
ATOM 2646 O O . ASN A 1 335 ? 2.727 6.603 32.910 1.00 97.94 335 ASN A O 1
ATOM 2650 N N . GLN A 1 336 ? 2.188 7.630 30.988 1.00 98.06 336 GLN A N 1
ATOM 2651 C CA . GLN A 1 336 ? 2.266 8.992 31.534 1.00 98.06 336 GLN A CA 1
ATOM 2652 C C . GLN A 1 336 ? 1.008 9.827 31.291 1.00 98.06 336 GLN A C 1
ATOM 2654 O O . GLN A 1 336 ? 0.883 10.903 31.871 1.00 98.06 336 GLN A O 1
ATOM 2659 N N . MET A 1 337 ? 0.085 9.377 30.438 1.00 98.38 337 MET A N 1
ATOM 2660 C CA . MET A 1 337 ? -1.092 10.155 30.055 1.00 98.38 337 MET A CA 1
ATOM 2661 C C . MET A 1 337 ? -2.364 9.373 30.343 1.00 98.38 337 MET A C 1
ATOM 2663 O O . MET A 1 337 ? -2.446 8.176 30.096 1.00 98.38 337 MET A O 1
ATOM 2667 N N . THR A 1 338 ? -3.399 10.057 30.818 1.00 98.56 338 THR A N 1
ATOM 2668 C CA . THR A 1 338 ? -4.746 9.473 30.820 1.00 98.56 338 THR A CA 1
ATOM 2669 C C . THR A 1 338 ? -5.335 9.508 29.403 1.00 98.56 338 THR A C 1
ATOM 2671 O O . THR A 1 338 ? -4.924 10.356 28.602 1.00 98.56 338 THR A O 1
ATOM 2674 N N . PRO A 1 339 ? -6.361 8.694 29.086 1.00 98.31 339 PRO A N 1
ATOM 2675 C CA . PRO A 1 339 ? -7.065 8.794 27.805 1.00 98.31 339 PRO A CA 1
ATOM 2676 C C . PRO A 1 339 ? -7.587 10.209 27.506 1.00 98.31 339 PRO A C 1
ATOM 2678 O O . PRO A 1 339 ? -7.595 10.640 26.358 1.00 98.31 339 PRO A O 1
ATOM 2681 N N . GLN A 1 340 ? -7.980 10.977 28.539 1.00 98.56 340 GLN A N 1
ATOM 2682 C CA . GLN A 1 340 ? -8.374 12.381 28.356 1.00 98.56 340 GLN A CA 1
ATOM 2683 C C . GLN A 1 340 ? -7.204 13.251 27.895 1.00 98.56 340 GLN A C 1
ATOM 2685 O O . GLN A 1 340 ? -7.369 14.015 26.952 1.00 98.56 340 GLN A O 1
ATOM 2690 N N . ASN A 1 341 ? -6.024 13.107 28.507 1.00 98.62 341 ASN A N 1
ATOM 2691 C CA . ASN A 1 341 ? -4.863 13.914 28.131 1.00 98.62 341 ASN A CA 1
ATOM 2692 C C . ASN A 1 341 ? -4.433 13.653 26.686 1.00 98.62 341 ASN A C 1
ATOM 2694 O O . ASN A 1 341 ? -4.025 14.585 26.004 1.00 98.62 341 ASN A O 1
ATOM 2698 N N . VAL A 1 342 ? -4.558 12.411 26.203 1.00 98.69 342 VAL A N 1
ATOM 2699 C CA . VAL A 1 342 ? -4.280 12.091 24.794 1.00 98.69 342 VAL A CA 1
ATOM 2700 C C . VAL A 1 342 ? -5.257 12.825 23.871 1.00 98.69 342 VAL A C 1
ATOM 2702 O O . VAL A 1 342 ? -4.838 13.433 22.892 1.00 98.69 342 VAL A O 1
ATOM 2705 N N . ILE A 1 343 ? -6.556 12.825 24.188 1.00 98.81 343 ILE A N 1
ATOM 2706 C CA . ILE A 1 343 ? -7.558 13.561 23.401 1.00 98.81 343 ILE A CA 1
ATOM 2707 C C . ILE A 1 343 ? -7.286 15.068 23.419 1.00 98.81 343 ILE A C 1
ATOM 2709 O O . ILE A 1 343 ? -7.403 15.714 22.377 1.00 98.81 343 ILE A O 1
ATOM 2713 N N . ASP A 1 344 ? -6.935 15.624 24.577 1.00 98.75 344 ASP A N 1
ATOM 2714 C CA . ASP A 1 344 ? -6.664 17.054 24.728 1.00 98.75 344 ASP A CA 1
ATOM 2715 C C . ASP A 1 344 ? -5.428 17.479 23.921 1.00 98.75 344 ASP A C 1
ATOM 2717 O O . ASP A 1 344 ? -5.504 18.471 23.202 1.00 98.75 344 ASP A O 1
ATOM 2721 N N . GLU A 1 345 ? -4.356 16.679 23.918 1.00 98.56 345 GLU A N 1
ATOM 2722 C CA . GLU A 1 345 ? -3.172 16.890 23.066 1.00 98.56 345 GLU A CA 1
ATOM 2723 C C . GLU A 1 345 ? -3.551 16.895 21.569 1.00 98.56 345 GLU A C 1
ATOM 2725 O O . GLU A 1 345 ? -3.148 17.778 20.809 1.00 98.56 345 GLU A O 1
ATOM 2730 N N . ILE A 1 346 ? -4.402 15.958 21.122 1.00 98.19 346 ILE A N 1
ATOM 2731 C CA . ILE A 1 346 ? -4.876 15.940 19.728 1.00 98.19 346 ILE A CA 1
ATOM 2732 C C . ILE A 1 346 ? -5.753 17.161 19.414 1.00 98.19 346 ILE A C 1
ATOM 2734 O O . ILE A 1 346 ? -5.671 17.696 18.305 1.00 98.19 346 ILE A O 1
ATOM 2738 N N . LYS A 1 347 ? -6.578 17.637 20.354 1.00 98.44 347 LYS A N 1
ATOM 2739 C CA . LYS A 1 347 ? -7.346 18.882 20.175 1.00 98.44 347 LYS A CA 1
ATOM 2740 C C . LYS A 1 347 ? -6.424 20.095 20.067 1.00 98.44 347 LYS A C 1
ATOM 2742 O O . LYS A 1 347 ? -6.623 20.905 19.163 1.00 98.44 347 LYS A O 1
ATOM 2747 N N . GLU A 1 348 ? -5.427 20.195 20.941 1.00 98.50 348 GLU A N 1
ATOM 2748 C CA . GLU A 1 348 ? -4.453 21.290 20.964 1.00 98.50 348 GLU A CA 1
ATOM 2749 C C . GLU A 1 348 ? -3.620 21.337 19.677 1.00 98.50 348 GLU A C 1
ATOM 2751 O O . GLU A 1 348 ? -3.411 22.412 19.120 1.00 98.50 348 GLU A O 1
ATOM 2756 N N . SER A 1 349 ? -3.262 20.174 19.119 1.00 97.62 349 SER A N 1
ATOM 2757 C CA . SER A 1 349 ? -2.569 20.087 17.825 1.00 97.62 349 SER A CA 1
ATOM 2758 C C . SER A 1 349 ? -3.370 20.657 16.642 1.00 97.62 349 SER A C 1
ATOM 2760 O O . SER A 1 349 ? -2.817 20.902 15.569 1.00 97.62 349 SER A O 1
ATOM 2762 N N . GLY A 1 350 ? -4.692 20.814 16.792 1.00 97.69 350 GLY A N 1
ATOM 2763 C CA . GLY A 1 350 ? -5.582 21.245 15.717 1.00 97.69 350 GLY A CA 1
ATOM 2764 C C . GLY A 1 350 ? -5.718 20.230 14.577 1.00 97.69 350 GLY A C 1
ATOM 2765 O O . GLY A 1 350 ? -6.150 20.602 13.480 1.00 97.69 350 GLY A O 1
ATOM 2766 N N . LEU A 1 351 ? -5.350 18.960 14.799 1.00 97.88 351 LEU A N 1
ATOM 2767 C CA . LEU A 1 351 ? -5.398 17.924 13.772 1.00 97.88 351 LEU A CA 1
ATOM 2768 C C . LEU A 1 351 ? -6.820 17.764 13.221 1.00 97.88 351 LEU A C 1
ATOM 2770 O O . LEU A 1 351 ? -7.789 17.540 13.951 1.00 97.88 351 LEU A O 1
ATOM 2774 N N . LYS A 1 352 ? -6.924 17.839 11.896 1.00 97.56 352 LYS A N 1
ATOM 2775 C CA . LYS A 1 352 ? -8.150 17.602 11.134 1.00 97.56 352 LYS A CA 1
ATOM 2776 C C . LYS A 1 352 ? -8.060 16.276 10.391 1.00 97.56 352 LYS A C 1
ATOM 2778 O O . LYS A 1 352 ? -6.973 15.866 9.981 1.00 97.56 352 LYS A O 1
ATOM 2783 N N . GLY A 1 353 ? -9.210 15.647 10.169 1.00 95.81 353 GLY A N 1
ATOM 2784 C CA . GLY A 1 353 ? -9.333 14.457 9.336 1.00 95.81 353 GLY A CA 1
ATOM 2785 C C . GLY A 1 353 ? -8.779 14.711 7.935 1.00 95.81 353 GLY A C 1
ATOM 2786 O O . GLY A 1 353 ? -9.155 15.688 7.286 1.00 95.81 353 GLY A O 1
ATOM 2787 N N . ARG A 1 354 ? -7.871 13.837 7.490 1.00 94.88 354 ARG A N 1
ATOM 2788 C CA . ARG A 1 354 ? -7.146 13.981 6.218 1.00 94.88 354 ARG A CA 1
ATOM 2789 C C . ARG A 1 354 ? -7.844 13.347 5.012 1.00 94.88 354 ARG A C 1
ATOM 2791 O O . ARG A 1 354 ? -7.450 13.644 3.898 1.00 94.88 354 ARG A O 1
ATOM 2798 N N . GLY A 1 355 ? -8.940 12.615 5.216 1.00 90.88 355 GLY A N 1
ATOM 2799 C CA . GLY A 1 355 ? -9.792 12.082 4.140 1.00 90.88 355 GLY A CA 1
ATOM 2800 C C . GLY A 1 355 ? -10.770 13.104 3.539 1.00 90.88 355 GLY A C 1
ATOM 2801 O O . GLY A 1 355 ? -11.925 12.777 3.310 1.00 90.88 355 GLY A O 1
ATOM 2802 N N . GLY A 1 356 ? -10.381 14.375 3.405 1.00 90.56 356 GLY A N 1
ATOM 2803 C CA . GLY A 1 356 ? -11.182 15.423 2.745 1.00 90.56 356 GLY A CA 1
ATOM 2804 C C . GLY A 1 356 ? -12.200 16.173 3.620 1.00 90.56 356 GLY A C 1
ATOM 2805 O O . GLY A 1 356 ? -12.303 17.392 3.520 1.00 90.56 356 GLY A O 1
ATOM 2806 N N . GLY A 1 357 ? -12.905 15.500 4.536 1.00 91.31 357 GLY A N 1
ATOM 2807 C CA . GLY A 1 357 ? -13.965 16.135 5.345 1.00 91.31 357 GLY A CA 1
ATOM 2808 C C . GLY A 1 357 ? -13.492 17.187 6.366 1.00 91.31 357 GLY A C 1
ATOM 2809 O O . GLY A 1 357 ? -14.285 18.001 6.832 1.00 91.31 357 GLY A O 1
ATOM 2810 N N . GLY A 1 358 ? -12.210 17.177 6.750 1.00 94.00 358 GLY A N 1
ATOM 2811 C CA . GLY A 1 358 ? -11.596 18.249 7.544 1.00 94.00 358 GLY A CA 1
ATOM 2812 C C . GLY A 1 358 ? -12.122 18.435 8.976 1.00 94.00 358 GLY A C 1
ATOM 2813 O O . GLY A 1 358 ? -11.815 19.448 9.607 1.00 94.00 358 GLY A O 1
ATOM 2814 N N . PHE A 1 359 ? -12.896 17.488 9.513 1.00 97.50 359 PHE A N 1
ATOM 2815 C CA . PHE A 1 359 ? -13.407 17.550 10.885 1.00 97.50 359 PHE A CA 1
ATOM 2816 C C . PHE A 1 359 ? -12.275 17.415 11.915 1.00 97.50 359 PHE A C 1
ATOM 2818 O O . PHE A 1 359 ? -11.324 16.668 11.691 1.00 97.50 359 PHE A O 1
ATOM 2825 N N . LEU A 1 360 ? -12.368 18.112 13.051 1.00 98.25 360 LEU A N 1
ATOM 2826 C CA . LEU A 1 360 ? -11.342 18.073 14.101 1.00 98.25 360 LEU A CA 1
ATOM 2827 C C . LEU A 1 360 ? -11.265 16.680 14.744 1.00 98.25 360 LEU A C 1
ATOM 2829 O O . LEU A 1 360 ? -12.221 16.224 15.376 1.00 98.25 360 LEU A O 1
ATOM 2833 N N . SER A 1 361 ? -10.111 16.022 14.617 1.00 98.06 361 SER A N 1
ATOM 2834 C CA . SER A 1 361 ? -9.901 14.642 15.071 1.00 98.06 361 SER A CA 1
ATOM 2835 C C . SER A 1 361 ? -10.114 14.500 16.578 1.00 98.06 361 SER A C 1
ATOM 2837 O O . SER A 1 361 ? -10.826 13.596 17.008 1.00 98.06 361 SER A O 1
ATOM 2839 N N . GLY A 1 362 ? -9.595 15.438 17.377 1.00 98.19 362 GLY A N 1
ATOM 2840 C CA . GLY A 1 362 ? -9.749 15.417 18.835 1.00 98.19 362 GLY A CA 1
ATOM 2841 C C . GLY A 1 362 ? -11.203 15.574 19.297 1.00 98.19 362 GLY A C 1
ATOM 2842 O O . GLY A 1 362 ? -11.620 14.942 20.265 1.00 98.19 362 GLY A O 1
ATOM 2843 N N . ASN A 1 363 ? -12.022 16.342 18.567 1.00 98.44 363 ASN A N 1
ATOM 2844 C CA . ASN A 1 363 ? -13.457 16.442 18.854 1.00 98.44 363 ASN A CA 1
ATOM 2845 C C . ASN A 1 363 ? -14.179 15.133 18.530 1.00 98.44 363 ASN A C 1
ATOM 2847 O O . ASN A 1 363 ? -15.021 14.693 19.308 1.00 98.44 363 ASN A O 1
ATOM 2851 N N . LYS A 1 364 ? -13.817 14.482 17.417 1.00 98.19 364 LYS A N 1
ATOM 2852 C CA . LYS A 1 364 ? -14.366 13.168 17.058 1.00 98.19 364 LYS A CA 1
ATOM 2853 C C . LYS A 1 364 ? -14.019 12.125 18.121 1.00 98.19 364 LYS A C 1
ATOM 2855 O O . LYS A 1 364 ? -14.891 11.369 18.531 1.00 98.19 364 LYS A O 1
ATOM 2860 N N . TRP A 1 365 ? -12.774 12.111 18.600 1.00 98.44 365 TRP A N 1
ATOM 2861 C CA . TRP A 1 365 ? -12.339 11.197 19.661 1.00 98.44 365 TRP A CA 1
ATOM 2862 C C . TRP A 1 365 ? -13.069 11.458 20.979 1.00 98.44 365 TRP A C 1
ATOM 2864 O O . TRP A 1 365 ? -13.500 10.504 21.621 1.00 98.44 365 TRP A O 1
ATOM 2874 N N . GLN A 1 366 ? -13.289 12.726 21.345 1.00 98.56 366 GLN A N 1
ATOM 2875 C CA . GLN A 1 366 ? -14.082 13.072 22.527 1.00 98.56 366 GLN A CA 1
ATOM 2876 C C . GLN A 1 366 ? -15.505 12.508 22.443 1.00 98.56 366 GLN A C 1
ATOM 2878 O O . GLN A 1 366 ? -15.958 11.873 23.387 1.00 98.56 366 GLN A O 1
ATOM 2883 N N . MET A 1 367 ? -16.182 12.671 21.301 1.00 98.12 367 MET A N 1
ATOM 2884 C CA . MET A 1 367 ? -17.539 12.145 21.106 1.00 98.12 367 MET A CA 1
ATOM 2885 C C . MET A 1 367 ? -17.603 10.622 21.290 1.00 98.12 367 MET A C 1
ATOM 2887 O O . MET A 1 367 ? -18.542 10.116 21.901 1.00 98.12 367 MET A O 1
ATOM 2891 N N . VAL A 1 368 ? -16.601 9.887 20.791 1.00 97.69 368 VAL A N 1
ATOM 2892 C CA . VAL A 1 368 ? -16.521 8.425 20.966 1.00 97.69 368 VAL A CA 1
ATOM 2893 C C . VAL A 1 368 ? -16.230 8.063 22.422 1.00 97.69 368 VAL A C 1
ATOM 2895 O O . VAL A 1 368 ? -16.831 7.132 22.961 1.00 97.69 368 VAL A O 1
ATOM 2898 N N . LYS A 1 369 ? -15.335 8.797 23.088 1.00 97.12 369 LYS A N 1
ATOM 2899 C CA . LYS A 1 369 ? -15.015 8.570 24.498 1.00 97.12 369 LYS A CA 1
ATOM 2900 C C . LYS A 1 369 ? -16.230 8.797 25.406 1.00 97.12 369 LYS A C 1
ATOM 2902 O O . LYS A 1 369 ? -16.479 7.962 26.271 1.00 97.12 369 LYS A O 1
ATOM 2907 N N . ASP A 1 370 ? -16.980 9.874 25.185 1.00 97.62 370 ASP A N 1
ATOM 2908 C CA . ASP A 1 370 ? -18.125 10.272 26.018 1.00 97.62 370 ASP A CA 1
ATOM 2909 C C . ASP A 1 370 ? -19.324 9.323 25.879 1.00 97.62 370 ASP A C 1
ATOM 2911 O O . ASP A 1 370 ? -20.160 9.229 26.780 1.00 97.62 370 ASP A O 1
ATOM 2915 N N . ASN A 1 371 ? -19.405 8.595 24.763 1.00 96.44 371 ASN A N 1
ATOM 2916 C CA . ASN A 1 371 ? -20.430 7.584 24.557 1.00 96.44 371 ASN A CA 1
ATOM 2917 C C . ASN A 1 371 ? -20.242 6.395 25.522 1.00 96.44 371 ASN A C 1
ATOM 2919 O O . ASN A 1 371 ? -19.148 5.836 25.629 1.00 96.44 371 ASN A O 1
ATOM 2923 N N . GLN A 1 372 ? -21.315 6.008 26.217 1.00 94.38 372 GLN A N 1
ATOM 2924 C CA . GLN A 1 372 ? -21.330 4.863 27.130 1.00 94.38 372 GLN A CA 1
ATOM 2925 C C . GLN A 1 372 ? -21.692 3.599 26.347 1.00 94.38 372 GLN A C 1
ATOM 2927 O O . GLN A 1 372 ? -22.849 3.403 25.982 1.00 94.38 372 GLN A O 1
ATOM 2932 N N . SER A 1 373 ? -20.689 2.770 26.077 1.00 94.25 373 SER A N 1
ATOM 2933 C CA . SER A 1 373 ? -20.828 1.484 25.396 1.00 94.25 373 SER A CA 1
ATOM 2934 C C . SER A 1 373 ? -19.746 0.541 25.903 1.00 94.25 373 SER A C 1
ATOM 2936 O O . SER A 1 373 ? -18.596 0.965 26.048 1.00 94.25 373 SER A O 1
ATOM 2938 N N . ASP A 1 374 ? -20.113 -0.720 26.129 1.00 91.94 374 ASP A N 1
ATOM 2939 C CA . ASP A 1 374 ? -19.179 -1.781 26.525 1.00 91.94 374 ASP A CA 1
ATOM 2940 C C . ASP A 1 374 ? -18.184 -2.110 25.403 1.00 91.94 374 ASP A C 1
ATOM 2942 O O . ASP A 1 374 ? -17.071 -2.560 25.664 1.00 91.94 374 ASP A O 1
ATOM 2946 N N . VAL A 1 375 ? -18.576 -1.856 24.150 1.00 94.00 375 VAL A N 1
ATOM 2947 C CA . VAL A 1 375 ? -17.767 -2.130 22.960 1.00 94.00 375 VAL A CA 1
ATOM 2948 C C . VAL A 1 375 ? -17.598 -0.858 22.140 1.00 94.00 375 VAL A C 1
ATOM 2950 O O . VAL A 1 375 ? -18.566 -0.150 21.839 1.00 94.00 375 VAL A O 1
ATOM 2953 N N . LYS A 1 376 ? -16.352 -0.570 21.764 1.00 96.50 376 LYS A N 1
ATOM 2954 C CA . LYS A 1 376 ? -15.974 0.539 20.885 1.00 96.50 376 LYS A CA 1
ATOM 2955 C C . LYS A 1 376 ? -14.919 0.063 19.897 1.00 96.50 376 LYS A C 1
ATOM 2957 O O . LYS A 1 376 ? -14.085 -0.776 20.229 1.00 96.50 376 LYS A O 1
ATOM 2962 N N . TYR A 1 377 ? -14.935 0.668 18.715 1.00 96.94 377 TYR A N 1
ATOM 2963 C CA . TYR A 1 377 ? -14.058 0.314 17.605 1.00 96.94 377 TYR A CA 1
ATOM 2964 C C . TYR A 1 377 ? -13.247 1.517 17.134 1.00 96.94 377 TYR A C 1
ATOM 2966 O O . TYR A 1 377 ? -13.744 2.648 17.116 1.00 96.94 377 TYR A O 1
ATOM 2974 N N . ILE A 1 378 ? -12.029 1.256 16.664 1.00 97.81 378 ILE A N 1
ATOM 2975 C CA . ILE A 1 378 ? -11.307 2.160 15.767 1.00 97.81 378 ILE A CA 1
ATOM 2976 C C . ILE A 1 378 ? -11.332 1.570 14.363 1.00 97.81 378 ILE A C 1
ATOM 2978 O O . ILE A 1 378 ? -10.967 0.419 14.161 1.00 97.81 378 ILE A O 1
ATOM 2982 N N . ILE A 1 379 ? -11.721 2.374 13.377 1.00 97.44 379 ILE A N 1
ATOM 2983 C CA . ILE A 1 379 ? -11.692 1.976 11.969 1.00 97.44 379 ILE A CA 1
ATOM 2984 C C . ILE A 1 379 ? -10.700 2.876 11.233 1.00 97.44 379 ILE A C 1
ATOM 2986 O O . ILE A 1 379 ? -10.880 4.096 11.188 1.00 97.44 379 ILE A O 1
ATOM 2990 N N . CYS A 1 380 ? -9.655 2.280 10.660 1.00 97.50 380 CYS A N 1
ATOM 2991 C CA . CYS A 1 380 ? -8.783 2.929 9.688 1.00 97.50 380 CYS A CA 1
ATOM 2992 C C . CYS A 1 380 ? -9.365 2.710 8.293 1.00 97.50 380 CYS A C 1
ATOM 2994 O O . CYS A 1 380 ? -9.515 1.574 7.846 1.00 97.50 380 CYS A O 1
ATOM 2996 N N . ASN A 1 381 ? -9.708 3.809 7.626 1.00 96.31 381 ASN A N 1
ATOM 2997 C CA . ASN A 1 381 ? -10.151 3.790 6.241 1.00 96.31 381 ASN A CA 1
ATOM 2998 C C . ASN A 1 381 ? -8.927 3.918 5.323 1.00 96.31 381 ASN A C 1
ATOM 3000 O O . ASN A 1 381 ? -8.330 4.988 5.267 1.00 96.31 381 ASN A O 1
ATOM 3004 N N . GLY A 1 382 ? -8.573 2.828 4.645 1.00 94.81 382 GLY A N 1
ATOM 3005 C CA . GLY A 1 382 ? -7.557 2.742 3.596 1.00 94.81 382 GLY A CA 1
ATOM 3006 C C . GLY A 1 382 ? -8.156 2.391 2.228 1.00 94.81 382 GLY A C 1
ATOM 3007 O O . GLY A 1 382 ? -7.499 1.723 1.430 1.00 94.81 382 GLY A O 1
ATOM 3008 N N . ASP A 1 383 ? -9.411 2.777 1.977 1.00 91.62 383 ASP A N 1
ATOM 3009 C CA . ASP A 1 383 ? -10.104 2.531 0.707 1.00 91.62 383 ASP A CA 1
ATOM 3010 C C . ASP A 1 383 ? -9.627 3.462 -0.422 1.00 91.62 383 ASP A C 1
ATOM 3012 O O . ASP A 1 383 ? -9.701 3.085 -1.582 1.00 91.62 383 ASP A O 1
ATOM 3016 N N . GLU A 1 384 ? -9.133 4.666 -0.083 1.00 90.56 384 GLU A N 1
ATOM 3017 C CA . GLU A 1 384 ? -8.550 5.686 -0.985 1.00 90.56 384 GLU A CA 1
ATOM 3018 C C . GLU A 1 384 ? -9.113 5.654 -2.425 1.00 90.56 384 GLU A C 1
ATOM 3020 O O . GLU A 1 384 ? -8.392 5.459 -3.407 1.00 90.56 384 GLU A O 1
ATOM 3025 N N . GLY A 1 385 ? -10.439 5.773 -2.551 1.00 83.44 385 GLY A N 1
ATOM 3026 C CA . GLY A 1 385 ? -11.147 5.605 -3.825 1.00 83.44 385 GLY A CA 1
ATOM 3027 C C . GLY A 1 385 ? -11.009 6.783 -4.796 1.00 83.44 385 GLY A C 1
ATOM 3028 O O . GLY A 1 385 ? -11.273 6.627 -5.991 1.00 83.44 385 GLY A O 1
ATOM 3029 N N . ASP A 1 386 ? -10.583 7.952 -4.309 1.00 85.38 386 ASP A N 1
ATOM 3030 C CA . ASP A 1 386 ? -10.498 9.181 -5.098 1.00 85.38 386 ASP A CA 1
ATOM 3031 C C . ASP A 1 386 ? -9.424 9.078 -6.203 1.00 85.38 386 ASP A C 1
ATOM 3033 O O . ASP A 1 386 ? -8.241 8.859 -5.918 1.00 85.38 386 ASP A O 1
ATOM 3037 N N . PRO A 1 387 ? -9.777 9.271 -7.491 1.00 82.88 387 PRO A N 1
ATOM 3038 C CA . PRO A 1 387 ? -8.800 9.239 -8.572 1.00 82.88 387 PRO A CA 1
ATOM 3039 C C . PRO A 1 387 ? -7.690 10.277 -8.375 1.00 82.88 387 PRO A C 1
ATOM 3041 O O . PRO A 1 387 ? -7.957 11.467 -8.227 1.00 82.88 387 PRO A O 1
ATOM 3044 N N . GLY A 1 388 ? -6.430 9.839 -8.430 1.00 80.75 388 GLY A N 1
ATOM 3045 C CA . GLY A 1 388 ? -5.275 10.712 -8.192 1.00 80.75 388 GLY A CA 1
ATOM 3046 C C . GLY A 1 388 ? -4.742 10.693 -6.760 1.00 80.75 388 GLY A C 1
ATOM 3047 O O . GLY A 1 388 ? -3.617 11.149 -6.557 1.00 80.75 388 GLY A O 1
ATOM 3048 N N . ALA A 1 389 ? -5.484 10.138 -5.797 1.00 87.25 389 ALA A N 1
ATOM 3049 C CA . ALA A 1 389 ? -4.997 9.919 -4.440 1.00 87.25 389 ALA A CA 1
ATOM 3050 C C . ALA A 1 389 ? -4.175 8.618 -4.357 1.00 87.25 389 ALA A C 1
ATOM 3052 O O . ALA A 1 389 ? -4.515 7.608 -4.973 1.00 87.25 389 ALA A O 1
ATOM 3053 N N . PHE A 1 390 ? -3.045 8.682 -3.651 1.00 88.44 390 PHE A N 1
ATOM 3054 C CA . PHE A 1 390 ? -2.159 7.540 -3.370 1.00 88.44 390 PHE A CA 1
ATOM 3055 C C . PHE A 1 390 ? -1.327 7.729 -2.086 1.00 88.44 390 PHE A C 1
ATOM 3057 O O . PHE A 1 390 ? -0.329 7.037 -1.857 1.00 88.44 390 PHE A O 1
ATOM 3064 N N . MET A 1 391 ? -1.694 8.721 -1.274 1.00 91.38 391 MET A N 1
ATOM 3065 C CA . MET A 1 391 ? -1.024 9.053 -0.021 1.00 91.38 391 MET A CA 1
ATOM 3066 C C . MET A 1 391 ? -1.237 7.958 1.023 1.00 91.38 391 MET A C 1
ATOM 3068 O O . MET A 1 391 ? -0.277 7.576 1.694 1.00 91.38 391 MET A O 1
ATOM 3072 N N . ASP A 1 392 ? -2.444 7.400 1.108 1.00 94.75 392 ASP A N 1
ATOM 3073 C CA . ASP A 1 392 ? -2.761 6.333 2.055 1.00 94.75 392 ASP A CA 1
ATOM 3074 C C . ASP A 1 392 ? -2.079 5.037 1.627 1.00 94.75 392 ASP A C 1
ATOM 3076 O O . ASP A 1 392 ? -1.406 4.413 2.450 1.00 94.75 392 ASP A O 1
ATOM 3080 N N . ARG A 1 393 ? -2.125 4.688 0.329 1.00 92.81 393 ARG A N 1
ATOM 3081 C CA . ARG A 1 393 ? -1.352 3.556 -0.210 1.00 92.81 393 ARG A CA 1
ATOM 3082 C C . ARG A 1 393 ? 0.113 3.637 0.193 1.00 92.81 393 ARG A C 1
ATOM 3084 O O . ARG A 1 393 ? 0.685 2.682 0.714 1.00 92.81 393 ARG A O 1
ATOM 3091 N N . MET A 1 394 ? 0.722 4.796 -0.042 1.00 92.88 394 MET A N 1
ATOM 3092 C CA . MET A 1 394 ? 2.122 5.031 0.271 1.00 92.88 394 MET A CA 1
ATOM 3093 C C . MET A 1 394 ? 2.394 4.856 1.770 1.00 92.88 394 MET A C 1
ATOM 3095 O O . MET A 1 394 ? 3.398 4.234 2.120 1.00 92.88 394 MET A O 1
ATOM 3099 N N . LEU A 1 395 ? 1.526 5.369 2.648 1.00 96.06 395 LEU A N 1
ATOM 3100 C CA . LEU A 1 395 ? 1.686 5.225 4.095 1.00 96.06 395 LEU A CA 1
ATOM 3101 C C . LEU A 1 395 ? 1.545 3.771 4.557 1.00 96.06 395 LEU A C 1
ATOM 3103 O O . LEU A 1 395 ? 2.399 3.300 5.306 1.00 96.06 395 LEU A O 1
ATOM 3107 N N . LEU A 1 396 ? 0.523 3.059 4.078 1.00 96.81 396 LEU A N 1
ATOM 3108 C CA . LEU A 1 396 ? 0.272 1.657 4.420 1.00 96.81 396 LEU A CA 1
ATOM 3109 C C . LEU A 1 396 ? 1.416 0.750 3.951 1.00 96.81 396 LEU A C 1
ATOM 3111 O O . LEU A 1 396 ? 1.855 -0.132 4.684 1.00 96.81 396 LEU A O 1
ATOM 3115 N N . GLU A 1 397 ? 1.948 0.999 2.752 1.00 95.44 397 GLU A N 1
ATOM 3116 C CA . GLU A 1 397 ? 3.092 0.254 2.236 1.00 95.44 397 GLU A CA 1
ATOM 3117 C C . GLU A 1 397 ? 4.403 0.631 2.943 1.00 95.44 397 GLU A C 1
ATOM 3119 O O . GLU A 1 397 ? 5.278 -0.213 3.103 1.00 95.44 397 GLU A O 1
ATOM 3124 N N . SER A 1 398 ? 4.615 1.893 3.313 1.00 95.50 398 SER A N 1
ATOM 3125 C CA . SER A 1 398 ? 5.953 2.365 3.715 1.00 95.50 398 SER A CA 1
ATOM 3126 C C . SER A 1 398 ? 6.154 2.455 5.223 1.00 95.50 398 SER A C 1
ATOM 3128 O O . SER A 1 398 ? 7.287 2.359 5.686 1.00 95.50 398 SER A O 1
ATOM 3130 N N . TYR A 1 399 ? 5.078 2.653 5.985 1.00 97.00 399 TYR A N 1
ATOM 3131 C CA . TYR A 1 399 ? 5.134 2.937 7.419 1.00 97.00 399 TYR A CA 1
ATOM 3132 C C . TYR A 1 399 ? 4.067 2.149 8.203 1.00 97.00 399 TYR A C 1
ATOM 3134 O O . TYR A 1 399 ? 3.310 2.754 8.971 1.00 97.00 399 TYR A O 1
ATOM 3142 N N . PRO A 1 400 ? 3.992 0.810 8.059 1.00 97.31 400 PRO A N 1
ATOM 3143 C CA . PRO A 1 400 ? 2.950 0.010 8.704 1.00 97.31 400 PRO A CA 1
ATOM 3144 C C . PRO A 1 400 ? 2.960 0.176 10.230 1.00 97.31 400 PRO A C 1
ATOM 3146 O O . PRO A 1 400 ? 1.913 0.420 10.827 1.00 97.31 400 PRO A O 1
ATOM 3149 N N . PHE A 1 401 ? 4.138 0.176 10.867 1.00 98.00 401 PHE A N 1
ATOM 3150 C CA . PHE A 1 401 ? 4.253 0.367 12.318 1.00 98.00 401 PHE A CA 1
ATOM 3151 C C . PHE A 1 401 ? 3.764 1.736 12.798 1.00 98.00 401 PHE A C 1
ATOM 3153 O O . PHE A 1 401 ? 3.200 1.826 13.883 1.00 98.00 401 PHE A O 1
ATOM 3160 N N . ARG A 1 402 ? 3.907 2.793 11.987 1.00 97.31 402 ARG A N 1
ATOM 3161 C CA . ARG A 1 402 ? 3.404 4.136 12.321 1.00 97.31 402 ARG A CA 1
ATOM 3162 C C . ARG A 1 402 ? 1.878 4.179 12.313 1.00 97.31 402 ARG A C 1
ATOM 3164 O O . ARG A 1 402 ? 1.276 4.805 13.184 1.00 97.31 402 ARG A O 1
ATOM 3171 N N . ILE A 1 403 ? 1.251 3.492 11.355 1.00 97.81 403 ILE A N 1
ATOM 3172 C CA . ILE A 1 403 ? -0.210 3.346 11.296 1.00 97.81 403 ILE A CA 1
ATOM 3173 C C . ILE A 1 403 ? -0.712 2.535 12.493 1.00 97.81 403 ILE A C 1
ATOM 3175 O O . ILE A 1 403 ? -1.639 2.968 13.176 1.00 97.81 403 ILE A O 1
ATOM 3179 N N . ILE A 1 404 ? -0.067 1.403 12.785 1.00 98.00 404 ILE A N 1
ATOM 3180 C CA . ILE A 1 404 ? -0.402 0.548 13.931 1.00 98.00 404 ILE A CA 1
ATOM 3181 C C . ILE A 1 404 ? -0.243 1.321 15.247 1.00 98.00 404 ILE A C 1
ATOM 3183 O O . ILE A 1 404 ? -1.148 1.315 16.075 1.00 98.00 404 ILE A O 1
ATOM 3187 N N . GLU A 1 405 ? 0.856 2.057 15.425 1.00 98.12 405 GLU A N 1
ATOM 3188 C CA . GLU A 1 405 ? 1.077 2.894 16.606 1.00 98.12 405 GLU A CA 1
ATOM 3189 C C . GLU A 1 405 ? -0.046 3.925 16.787 1.00 98.12 405 GLU A C 1
ATOM 3191 O O . GLU A 1 405 ? -0.620 4.036 17.872 1.00 98.12 405 GLU A O 1
ATOM 3196 N N . GLY A 1 406 ? -0.406 4.644 15.719 1.00 97.69 406 GLY A N 1
ATOM 3197 C CA . GLY A 1 406 ? -1.495 5.621 15.750 1.00 97.69 406 GLY A CA 1
ATOM 3198 C C . GLY A 1 406 ? -2.852 4.996 16.086 1.00 97.69 406 GLY A C 1
ATOM 3199 O O . GLY A 1 406 ? -3.628 5.583 16.842 1.00 97.69 406 GLY A O 1
ATOM 3200 N N . LEU A 1 407 ? -3.122 3.793 15.573 1.00 97.75 407 LEU A N 1
ATOM 3201 C CA . LEU A 1 407 ? -4.329 3.024 15.875 1.00 97.75 407 LEU A CA 1
ATOM 3202 C C . LEU A 1 407 ? -4.410 2.618 17.346 1.00 97.75 407 LEU A C 1
ATOM 3204 O O . LEU A 1 407 ? -5.460 2.796 17.962 1.00 97.75 407 LEU A O 1
ATOM 3208 N N . ILE A 1 408 ? -3.308 2.137 17.926 1.00 97.88 408 ILE A N 1
ATOM 3209 C CA . ILE A 1 408 ? -3.255 1.760 19.344 1.00 97.88 408 ILE A CA 1
ATOM 3210 C C . ILE A 1 408 ? -3.452 2.998 20.229 1.00 97.88 408 ILE A C 1
ATOM 3212 O O . ILE A 1 408 ? -4.237 2.955 21.177 1.00 97.88 408 ILE A O 1
ATOM 3216 N N . ILE A 1 409 ? -2.801 4.122 19.904 1.00 98.50 409 ILE A N 1
ATOM 3217 C CA . ILE A 1 409 ? -2.978 5.390 20.634 1.00 98.50 409 ILE A CA 1
ATOM 3218 C C . ILE A 1 409 ? -4.441 5.848 20.576 1.00 98.50 409 ILE A C 1
ATOM 3220 O O . ILE A 1 409 ? -5.007 6.228 21.602 1.00 98.50 409 ILE A O 1
ATOM 3224 N N . ALA A 1 410 ? -5.069 5.788 19.398 1.00 98.31 410 ALA A N 1
ATOM 3225 C CA . ALA A 1 410 ? -6.477 6.137 19.231 1.00 98.31 410 ALA A CA 1
ATOM 3226 C C . ALA A 1 410 ? -7.395 5.210 20.041 1.00 98.31 410 ALA A C 1
ATOM 3228 O O . ALA A 1 410 ? -8.301 5.691 20.723 1.00 98.31 410 ALA A O 1
ATOM 3229 N N . GLY A 1 411 ? -7.137 3.898 20.004 1.00 98.06 411 GLY A N 1
ATOM 3230 C CA . GLY A 1 411 ? -7.892 2.896 20.753 1.00 98.06 411 GLY A CA 1
ATOM 3231 C C . GLY A 1 411 ? -7.824 3.139 22.257 1.00 98.06 411 GLY A C 1
ATOM 3232 O O . GLY A 1 411 ? -8.861 3.253 22.912 1.00 98.06 411 GLY A O 1
ATOM 3233 N N . TYR A 1 412 ? -6.616 3.364 22.779 1.00 98.25 412 TYR A N 1
ATOM 3234 C CA . TYR A 1 412 ? -6.394 3.750 24.171 1.00 98.25 412 TYR A CA 1
ATOM 3235 C C . TYR A 1 412 ? -7.151 5.031 24.551 1.00 98.25 412 TYR A C 1
ATOM 3237 O O . TYR A 1 412 ? -7.817 5.079 25.585 1.00 98.25 412 TYR A O 1
ATOM 3245 N N . ALA A 1 413 ? -7.089 6.064 23.707 1.00 98.31 413 ALA A N 1
ATOM 3246 C CA . ALA A 1 413 ? -7.700 7.361 23.983 1.00 98.31 413 ALA A CA 1
ATOM 3247 C C . ALA A 1 413 ? -9.233 7.297 24.100 1.00 98.31 413 ALA A C 1
ATOM 3249 O O . ALA A 1 413 ? -9.819 7.976 24.947 1.00 98.31 413 ALA A O 1
ATOM 3250 N N . VAL A 1 414 ? -9.892 6.490 23.262 1.00 98.00 414 VAL A N 1
ATOM 3251 C CA . VAL A 1 414 ? -11.364 6.412 23.221 1.00 98.00 414 VAL A CA 1
ATOM 3252 C C . VAL A 1 414 ? -11.949 5.236 24.008 1.00 98.00 414 VAL A C 1
ATOM 3254 O O . VAL A 1 414 ? -13.167 5.183 24.197 1.00 98.00 414 VAL A O 1
ATOM 3257 N N . GLY A 1 415 ? -11.101 4.315 24.476 1.00 97.06 415 GLY A N 1
ATOM 3258 C CA . GLY A 1 415 ? -11.510 3.081 25.149 1.00 97.06 415 GLY A CA 1
ATOM 3259 C C . GLY A 1 415 ? -12.011 2.003 24.187 1.00 97.06 415 GLY A C 1
ATOM 3260 O O . GLY A 1 415 ? -12.960 1.300 24.512 1.00 97.06 415 GLY A O 1
ATOM 3261 N N . ALA A 1 416 ? -11.426 1.909 22.992 1.00 97.50 416 ALA A N 1
ATOM 3262 C CA . ALA A 1 416 ? -11.708 0.841 22.036 1.00 97.50 416 ALA A CA 1
ATOM 3263 C C . ALA A 1 416 ? -10.700 -0.300 22.189 1.00 97.50 416 ALA A C 1
ATOM 3265 O O . ALA A 1 416 ? -9.492 -0.065 22.239 1.00 97.50 416 ALA A O 1
ATOM 3266 N N . SER A 1 417 ? -11.211 -1.528 22.243 1.00 93.31 417 SER A N 1
ATOM 3267 C CA . SER A 1 417 ? -10.419 -2.760 22.330 1.00 93.31 417 SER A CA 1
ATOM 3268 C C . SER A 1 417 ? -10.184 -3.416 20.972 1.00 93.31 417 SER A C 1
ATOM 3270 O O . SER A 1 417 ? -9.336 -4.296 20.870 1.00 93.31 417 SER A O 1
ATOM 3272 N N . GLU A 1 418 ? -10.916 -2.994 19.937 1.00 94.38 418 GLU A N 1
ATOM 3273 C CA . GLU A 1 418 ? -10.831 -3.563 18.594 1.00 94.38 418 GLU A CA 1
ATOM 3274 C C . GLU A 1 418 ? -10.543 -2.488 17.541 1.00 94.38 418 GLU A C 1
ATOM 3276 O O . GLU A 1 418 ? -11.130 -1.399 17.534 1.00 94.38 418 GLU A O 1
ATOM 3281 N N . GLY A 1 419 ? -9.615 -2.815 16.641 1.00 94.88 419 GLY A N 1
ATOM 3282 C CA . GLY A 1 419 ? -9.198 -1.982 15.522 1.00 94.88 419 GLY A CA 1
ATOM 3283 C C . GLY A 1 419 ? -9.389 -2.719 14.200 1.00 94.88 419 GLY A C 1
ATOM 3284 O O . GLY A 1 419 ? -8.964 -3.861 14.068 1.00 94.88 419 GLY A O 1
ATOM 3285 N N . ILE A 1 420 ? -10.001 -2.066 13.215 1.00 95.25 420 ILE A N 1
ATOM 3286 C CA . ILE A 1 420 ? -10.236 -2.625 11.880 1.00 95.25 420 ILE A CA 1
ATOM 3287 C C . ILE A 1 420 ? -9.542 -1.733 10.853 1.00 95.25 420 ILE A C 1
ATOM 3289 O O . ILE A 1 420 ? -9.814 -0.534 10.786 1.00 95.25 420 ILE A O 1
ATOM 3293 N N . LEU A 1 421 ? -8.663 -2.309 10.032 1.00 96.06 421 LEU A N 1
ATOM 3294 C CA . LEU A 1 421 ? -8.130 -1.641 8.845 1.00 96.06 421 LEU A CA 1
ATOM 3295 C C . LEU A 1 421 ? -8.914 -2.108 7.621 1.00 96.06 421 LEU A C 1
ATOM 3297 O O . LEU A 1 421 ? -8.802 -3.258 7.204 1.00 96.06 421 LEU A O 1
ATOM 3301 N N . TYR A 1 422 ? -9.710 -1.207 7.052 1.00 94.62 422 TYR A N 1
ATOM 3302 C CA . TYR A 1 422 ? -10.446 -1.447 5.817 1.00 94.62 422 TYR A CA 1
ATOM 3303 C C . TYR A 1 422 ? -9.608 -0.932 4.646 1.00 94.62 422 TYR A C 1
ATOM 3305 O O . TYR A 1 422 ? -9.572 0.271 4.401 1.00 94.62 422 TYR A O 1
ATOM 3313 N N . ILE A 1 423 ? -8.883 -1.827 3.976 1.00 94.00 423 ILE A N 1
ATOM 3314 C CA . ILE A 1 423 ? -7.981 -1.503 2.861 1.00 94.00 423 ILE A CA 1
ATOM 3315 C C . ILE A 1 423 ? -8.594 -2.046 1.570 1.00 94.00 423 ILE A C 1
ATOM 3317 O O . ILE A 1 423 ? -9.034 -3.197 1.541 1.00 94.00 423 ILE A O 1
ATOM 3321 N N . ARG A 1 424 ? -8.617 -1.228 0.512 1.00 90.06 424 ARG A N 1
ATOM 3322 C CA . ARG A 1 424 ? -9.161 -1.629 -0.794 1.00 90.06 424 ARG A CA 1
ATOM 3323 C C . ARG A 1 424 ? -8.403 -2.810 -1.413 1.00 90.06 424 ARG A C 1
ATOM 3325 O O . ARG A 1 424 ? -7.198 -2.969 -1.210 1.00 90.06 424 ARG A O 1
ATOM 3332 N N . ALA A 1 425 ? -9.095 -3.593 -2.238 1.00 84.94 425 ALA A N 1
ATOM 3333 C CA . ALA A 1 425 ? -8.535 -4.780 -2.885 1.00 84.94 425 ALA A CA 1
ATOM 3334 C C . ALA A 1 425 ? -7.414 -4.459 -3.892 1.00 84.94 425 ALA A C 1
ATOM 3336 O O . ALA A 1 425 ? -6.544 -5.288 -4.134 1.00 84.94 425 ALA A O 1
ATOM 3337 N N . GLU A 1 426 ? -7.396 -3.254 -4.464 1.00 86.69 426 GLU A N 1
ATOM 3338 C CA . GLU A 1 426 ? -6.384 -2.826 -5.435 1.00 86.69 426 GLU A CA 1
ATOM 3339 C C . GLU A 1 426 ? -5.011 -2.550 -4.808 1.00 86.69 426 GLU A C 1
ATOM 3341 O O . GLU A 1 426 ? -4.054 -2.313 -5.546 1.00 86.69 426 GLU A O 1
ATOM 3346 N N . TYR A 1 427 ? -4.883 -2.588 -3.473 1.00 91.44 427 TYR A N 1
ATOM 3347 C CA . TYR A 1 427 ? -3.625 -2.368 -2.747 1.00 91.44 427 TYR A CA 1
ATOM 3348 C C . TYR A 1 427 ? -3.103 -3.657 -2.071 1.00 91.44 427 TYR A C 1
ATOM 3350 O O . TYR A 1 427 ? -2.936 -3.684 -0.845 1.00 91.44 427 TYR A O 1
ATOM 3358 N N . PRO A 1 428 ? -2.788 -4.730 -2.824 1.00 90.00 428 PRO A N 1
ATOM 3359 C CA . PRO A 1 428 ? -2.391 -6.015 -2.242 1.00 90.00 428 PRO A CA 1
ATOM 3360 C C . PRO A 1 428 ? -1.123 -5.902 -1.383 1.00 90.00 428 PRO A C 1
ATOM 3362 O O . PRO A 1 428 ? -1.083 -6.401 -0.258 1.00 90.00 428 PRO A O 1
ATOM 3365 N N . LEU A 1 429 ? -0.117 -5.145 -1.841 1.00 90.56 429 LEU A N 1
ATOM 3366 C CA . LEU A 1 429 ? 1.123 -4.934 -1.086 1.00 90.56 429 LEU A CA 1
ATOM 3367 C C . LEU A 1 429 ? 0.889 -4.220 0.255 1.00 90.56 429 LEU A C 1
ATOM 3369 O O . LEU A 1 429 ? 1.551 -4.536 1.245 1.00 90.56 429 LEU A O 1
ATOM 3373 N N . ALA A 1 430 ? -0.054 -3.274 0.304 1.00 94.69 430 ALA A N 1
ATOM 3374 C CA . ALA A 1 430 ? -0.421 -2.589 1.540 1.00 94.69 430 ALA A CA 1
ATOM 3375 C C . ALA A 1 430 ? -1.021 -3.575 2.551 1.00 94.69 430 ALA A C 1
ATOM 3377 O O . ALA A 1 430 ? -0.615 -3.584 3.712 1.00 94.69 430 ALA A O 1
ATOM 3378 N N . VAL A 1 431 ? -1.927 -4.451 2.100 1.00 94.56 431 VAL A N 1
ATOM 3379 C CA . VAL A 1 431 ? -2.519 -5.506 2.936 1.00 94.56 431 VAL A CA 1
ATOM 3380 C C . VAL A 1 431 ? -1.437 -6.441 3.475 1.00 94.56 431 VAL A C 1
ATOM 3382 O O . VAL A 1 431 ? -1.414 -6.710 4.675 1.00 94.56 431 VAL A O 1
ATOM 3385 N N . THR A 1 432 ? -0.515 -6.902 2.625 1.00 93.88 432 THR A N 1
ATOM 3386 C CA . THR A 1 432 ? 0.588 -7.781 3.041 1.00 93.88 432 THR A CA 1
ATOM 3387 C C . THR A 1 432 ? 1.471 -7.126 4.099 1.00 93.88 432 THR A C 1
ATOM 3389 O O . THR A 1 432 ? 1.712 -7.730 5.141 1.00 93.88 432 THR A O 1
ATOM 3392 N N . ARG A 1 433 ? 1.920 -5.884 3.876 1.00 94.75 433 ARG A N 1
ATOM 3393 C CA . ARG A 1 433 ? 2.825 -5.189 4.807 1.00 94.75 433 ARG A CA 1
ATOM 3394 C C . ARG A 1 433 ? 2.165 -4.825 6.129 1.00 94.75 433 ARG A C 1
ATOM 3396 O O . ARG A 1 433 ? 2.814 -4.881 7.168 1.00 94.75 433 ARG A O 1
ATOM 3403 N N . ILE A 1 434 ? 0.883 -4.470 6.107 1.00 97.31 434 ILE A N 1
ATOM 3404 C CA . ILE A 1 434 ? 0.125 -4.219 7.334 1.00 97.31 434 ILE A CA 1
ATOM 3405 C C . ILE A 1 434 ? -0.054 -5.513 8.127 1.00 97.31 434 ILE A C 1
ATOM 3407 O O . ILE A 1 434 ? 0.187 -5.499 9.329 1.00 97.31 434 ILE A O 1
ATOM 3411 N N . LYS A 1 435 ? -0.420 -6.627 7.477 1.00 96.06 435 LYS A N 1
ATOM 3412 C CA . LYS A 1 435 ? -0.529 -7.934 8.145 1.00 96.06 435 LYS A CA 1
ATOM 3413 C C . LYS A 1 435 ? 0.798 -8.356 8.770 1.00 96.06 435 LYS A C 1
ATOM 3415 O O . LYS A 1 435 ? 0.827 -8.665 9.953 1.00 96.06 435 LYS A O 1
ATOM 3420 N N . GLU A 1 436 ? 1.892 -8.274 8.013 1.00 96.31 436 GLU A N 1
ATOM 3421 C CA . GLU A 1 436 ? 3.241 -8.545 8.525 1.00 96.31 436 GLU A CA 1
ATOM 3422 C C . GLU A 1 436 ? 3.576 -7.638 9.721 1.00 96.31 436 GLU A C 1
ATOM 3424 O O . GLU A 1 436 ? 4.060 -8.110 10.746 1.00 96.31 436 GLU A O 1
ATOM 3429 N N . GLY A 1 437 ? 3.267 -6.340 9.631 1.00 97.00 437 GLY A N 1
ATOM 3430 C CA . GLY A 1 437 ? 3.473 -5.395 10.726 1.00 97.00 437 GLY A CA 1
ATOM 3431 C C . GLY A 1 437 ? 2.668 -5.736 11.985 1.00 97.00 437 GLY A C 1
ATOM 3432 O O . GLY A 1 437 ? 3.196 -5.613 13.088 1.00 97.00 437 GLY A O 1
ATOM 3433 N N . ILE A 1 438 ? 1.417 -6.182 11.835 1.00 96.69 438 ILE A N 1
ATOM 3434 C CA . ILE A 1 438 ? 0.575 -6.646 12.949 1.00 96.69 438 ILE A CA 1
ATOM 3435 C C . ILE A 1 438 ? 1.194 -7.896 13.582 1.00 96.69 438 ILE A C 1
ATOM 3437 O O . ILE A 1 438 ? 1.446 -7.892 14.783 1.00 96.69 438 ILE A O 1
ATOM 3441 N N . GLU A 1 439 ? 1.532 -8.909 12.781 1.00 96.81 439 GLU A N 1
ATOM 3442 C CA . GLU A 1 439 ? 2.149 -10.150 13.267 1.00 96.81 439 GLU A CA 1
ATOM 3443 C C . GLU A 1 439 ? 3.470 -9.902 14.008 1.00 96.81 439 GLU A C 1
ATOM 3445 O O . GLU A 1 439 ? 3.776 -10.584 14.984 1.00 96.81 439 GLU A O 1
ATOM 3450 N N . ILE A 1 440 ? 4.278 -8.938 13.554 1.00 96.69 440 ILE A N 1
ATOM 3451 C CA . ILE A 1 440 ? 5.525 -8.556 14.228 1.00 96.69 440 ILE A CA 1
ATOM 3452 C C . ILE A 1 440 ? 5.243 -7.875 15.573 1.00 96.69 440 ILE A C 1
ATOM 3454 O O . ILE A 1 440 ? 5.985 -8.105 16.521 1.00 96.69 440 ILE A O 1
ATOM 3458 N N . CYS A 1 441 ? 4.200 -7.047 15.666 1.00 95.12 441 CYS A N 1
ATOM 3459 C CA . CYS A 1 441 ? 3.815 -6.376 16.911 1.00 95.12 441 CYS A CA 1
ATOM 3460 C C . CYS A 1 441 ? 3.180 -7.319 17.947 1.00 95.12 441 CYS A C 1
ATOM 3462 O O . CYS A 1 441 ? 3.195 -6.997 19.133 1.00 95.12 441 CYS A O 1
ATOM 3464 N N . GLU A 1 442 ? 2.594 -8.437 17.514 1.00 92.62 442 GLU A N 1
ATOM 3465 C CA . GLU A 1 442 ? 1.978 -9.442 18.394 1.00 92.62 442 GLU A CA 1
ATOM 3466 C C . GLU A 1 442 ? 2.993 -10.393 19.052 1.00 92.62 442 GLU A C 1
ATOM 3468 O O . GLU A 1 442 ? 2.670 -11.021 20.063 1.00 92.62 442 GLU A O 1
ATOM 3473 N N . ARG A 1 443 ? 4.199 -10.513 18.484 1.00 88.06 443 ARG A N 1
ATOM 3474 C CA . ARG A 1 443 ? 5.308 -11.324 19.014 1.00 88.06 443 ARG A CA 1
ATOM 3475 C C . ARG A 1 443 ? 6.085 -10.571 20.087 1.00 88.06 443 ARG A C 1
ATOM 3477 O O . ARG A 1 443 ? 6.487 -11.242 21.066 1.00 88.06 443 ARG A O 1
#

Nearest PDB structures (foldseek):
  7p5h-assembly1_b  TM=8.647E-01  e=1.395E-18  Thermotoga maritima MSB8
  8oh5-assembly1_B  TM=8.926E-01  e=3.615E-18  Sporomusa ovata DSM 2662
  7p92-assembly1_B  TM=8.776E-01  e=1.640E-17  Thermotoga maritima MSB8
  7p91-assembly1_b  TM=8.755E-01  e=4.496E-17  Thermotoga maritima MSB8
  6q8o-assembly2_B  TM=9.216E-01  e=1.397E-09  Thermus thermophilus HB8

Radius of gyration: 25.08 Å; Cα contacts (8 Å, |Δi|>4): 669; chains: 1; bounding box: 73×56×61 Å

Mean predicted aligned error: 8.5 Å

Solvent-accessible surface area (backbone atoms only — not comparable to full-atom values): 24581 Å² total; per-residue (Å²): 125,62,69,69,52,53,53,53,48,53,50,52,37,71,75,75,53,45,56,60,91,46,50,66,65,51,53,50,56,48,24,74,72,66,61,14,50,54,68,68,48,55,52,50,47,38,75,73,31,73,36,47,68,68,57,50,51,60,48,44,73,65,42,84,87,49,38,80,54,88,54,19,82,36,46,36,37,33,22,54,20,67,57,11,40,78,58,43,23,64,56,38,49,55,41,52,34,59,76,54,65,34,59,88,90,53,49,41,23,92,82,39,50,41,20,60,45,81,36,62,57,71,52,46,55,92,31,40,13,36,38,28,49,70,91,49,50,43,37,62,57,47,68,84,47,50,67,58,52,54,50,52,50,61,65,45,66,84,46,75,86,70,90,63,86,77,76,79,83,62,104,60,87,56,66,30,38,39,35,33,37,68,31,71,65,27,38,21,53,46,24,55,53,33,48,53,38,41,55,50,42,30,62,78,47,58,42,61,57,45,77,43,61,15,12,46,63,85,52,78,90,40,40,11,46,41,39,42,39,42,84,98,50,82,36,35,37,35,26,49,46,56,43,84,51,37,49,62,57,49,60,73,77,49,68,37,77,48,72,67,52,41,51,51,50,53,51,47,52,51,50,45,63,71,69,51,82,78,61,83,78,68,54,47,77,43,53,70,87,45,75,90,35,85,64,38,64,68,53,58,91,66,81,60,71,96,50,59,59,60,47,62,41,40,42,85,41,64,67,58,40,43,74,75,53,46,64,49,65,46,52,44,45,73,76,75,38,54,38,64,54,50,34,49,52,36,44,73,70,63,43,47,41,82,86,77,78,53,49,50,44,21,58,55,44,46,58,54,40,75,50,92,62,100,71,42,72,40,75,47,84,47,51,73,76,55,65,80,44,40,66,60,58,44,43,36,40,24,38,20,58,60,55,51,44,52,51,51,48,51,18,57,36,36,64,23,89,44,76,44,77,48,62,38,84,81,42,57,65,27,56,52,40,35,52,51,37,49,59,60,72,75,106

Foldseek 3Di:
DPPVLLVQLVVLCVVQHAELVCLVVSLVSSCVVQVADEPVSLVSSCVPHPHHPCSNCVVQVVDPSHHHDQAAPKEKEWACAPLQVVVPSVLVLVLLCVVLVPDDPAQHHPVSHYGYDYDHALLQSLQHRWMDIQLAIAGVDDSVCNVVVVVVCVVCVVPPPPPDDPPPDDPDPAQWEKFWEDARLQRNLPSVLLVVLLVVLCVVLVHGYHYAHAFAQQQSVFPPKMWTGGPPDFIKIWTPDHSVCSNVVCVVRTHRPDPVSNVVSVVVVVVCVVVVPPDDPPIDMDGPPDPPDSSCVSCPPDDQDLCPCRSHDRLLDVVSCVVVPFCVVVVCLVPPHALLRLLVVQVVVQDFDPPPPRHRPSVVLVVLQPDDDPADEAEAEAQQRDRNDNPSLSSLLRHLSVVVSVRSSSCRNRVHPYYHYDHHPSNVNSVVSNVSNVVVVVD

Secondary structure (DSSP, 8-state):
--HHHHHHHHHHHHHH-SSGGGHHHHHHHHHHHHSS--HHHHHHHHHHSS--HHHHHHHHTTSTTS-SS---SEEEEEE-SHHHHHTTHHHHHHHHHHHTT--TT--B-TTSSEEEEEES--S-GGG-S-EEETTEEE-S--GGGHHHHHHHHHHHHT--TTS-----------S-EEEEE-SHHHHHTTHHHHHHHHHHHHHHTT---EEEEES--S-TTS-SEEEEE-TTS--EEEES--HHHHHHHHHHH---SSHHHHHHHHHHHHHHHHH-TTS----EEEETT-SSSTTHHHHTT---STTTTTTT--TT-HHHHHHTTTTHHHHHHHHH--HHHHHHHHHHTT-B-TTTT--BHHHHHHHHHHS--S--EEEEEE---STT--HHHHHHHH-HHHHHHHHHHHHHHHT--EEEEEE-TT-HHHHHHHHHHHHHHH-